Protein AF-A0A094ZVX8-F1 (afdb_monomer)

Organism: Schistosoma haematobium (NCBI:txid6185)

InterPro domains:
  IPR026171 Fanconi anemia group I protein [PTHR21818] (260-500)

Foldseek 3Di:
DVVLLVVCLPPLVVLLVVVQVDDPVVLVVVLVVLVVDPDPCSLSSNLSSLSSLLPHPPNLVVLLVVQVVQQVDADDPSVLVSLLCSLVVCLLVDDLVSLLVSLLSVLQCQQDHGNRLLRNLLSNLVSLLVNQPDPPDPDNSLVSSLVGDGDPVNLLSNLQNNLVHDDDPVSLLSNLLSLLVCLLVDDLVCSLSSLLSSLSSCPPPNVLVNVVVCCCVLPVDPPDDVVSSLSNVLSNVLSLVVVCVVDVVSVVSCCVSVVCPVVVLVVLLVLLVVLVVCVVDPVSVVVDPRPDNSLVVLVVVLVSCLDPSCVVVLVVLLVVLLVLQLVLAVPPPPDDDDDDDDDDDDPDDDDPDDPSCVSSVVSNVSSLVSNLSSCVRCVVPCPPVLPSVPRGLCVLVSLLVCCVVPVQSCLVVCVSCLVVLLCLLVDALSSSQSNLVSLVVLQVVLVVVVVPPPDDDDPDPRSSVVNNVSNLVSLVVQCVDPDPSSVVSSVSSVVVNVVSVVVVVDDD

Nearest PDB structures (foldseek):
  3s4w-assembly1_A  TM=7.487E-01  e=1.436E-09  Mus musculus
  3s51-assembly1_A  TM=7.714E-01  e=1.819E-08  Mus musculus
  3s51-assembly2_B  TM=7.600E-01  e=2.796E-08  Mus musculus
  6vaf-assembly1_A  TM=7.108E-01  e=6.095E-09  Homo sapiens
  7k36-assembly1_A  TM=3.325E-01  e=1.404E-01  Homo sapiens

pLDDT: mean 72.4, std 14.91, range [25.09, 90.62]

Structure (mmCIF, N/CA/C/O backbone):
data_AF-A0A094ZVX8-F1
#
_entry.id   AF-A0A094ZVX8-F1
#
loop_
_atom_site.group_PDB
_atom_site.id
_atom_site.type_symbol
_atom_site.label_atom_id
_atom_site.label_alt_id
_atom_site.label_comp_id
_atom_site.label_asym_id
_atom_site.label_entity_id
_atom_site.label_seq_id
_atom_site.pdbx_PDB_ins_code
_atom_site.Cartn_x
_atom_site.Cartn_y
_atom_site.Cartn_z
_atom_site.occupancy
_atom_site.B_iso_or_equiv
_atom_site.auth_seq_id
_atom_site.auth_comp_id
_atom_site.auth_asym_id
_atom_site.auth_atom_id
_atom_site.pdbx_PDB_model_num
ATOM 1 N N . MET A 1 1 ? -42.607 3.830 36.937 1.00 56.34 1 MET A N 1
ATOM 2 C CA . MET A 1 1 ? -41.498 3.996 35.968 1.00 56.34 1 MET A CA 1
ATOM 3 C C . MET A 1 1 ? -41.765 5.173 35.044 1.00 56.34 1 MET A C 1
ATOM 5 O O . MET A 1 1 ? -41.162 6.187 35.324 1.00 56.34 1 MET A O 1
ATOM 9 N N . ASP A 1 2 ? -42.679 5.130 34.059 1.00 51.78 2 ASP A N 1
ATOM 10 C CA . ASP A 1 2 ? -42.914 6.291 33.160 1.00 51.78 2 ASP A CA 1
ATOM 11 C C . ASP A 1 2 ? -43.237 7.587 33.926 1.00 51.78 2 ASP A C 1
ATOM 13 O O . ASP A 1 2 ? -42.538 8.581 33.787 1.00 51.78 2 ASP A O 1
ATOM 17 N N . THR A 1 3 ? -44.228 7.547 34.821 1.00 53.75 3 THR A N 1
ATOM 18 C CA . THR A 1 3 ? -44.650 8.706 35.628 1.00 53.75 3 THR A CA 1
ATOM 19 C C . THR A 1 3 ? -43.649 9.091 36.721 1.00 53.75 3 THR A C 1
ATOM 21 O O . THR A 1 3 ? -43.548 10.253 37.088 1.00 53.75 3 THR A O 1
ATOM 24 N N . GLU A 1 4 ? -42.887 8.134 37.250 1.00 55.53 4 GLU A N 1
ATOM 25 C CA . GLU A 1 4 ? -41.909 8.366 38.326 1.00 55.53 4 GLU A CA 1
ATOM 26 C C . GLU A 1 4 ? -40.587 8.914 37.785 1.00 55.53 4 GLU A C 1
ATOM 28 O O . GLU A 1 4 ? -39.971 9.752 38.430 1.00 55.53 4 GLU A O 1
ATOM 33 N N . LEU A 1 5 ? -40.158 8.479 36.597 1.00 55.91 5 LEU A N 1
ATOM 34 C CA . LEU A 1 5 ? -38.976 9.014 35.931 1.00 55.91 5 LEU A CA 1
ATOM 35 C C . LEU A 1 5 ? -39.281 10.401 35.360 1.00 55.91 5 LEU A C 1
ATOM 37 O O . LEU A 1 5 ? -38.463 11.298 35.524 1.00 55.91 5 LEU A O 1
ATOM 41 N N . GLU A 1 6 ? -40.469 10.597 34.767 1.00 55.59 6 GLU A N 1
ATOM 42 C CA . GLU A 1 6 ? -40.922 11.909 34.282 1.00 55.59 6 GLU A CA 1
ATOM 43 C C . GLU A 1 6 ? -40.999 12.951 35.416 1.00 55.59 6 GLU A C 1
ATOM 45 O O . GLU A 1 6 ? -40.630 14.103 35.203 1.00 55.59 6 GLU A O 1
ATOM 50 N N . ASN A 1 7 ? -41.373 12.542 36.636 1.00 54.41 7 ASN A N 1
ATOM 51 C CA . ASN A 1 7 ? -41.411 13.418 37.817 1.00 54.41 7 ASN A CA 1
ATOM 52 C C . ASN A 1 7 ? -40.027 13.741 38.410 1.00 54.41 7 ASN A C 1
ATOM 54 O O . ASN A 1 7 ? -39.894 14.712 39.151 1.00 54.41 7 ASN A O 1
ATOM 58 N N . VAL A 1 8 ? -39.010 12.929 38.110 1.00 56.34 8 VAL A N 1
ATOM 59 C CA . VAL A 1 8 ? -37.649 13.038 38.671 1.00 56.34 8 VAL A CA 1
ATOM 60 C C . VAL A 1 8 ? -36.638 13.527 37.613 1.00 56.34 8 VAL A C 1
ATOM 62 O O . VAL A 1 8 ? -35.451 13.715 37.899 1.00 56.34 8 VAL A O 1
ATOM 65 N N . LEU A 1 9 ? -37.105 13.801 36.385 1.00 52.34 9 LEU A N 1
ATOM 66 C CA . LEU A 1 9 ? -36.344 14.439 35.306 1.00 52.34 9 LEU A CA 1
ATOM 67 C C . LEU A 1 9 ? -35.834 15.816 35.765 1.00 52.34 9 LEU A C 1
ATOM 69 O O . LEU A 1 9 ? -36.530 16.824 35.692 1.00 52.34 9 LEU A O 1
ATOM 73 N N . GLY A 1 10 ? -34.597 15.837 36.262 1.00 53.69 10 GLY A N 1
ATOM 74 C CA . GLY A 1 10 ? -33.931 17.027 36.794 1.00 53.69 10 GLY A CA 1
ATOM 75 C C . GLY A 1 10 ? -32.972 16.733 37.950 1.00 53.69 10 GLY A C 1
ATOM 76 O O . GLY A 1 10 ? -32.004 17.468 38.126 1.00 53.69 10 GLY A O 1
ATOM 77 N N . ASN A 1 11 ? -33.172 15.638 38.698 1.00 58.34 11 ASN A N 1
ATOM 78 C CA . ASN A 1 11 ? -32.358 15.315 39.874 1.00 58.34 11 ASN A CA 1
ATOM 79 C C . ASN A 1 11 ? -31.678 13.938 39.750 1.00 58.34 11 ASN A C 1
ATOM 81 O O . ASN A 1 11 ? -32.212 12.901 40.145 1.00 58.34 11 ASN A O 1
ATOM 85 N N . LEU A 1 12 ? -30.457 13.926 39.202 1.00 57.22 12 LEU A N 1
ATOM 86 C CA . LEU A 1 12 ? -29.689 12.713 38.863 1.00 57.22 12 LEU A CA 1
ATOM 87 C C . LEU A 1 12 ? -29.519 11.725 40.035 1.00 57.22 12 LEU A C 1
ATOM 89 O O . LEU A 1 12 ? -29.469 10.511 39.831 1.00 57.22 12 LEU A O 1
ATOM 93 N N . ASN A 1 13 ? -29.454 12.225 41.271 1.00 59.94 13 ASN A N 1
ATOM 94 C CA . ASN A 1 13 ? -29.310 11.383 42.459 1.00 59.94 13 ASN A CA 1
ATOM 95 C C . ASN A 1 13 ? -30.598 10.623 42.807 1.00 59.94 13 ASN A C 1
ATOM 97 O O . ASN A 1 13 ? -30.527 9.487 43.273 1.00 59.94 13 ASN A O 1
ATOM 101 N N . GLU A 1 14 ? -31.767 11.205 42.558 1.00 63.53 14 GLU A N 1
ATOM 102 C CA . GLU A 1 14 ? -33.055 10.546 42.796 1.00 63.53 14 GLU A CA 1
ATOM 103 C C . GLU A 1 14 ? -33.344 9.489 41.726 1.00 63.53 14 GLU A C 1
ATOM 105 O O . GLU A 1 14 ? -33.792 8.395 42.067 1.00 63.53 14 GLU A O 1
ATOM 110 N N . VAL A 1 15 ? -32.955 9.745 40.469 1.00 63.22 15 VAL A N 1
ATOM 111 C CA . VAL A 1 15 ? -33.003 8.737 39.396 1.00 63.22 15 VAL A CA 1
ATOM 112 C C . VAL A 1 15 ? -32.121 7.533 39.739 1.00 63.22 15 VAL A C 1
ATOM 114 O O . VAL A 1 15 ? -32.574 6.394 39.644 1.00 63.22 15 VAL A O 1
ATOM 117 N N . SER A 1 16 ? -30.888 7.756 40.216 1.00 62.38 16 SER A N 1
ATOM 118 C CA . SER A 1 16 ? -30.014 6.645 40.628 1.00 62.38 16 SER A CA 1
ATOM 119 C C . SER A 1 16 ? -30.575 5.840 41.807 1.00 62.38 16 SER A C 1
ATOM 121 O O . SER A 1 16 ? -30.458 4.619 41.815 1.00 62.38 16 SER A O 1
ATOM 123 N N . LYS A 1 17 ? -31.240 6.487 42.776 1.00 65.06 17 LYS A N 1
ATOM 124 C CA . LYS A 1 17 ? -31.858 5.805 43.928 1.00 65.06 17 LYS A CA 1
ATOM 125 C C . LYS A 1 17 ? -33.077 4.975 43.528 1.00 65.06 17 LYS A C 1
ATOM 127 O O . LYS A 1 17 ? -33.262 3.883 44.052 1.00 65.06 17 LYS A O 1
ATOM 132 N N . LEU A 1 18 ? -33.887 5.477 42.595 1.00 66.69 18 LEU A N 1
ATOM 133 C CA . LEU A 1 18 ? -35.011 4.732 42.025 1.00 66.69 18 LEU A CA 1
ATOM 134 C C . LEU A 1 18 ? -34.539 3.495 41.260 1.00 66.69 18 LEU A C 1
ATOM 136 O O . LEU A 1 18 ? -35.151 2.437 41.382 1.00 66.69 18 LEU A O 1
ATOM 140 N N . LEU A 1 19 ? -33.447 3.620 40.503 1.00 65.38 19 LEU A N 1
ATOM 141 C CA . LEU A 1 19 ? -32.901 2.522 39.710 1.00 65.38 19 LEU A CA 1
ATOM 142 C C . LEU A 1 19 ? -32.209 1.454 40.563 1.00 65.38 19 LEU A C 1
ATOM 144 O O . LEU A 1 19 ? -32.331 0.285 40.234 1.00 65.38 19 LEU A O 1
ATOM 148 N N . LEU A 1 20 ? -31.552 1.812 41.672 1.00 65.50 20 LEU A N 1
ATOM 149 C CA . LEU A 1 20 ? -30.915 0.838 42.577 1.00 65.50 20 LEU A CA 1
ATOM 150 C C . LEU A 1 20 ? -31.901 -0.167 43.197 1.00 65.50 20 LEU A C 1
ATOM 152 O O . LEU A 1 20 ? -31.511 -1.276 43.540 1.00 65.50 20 LEU A O 1
ATOM 156 N N . ASN A 1 21 ? -33.178 0.202 43.320 1.00 68.19 21 ASN A N 1
ATOM 157 C CA . ASN A 1 21 ? -34.218 -0.663 43.882 1.00 68.19 21 ASN A CA 1
ATOM 158 C C . ASN A 1 21 ? -34.922 -1.535 42.823 1.00 68.19 21 ASN A C 1
ATOM 160 O O . ASN A 1 21 ? -35.901 -2.213 43.139 1.00 68.19 21 ASN A O 1
ATOM 164 N N . LYS A 1 22 ? -34.487 -1.480 41.558 1.00 71.75 22 LYS A N 1
ATOM 165 C CA . LYS A 1 22 ? -35.138 -2.136 40.419 1.00 71.75 22 LYS A CA 1
ATOM 166 C C . LYS A 1 22 ? -34.323 -3.329 39.928 1.00 71.75 22 LYS A C 1
ATOM 168 O O . LYS A 1 22 ? -33.101 -3.313 39.941 1.00 71.75 22 LYS A O 1
ATOM 173 N N . SER A 1 23 ? -35.013 -4.364 39.453 1.00 75.25 23 SER A N 1
ATOM 174 C CA . SER A 1 23 ? -34.361 -5.514 38.819 1.00 75.25 23 SER A CA 1
ATOM 175 C C . SER A 1 23 ? -33.874 -5.176 37.400 1.00 75.25 23 SER A C 1
ATOM 177 O O . SER A 1 23 ? -34.511 -4.388 36.694 1.00 75.25 23 SER A O 1
ATOM 179 N N . PHE A 1 24 ? -32.796 -5.819 36.931 1.00 74.62 24 PHE A N 1
ATOM 180 C CA . PHE A 1 24 ? -32.307 -5.700 35.546 1.00 74.62 24 PHE A CA 1
ATOM 181 C C . PHE A 1 24 ? -33.424 -5.837 34.496 1.00 74.62 24 PHE A C 1
ATOM 183 O O . PHE A 1 24 ? -33.524 -5.021 33.579 1.00 74.62 24 PHE A O 1
ATOM 190 N N . GLN A 1 25 ? -34.309 -6.827 34.657 1.00 76.50 25 GLN A N 1
ATOM 191 C CA . GLN A 1 25 ? -35.398 -7.094 33.715 1.00 76.50 25 GLN A CA 1
ATOM 192 C C . GLN 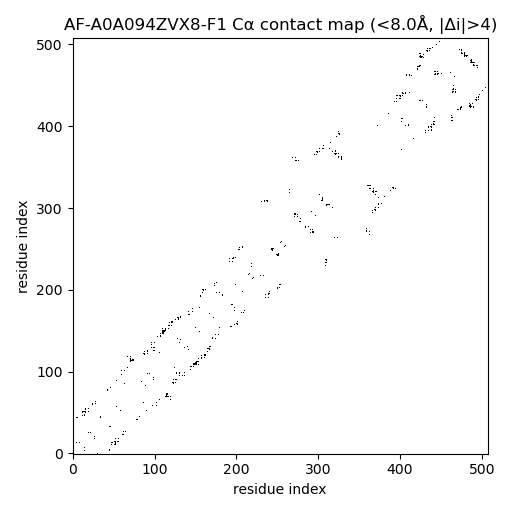A 1 25 ? -36.378 -5.913 33.611 1.00 76.50 25 GLN A C 1
ATOM 194 O O . GLN A 1 25 ? -36.887 -5.617 32.532 1.00 76.50 25 GLN A O 1
ATOM 199 N N . GLU A 1 26 ? -36.647 -5.218 34.719 1.00 74.00 26 GLU A N 1
ATOM 200 C CA . GLU A 1 26 ? -37.509 -4.033 34.732 1.00 74.00 26 GLU A CA 1
ATOM 201 C C . GLU A 1 26 ? -36.856 -2.842 34.031 1.00 74.00 26 GLU A C 1
ATOM 203 O O . GLU A 1 26 ? -37.537 -2.121 33.298 1.00 74.00 26 GLU A O 1
ATOM 208 N N . VAL A 1 27 ? -35.545 -2.664 34.212 1.00 73.81 27 VAL A N 1
ATOM 209 C CA . VAL A 1 27 ? -34.770 -1.613 33.539 1.00 73.81 27 VAL A CA 1
ATOM 210 C C . VAL A 1 27 ? -34.727 -1.864 32.031 1.00 73.81 27 VAL A C 1
ATOM 212 O O . VAL A 1 27 ? -35.012 -0.950 31.260 1.00 73.81 27 VAL A O 1
ATOM 215 N N . VAL A 1 28 ? -34.468 -3.103 31.600 1.00 76.69 28 VAL A N 1
ATOM 216 C CA . VAL A 1 28 ? -34.451 -3.483 30.176 1.00 76.69 28 VAL A CA 1
ATOM 217 C C . VAL A 1 28 ? -35.830 -3.361 29.536 1.00 76.69 28 VAL A C 1
ATOM 219 O O . VAL A 1 28 ? -35.965 -2.747 28.481 1.00 76.69 28 VAL A O 1
ATOM 222 N N . ASN A 1 29 ? -36.881 -3.870 30.184 1.00 78.44 29 ASN A N 1
ATOM 223 C CA . ASN A 1 29 ? -38.245 -3.763 29.658 1.00 78.44 29 ASN A CA 1
ATOM 224 C C . ASN A 1 29 ? -38.678 -2.303 29.484 1.00 78.44 29 ASN A C 1
ATOM 226 O O . ASN A 1 29 ? -39.434 -1.976 28.570 1.00 78.44 29 ASN A O 1
ATOM 230 N N . TYR A 1 30 ? -38.227 -1.421 30.373 1.00 72.38 30 TYR A N 1
ATOM 231 C CA . TYR A 1 30 ? -38.504 0.003 30.275 1.00 72.38 30 TYR A CA 1
ATOM 232 C C . TYR A 1 30 ? -37.650 0.690 29.202 1.00 72.38 30 TYR A C 1
ATOM 234 O O . TYR A 1 30 ? -38.169 1.494 28.430 1.00 72.38 30 TYR A O 1
ATOM 242 N N . PHE A 1 31 ? -36.377 0.316 29.085 1.00 74.75 31 PHE A N 1
ATOM 243 C CA . PHE A 1 31 ? -35.490 0.749 28.009 1.00 74.75 31 PHE A CA 1
ATOM 244 C C . PHE A 1 31 ? -36.058 0.396 26.622 1.00 74.75 31 PHE A C 1
ATOM 246 O O . PHE A 1 31 ? -36.185 1.268 25.762 1.00 74.75 31 PHE A O 1
ATOM 253 N N . ASP A 1 32 ? -36.513 -0.844 26.433 1.00 77.94 32 ASP A N 1
ATOM 254 C CA . ASP A 1 32 ? -37.140 -1.303 25.190 1.00 77.94 32 ASP A CA 1
ATOM 255 C C . ASP A 1 32 ? -38.458 -0.580 24.887 1.00 77.94 32 ASP A C 1
ATOM 257 O O . ASP A 1 32 ? -38.764 -0.300 23.725 1.00 77.94 32 ASP A O 1
ATOM 261 N N . LYS A 1 33 ? -39.245 -0.251 25.919 1.00 77.38 33 LYS A N 1
ATOM 262 C CA . LYS A 1 33 ? -40.466 0.555 25.772 1.00 77.38 33 LYS A CA 1
ATOM 263 C C . LYS A 1 33 ? -40.151 1.986 25.351 1.00 77.38 33 LYS A C 1
ATOM 265 O O . LYS A 1 33 ? -40.785 2.485 24.424 1.00 77.38 33 LYS A O 1
ATOM 270 N N . LEU A 1 34 ? -39.155 2.623 25.969 1.00 71.06 34 LEU A N 1
ATOM 271 C CA . LEU A 1 34 ? -38.716 3.971 25.602 1.00 71.06 34 LEU A CA 1
ATOM 272 C C . LEU A 1 34 ? -38.221 4.020 24.156 1.00 71.06 34 LEU A C 1
ATOM 274 O O . LEU A 1 34 ? -38.587 4.933 23.417 1.00 71.06 34 LEU A O 1
ATOM 278 N N . LEU A 1 35 ? -37.468 3.009 23.720 1.00 71.31 35 LEU A N 1
ATOM 279 C CA . LEU A 1 35 ? -36.980 2.896 22.345 1.00 71.31 35 LEU A CA 1
ATOM 280 C C . LEU A 1 35 ? -38.080 2.655 21.298 1.00 71.31 35 LEU A C 1
ATOM 282 O O . LEU A 1 35 ? -37.863 2.953 20.125 1.00 71.31 35 LEU A O 1
ATOM 286 N N . ARG A 1 36 ? -39.249 2.135 21.691 1.00 72.06 36 ARG A N 1
ATOM 287 C CA . ARG A 1 36 ? -40.419 1.957 20.807 1.00 72.06 36 ARG A CA 1
ATOM 288 C C . ARG A 1 36 ? -41.418 3.113 20.872 1.00 72.06 36 ARG A C 1
ATOM 290 O O . ARG A 1 36 ? -42.375 3.117 20.108 1.00 72.06 36 ARG A O 1
ATOM 297 N N . SER A 1 37 ? -41.243 4.044 21.806 1.00 69.94 37 SER A N 1
ATOM 298 C CA . SER A 1 37 ? -42.181 5.148 22.016 1.00 69.94 37 SER A CA 1
ATOM 299 C C . SER A 1 37 ? -41.888 6.337 21.091 1.00 69.94 37 SER A C 1
ATOM 301 O O . SER A 1 37 ? -40.727 6.675 20.869 1.00 69.94 37 SER A O 1
ATOM 303 N N . ASP A 1 38 ? -42.933 7.019 20.616 1.00 59.09 38 ASP A N 1
ATOM 304 C CA . ASP A 1 38 ? -42.834 8.262 19.821 1.00 59.09 38 ASP A CA 1
ATOM 305 C C . ASP A 1 38 ? -43.052 9.527 20.676 1.00 59.09 38 ASP A C 1
ATOM 307 O O . ASP A 1 38 ? -43.421 10.594 20.187 1.00 59.09 38 ASP A O 1
ATOM 311 N N . LYS A 1 39 ? -42.860 9.424 21.997 1.00 65.12 39 LYS A N 1
ATOM 312 C CA . LYS A 1 39 ? -43.070 10.549 22.918 1.00 65.12 39 LYS A CA 1
ATOM 313 C C . LYS A 1 39 ? -42.016 11.645 22.707 1.00 65.12 39 LYS A C 1
ATOM 315 O O . LYS A 1 39 ? -40.823 11.357 22.627 1.00 65.12 39 LYS A O 1
ATOM 320 N N . SER A 1 40 ? -42.433 12.914 22.763 1.00 57.44 40 SER A N 1
ATOM 321 C CA . SER A 1 40 ? -41.552 14.093 22.645 1.00 57.44 40 SER A CA 1
ATOM 322 C C . SER A 1 40 ? -40.424 14.138 23.689 1.00 57.44 40 SER A C 1
ATOM 324 O O . SER A 1 40 ? -39.342 14.638 23.403 1.00 57.44 40 SER A O 1
ATOM 326 N N . ASN A 1 41 ? -40.643 13.564 24.879 1.00 65.38 41 ASN A N 1
ATOM 327 C CA . ASN A 1 41 ? -39.677 13.544 25.990 1.00 65.38 41 ASN A CA 1
ATOM 328 C C . ASN A 1 41 ? -38.789 12.285 26.022 1.00 65.38 41 ASN A C 1
ATOM 330 O O . ASN A 1 41 ? -38.082 12.042 27.006 1.00 65.38 41 ASN A O 1
ATOM 334 N N . ARG A 1 42 ? -38.815 11.466 24.962 1.00 72.50 42 ARG A N 1
ATOM 335 C CA . ARG A 1 42 ? -38.071 10.200 24.878 1.00 72.50 42 ARG A CA 1
ATOM 336 C C . ARG A 1 42 ? -36.567 10.374 25.082 1.00 72.50 42 ARG A C 1
ATOM 338 O O . ARG A 1 42 ? -35.970 9.582 25.802 1.00 72.50 42 ARG A O 1
ATOM 345 N N . LEU A 1 43 ? -35.964 11.390 24.465 1.00 69.25 43 LEU A N 1
ATOM 346 C CA . LEU A 1 43 ? -34.514 11.618 24.520 1.00 69.25 43 LEU A CA 1
ATOM 347 C C . LEU A 1 43 ? -34.052 11.947 25.942 1.00 69.25 43 LEU A C 1
ATOM 349 O O . LEU A 1 43 ? -33.166 11.275 26.460 1.00 69.25 43 LEU A O 1
ATOM 353 N N . ASN A 1 44 ? -34.727 12.887 26.605 1.00 73.12 44 ASN A N 1
ATOM 354 C CA . ASN A 1 44 ? -34.403 13.293 27.975 1.00 73.12 44 ASN A CA 1
ATOM 355 C C . ASN A 1 44 ? -34.605 12.140 28.969 1.00 73.12 44 ASN A C 1
ATOM 357 O O . ASN A 1 44 ? -33.805 11.951 29.881 1.00 73.12 44 ASN A O 1
ATOM 361 N N . SER A 1 45 ? -35.653 11.335 28.771 1.00 70.88 45 SER A N 1
ATOM 362 C CA . SER A 1 45 ? -35.935 10.160 29.608 1.00 70.88 45 SER A CA 1
ATOM 363 C C . SER A 1 45 ? -34.887 9.061 29.431 1.00 70.88 45 SER A C 1
ATOM 365 O O . SER A 1 45 ? -34.491 8.418 30.401 1.00 70.88 45 SER A O 1
ATOM 367 N N . LEU A 1 46 ? -34.414 8.856 28.199 1.00 74.56 46 LEU A N 1
ATOM 368 C CA . LEU A 1 46 ? -33.379 7.877 27.876 1.00 74.56 46 LEU A CA 1
ATOM 369 C C . LEU A 1 46 ? -32.003 8.327 28.384 1.00 74.56 46 LEU A C 1
ATOM 371 O O . LEU A 1 46 ? -31.277 7.519 28.957 1.00 74.56 46 LEU A O 1
ATOM 375 N N . GLU A 1 47 ? -31.669 9.610 28.255 1.00 75.25 47 GLU A N 1
ATOM 376 C CA . GLU A 1 47 ? -30.447 10.187 28.821 1.00 75.25 47 GLU A CA 1
ATOM 377 C C . GLU A 1 47 ? -30.440 10.093 30.351 1.00 75.25 47 GLU A C 1
ATOM 379 O O . GLU A 1 47 ? -29.488 9.569 30.929 1.00 75.25 47 GLU A O 1
ATOM 384 N N . ALA A 1 48 ? -31.525 10.502 31.016 1.00 72.06 48 ALA A N 1
ATOM 385 C CA . ALA A 1 48 ? -31.639 10.414 32.469 1.00 72.06 48 ALA A CA 1
ATOM 386 C C . ALA A 1 48 ? -31.527 8.969 32.974 1.00 72.06 48 ALA A C 1
ATOM 388 O O . ALA A 1 48 ? -30.846 8.715 33.971 1.00 72.06 48 ALA A O 1
ATOM 389 N N . LEU A 1 49 ? -32.141 8.012 32.269 1.00 75.81 49 LEU A N 1
ATOM 390 C CA . LEU A 1 49 ? -32.023 6.595 32.598 1.00 75.81 49 LEU A CA 1
ATOM 391 C C . LEU A 1 49 ? -30.581 6.107 32.460 1.00 75.81 49 LEU A C 1
ATOM 393 O O . LEU A 1 49 ? -30.061 5.493 33.387 1.00 75.81 49 LEU A O 1
ATOM 397 N N . LEU A 1 50 ? -29.919 6.394 31.339 1.00 74.62 50 LEU A N 1
ATOM 398 C CA . LEU A 1 50 ? -28.548 5.945 31.090 1.00 74.62 50 LEU A CA 1
ATOM 399 C C . LEU A 1 50 ? -27.549 6.566 32.077 1.00 74.62 50 LEU A C 1
ATOM 401 O O . LEU A 1 50 ? -26.662 5.871 32.573 1.00 74.62 50 LEU A O 1
ATOM 405 N N . VAL A 1 51 ? -27.721 7.839 32.442 1.00 73.88 51 VAL A N 1
ATOM 406 C CA . VAL A 1 51 ? -26.904 8.472 33.488 1.00 73.88 51 VAL A CA 1
ATOM 407 C C . VAL A 1 51 ? -27.177 7.836 34.852 1.00 73.88 51 VAL A C 1
ATOM 409 O O . VAL A 1 51 ? -26.235 7.536 35.584 1.00 73.88 51 VAL A O 1
ATOM 412 N N . GLY A 1 52 ? -28.438 7.572 35.197 1.00 70.12 52 GLY A N 1
ATOM 413 C CA . GLY A 1 52 ? -28.803 6.934 36.463 1.00 70.12 52 GLY A CA 1
ATOM 414 C C . GLY A 1 52 ? -28.294 5.493 36.591 1.00 70.12 52 GLY A C 1
ATOM 415 O O . GLY A 1 52 ? -27.874 5.082 37.674 1.00 70.12 52 GLY A O 1
ATOM 416 N N . VAL A 1 53 ? -28.255 4.755 35.479 1.00 75.12 53 VAL A N 1
ATOM 417 C CA . VAL A 1 53 ? -27.750 3.378 35.404 1.00 75.12 53 VAL A CA 1
ATOM 418 C C . VAL A 1 53 ? -26.255 3.286 35.713 1.00 75.12 53 VAL A C 1
ATOM 420 O O . VAL A 1 53 ? -25.821 2.256 36.216 1.00 75.12 53 VAL A O 1
ATOM 423 N N . SER A 1 54 ? -25.464 4.344 35.502 1.00 70.06 54 SER A N 1
ATOM 424 C CA . SER A 1 54 ? -24.009 4.331 35.753 1.00 70.06 54 SER A CA 1
ATOM 425 C C . SER A 1 54 ? -23.601 3.898 37.173 1.00 70.06 54 SER A C 1
ATOM 427 O O . SER A 1 54 ? -22.486 3.420 37.366 1.00 70.06 54 SER A O 1
ATOM 429 N N . LYS A 1 55 ? -24.499 4.025 38.161 1.00 71.06 55 LYS A N 1
ATOM 430 C CA . LYS A 1 55 ? -24.277 3.627 39.564 1.00 71.06 55 LYS A CA 1
ATOM 431 C C . LYS A 1 55 ? -24.903 2.277 39.938 1.00 71.06 55 LYS A C 1
ATOM 433 O O . LYS A 1 55 ? -24.865 1.896 41.103 1.00 71.06 55 LYS A O 1
ATOM 438 N N . HIS A 1 56 ? -25.515 1.580 38.986 1.00 74.94 56 HIS A N 1
ATOM 439 C CA . HIS A 1 56 ? -26.245 0.339 39.223 1.00 74.94 56 HIS A CA 1
ATOM 440 C C . HIS A 1 56 ? -25.295 -0.861 39.381 1.00 74.94 56 HIS A C 1
ATOM 442 O O . HIS A 1 56 ? -24.298 -0.968 38.667 1.00 74.94 56 HIS A O 1
ATOM 448 N N . GLU A 1 57 ? -25.622 -1.810 40.262 1.00 72.25 57 GLU A N 1
ATOM 449 C CA . GLU A 1 57 ? -24.783 -2.996 40.517 1.00 72.25 57 GLU A CA 1
ATOM 450 C C . GLU A 1 57 ? -24.618 -3.870 39.257 1.00 72.25 57 GLU A C 1
ATOM 452 O O . GLU A 1 57 ? -23.519 -4.319 38.927 1.00 72.25 57 GLU A O 1
ATOM 457 N N . GLN A 1 58 ? -25.698 -4.015 38.484 1.00 78.56 58 GLN A N 1
ATOM 458 C CA . GLN A 1 58 ? -25.764 -4.775 37.224 1.00 78.56 58 GLN A CA 1
ATOM 459 C C . GLN A 1 58 ? -25.396 -3.959 35.969 1.00 78.56 58 GLN A C 1
ATOM 461 O O . GLN A 1 58 ? -25.872 -4.237 34.869 1.00 78.56 58 GLN A O 1
ATOM 466 N N . LEU A 1 59 ? -24.545 -2.936 36.107 1.00 80.62 59 LEU A N 1
ATOM 467 C CA . LEU A 1 59 ? -24.144 -2.063 34.996 1.00 80.62 59 LEU A CA 1
ATOM 468 C C . LEU A 1 59 ? -23.666 -2.843 33.761 1.00 80.62 59 LEU A C 1
ATOM 470 O O . LEU A 1 59 ? -24.040 -2.509 32.640 1.00 80.62 59 LEU A O 1
ATOM 474 N N . LEU A 1 60 ? -22.877 -3.903 33.959 1.00 82.81 60 LEU A N 1
ATOM 475 C CA . LEU A 1 60 ? -22.338 -4.704 32.858 1.00 82.81 60 LEU A CA 1
ATOM 476 C C . LEU A 1 60 ? -23.441 -5.357 32.016 1.00 82.81 60 LEU A C 1
ATOM 478 O O . LEU A 1 60 ? -23.367 -5.329 30.794 1.00 82.81 60 LEU A O 1
ATOM 482 N N . GLU A 1 61 ? -24.474 -5.910 32.647 1.00 84.06 61 GLU A N 1
ATOM 483 C CA . GLU A 1 61 ? -25.582 -6.573 31.947 1.00 84.06 61 GLU A CA 1
ATOM 484 C C . GLU A 1 61 ? -26.358 -5.566 31.088 1.00 84.06 61 GLU A C 1
ATOM 486 O O . GLU A 1 61 ? -26.778 -5.875 29.972 1.00 84.06 61 GLU A O 1
ATOM 491 N N . ILE A 1 62 ? -26.485 -4.326 31.572 1.00 81.69 62 ILE A N 1
ATOM 492 C CA . ILE A 1 62 ? -27.127 -3.238 30.830 1.00 81.69 62 ILE A CA 1
ATOM 493 C C . ILE A 1 62 ? -26.245 -2.790 29.658 1.00 81.69 62 ILE A C 1
ATOM 495 O O . ILE A 1 62 ? -26.753 -2.606 28.554 1.00 81.69 62 ILE A O 1
ATOM 499 N N . TYR A 1 63 ? -24.926 -2.690 29.852 1.00 84.44 63 TYR A N 1
ATOM 500 C CA . TYR A 1 63 ? -23.972 -2.456 28.760 1.00 84.44 63 TYR A CA 1
ATOM 501 C C . TYR A 1 63 ? -24.073 -3.533 27.681 1.00 84.44 63 TYR A C 1
ATOM 503 O O . TYR A 1 63 ? -24.171 -3.222 26.497 1.00 84.44 63 TYR A O 1
ATOM 511 N N . GLU A 1 64 ? -24.086 -4.799 28.090 1.00 86.12 64 GLU A N 1
ATOM 512 C CA . GLU A 1 64 ? -24.214 -5.938 27.190 1.00 86.12 64 GLU A CA 1
ATOM 513 C C . GLU A 1 64 ? -25.537 -5.895 26.405 1.00 86.12 64 GLU A C 1
ATOM 515 O O . GLU A 1 64 ? -25.541 -6.152 25.202 1.00 86.12 64 GLU A O 1
ATOM 520 N N . HIS A 1 65 ? -26.645 -5.507 27.046 1.00 85.94 65 HIS A N 1
ATOM 521 C CA . HIS A 1 65 ? -27.933 -5.324 26.373 1.00 85.94 65 HIS A CA 1
ATOM 522 C C . HIS A 1 65 ? -27.910 -4.172 25.355 1.00 85.94 65 HIS A C 1
ATOM 524 O O . HIS A 1 65 ? -28.394 -4.320 24.233 1.00 85.94 65 HIS A O 1
ATOM 530 N N . VAL A 1 66 ? -27.322 -3.026 25.715 1.00 85.12 66 VAL A N 1
ATOM 531 C CA . VAL A 1 66 ? -27.201 -1.862 24.821 1.00 85.12 66 VAL A CA 1
ATOM 532 C C . VAL A 1 66 ? -26.327 -2.192 23.608 1.00 85.12 66 VAL A C 1
ATOM 534 O O . VAL A 1 66 ? -26.703 -1.877 22.480 1.00 85.12 66 VAL A O 1
ATOM 537 N N . VAL A 1 67 ? -25.198 -2.876 23.814 1.00 86.38 67 VAL A N 1
ATOM 538 C CA . VAL A 1 67 ? -24.331 -3.351 22.724 1.00 86.38 67 VAL A CA 1
ATOM 539 C C . VAL A 1 67 ? -25.087 -4.310 21.809 1.00 86.38 67 VAL A C 1
ATOM 541 O O . VAL A 1 67 ? -25.009 -4.186 20.590 1.00 86.38 67 VAL A O 1
ATOM 544 N N . ASP A 1 68 ? -25.854 -5.240 22.374 1.00 87.06 68 ASP A N 1
ATOM 545 C CA . ASP A 1 68 ? -26.652 -6.189 21.603 1.00 87.06 68 ASP A CA 1
ATOM 546 C C . ASP A 1 68 ? -27.736 -5.515 20.757 1.00 87.06 68 ASP A C 1
ATOM 548 O O . ASP A 1 68 ? -27.954 -5.905 19.604 1.00 87.06 68 ASP A O 1
ATOM 552 N N . PHE A 1 69 ? -28.378 -4.488 21.311 1.00 85.81 69 PHE A N 1
ATOM 553 C CA . PHE A 1 69 ? -29.362 -3.677 20.610 1.00 85.81 69 PHE A CA 1
ATOM 554 C C . PHE A 1 69 ? -28.732 -2.926 19.429 1.00 85.81 69 PHE A C 1
ATOM 556 O O . PHE A 1 69 ? -29.214 -3.047 18.303 1.00 85.81 69 PHE A O 1
ATOM 563 N N . LEU A 1 70 ? -27.623 -2.220 19.668 1.00 85.12 70 LEU A N 1
ATOM 564 C CA . LEU A 1 70 ? -26.899 -1.444 18.652 1.00 85.12 70 LEU A CA 1
ATOM 565 C C . LEU A 1 70 ? -26.259 -2.317 17.567 1.00 85.12 70 LEU A C 1
ATOM 567 O O . LEU A 1 70 ? -26.051 -1.866 16.443 1.00 85.12 70 LEU A O 1
ATOM 571 N N . TRP A 1 71 ? -25.962 -3.579 17.881 1.00 88.38 71 TRP A N 1
ATOM 572 C CA . TRP A 1 71 ? -25.496 -4.531 16.877 1.00 88.38 71 TRP A CA 1
ATOM 573 C C . TRP A 1 71 ? -26.602 -4.907 15.886 1.00 88.38 71 TRP A C 1
ATOM 575 O O . TRP A 1 71 ? -26.308 -5.205 14.733 1.00 88.38 71 TRP A O 1
ATOM 585 N N . SER A 1 72 ? -27.856 -4.918 16.348 1.00 86.56 72 SER A N 1
ATOM 586 C CA . SER A 1 72 ? -28.999 -5.476 15.616 1.00 86.56 72 SER A CA 1
ATOM 587 C C . SER A 1 72 ? -29.860 -4.421 14.917 1.00 86.56 72 SER A C 1
ATOM 589 O O . SER A 1 72 ? -30.629 -4.765 14.019 1.00 86.56 72 SER A O 1
ATOM 591 N N . LYS A 1 73 ? -29.818 -3.163 15.371 1.00 84.25 73 LYS A N 1
ATOM 592 C CA . LYS A 1 73 ? -30.668 -2.076 14.873 1.00 84.25 73 LYS A CA 1
ATOM 593 C C . LYS A 1 73 ? -29.873 -0.793 14.685 1.00 84.25 73 LYS A C 1
ATOM 595 O O . LYS A 1 73 ? -29.110 -0.401 15.563 1.00 84.25 73 LYS A O 1
ATOM 600 N N . GLU A 1 74 ? -30.128 -0.122 13.567 1.00 80.88 74 GLU A N 1
ATOM 601 C CA . GLU A 1 74 ? -29.677 1.251 13.340 1.00 80.88 74 GLU A CA 1
ATOM 602 C C . GLU A 1 74 ? -30.497 2.233 14.175 1.00 80.88 74 GLU A C 1
ATOM 604 O O . GLU A 1 74 ? -31.672 2.000 14.483 1.00 80.88 74 GLU A O 1
ATOM 609 N N . VAL A 1 75 ? -29.850 3.326 14.569 1.00 82.38 75 VAL A N 1
ATOM 610 C CA . VAL A 1 75 ? -30.403 4.288 15.518 1.00 82.38 75 VAL A CA 1
ATOM 611 C C . VAL A 1 75 ? -30.282 5.709 14.969 1.00 82.38 75 VAL A C 1
ATOM 613 O O . VAL A 1 75 ? -29.277 6.078 14.363 1.00 82.38 75 VAL A O 1
ATOM 616 N N . ASP A 1 76 ? -31.298 6.537 15.227 1.00 82.12 76 ASP A N 1
ATOM 617 C CA . ASP A 1 76 ? -31.296 7.950 14.841 1.00 82.12 76 ASP A CA 1
ATOM 618 C C . ASP A 1 76 ? -30.104 8.713 15.431 1.00 82.12 76 ASP A C 1
ATOM 620 O O . ASP A 1 76 ? -29.675 8.475 16.564 1.00 82.12 76 ASP A O 1
ATOM 624 N N . THR A 1 77 ? -29.616 9.716 14.698 1.00 80.31 77 THR A N 1
ATOM 625 C CA . THR A 1 77 ? -28.426 10.506 15.053 1.00 80.31 77 THR A CA 1
ATOM 626 C C . THR A 1 77 ? -28.499 11.112 16.461 1.00 80.31 77 THR A C 1
ATOM 628 O O . THR A 1 77 ? -27.502 11.122 17.182 1.00 80.31 77 THR A O 1
ATOM 631 N N . SER A 1 78 ? -29.678 11.577 16.885 1.00 79.75 78 SER A N 1
ATOM 632 C CA . SER A 1 78 ? -29.912 12.161 18.214 1.00 79.75 78 SER A CA 1
ATOM 633 C C . SER A 1 78 ? -29.708 11.138 19.333 1.00 79.75 78 SER A C 1
ATOM 635 O O . SER A 1 78 ? -29.070 11.423 20.341 1.00 79.75 78 SER A O 1
ATOM 637 N N . ILE A 1 79 ? -30.219 9.921 19.139 1.00 80.25 79 ILE A N 1
ATOM 638 C CA . ILE A 1 79 ? -30.106 8.828 20.107 1.00 80.25 79 ILE A CA 1
ATOM 639 C C . ILE A 1 79 ? -28.677 8.257 20.078 1.00 80.25 79 ILE A C 1
ATOM 641 O O . ILE A 1 79 ? -28.128 7.917 21.128 1.00 80.25 79 ILE A O 1
ATOM 645 N N . ARG A 1 80 ? -28.032 8.227 18.902 1.00 82.19 80 ARG A N 1
ATOM 646 C CA . ARG A 1 80 ? -26.626 7.824 18.739 1.00 82.19 80 ARG A CA 1
ATOM 647 C C . ARG A 1 80 ? -25.691 8.646 19.630 1.00 82.19 80 ARG A C 1
ATOM 649 O O . ARG A 1 80 ? -24.814 8.069 20.264 1.00 82.19 80 ARG A O 1
ATOM 656 N N . LEU A 1 81 ? -25.893 9.962 19.738 1.00 81.75 81 LEU A N 1
ATOM 657 C CA . LEU A 1 81 ? -25.091 10.824 20.622 1.00 81.75 81 LEU A CA 1
ATOM 658 C C . LEU A 1 81 ? -25.258 10.472 22.106 1.00 81.75 81 LEU A C 1
ATOM 660 O O . LEU A 1 81 ? -24.275 10.461 22.849 1.00 81.75 81 LEU A O 1
ATOM 664 N N . ILE A 1 82 ? -26.478 10.136 22.531 1.00 81.62 82 ILE A N 1
ATOM 665 C CA . ILE A 1 82 ? -26.748 9.744 23.919 1.00 81.62 82 ILE A CA 1
ATOM 666 C C . ILE A 1 82 ? -26.063 8.406 24.228 1.00 81.62 82 ILE A C 1
ATOM 668 O O . ILE A 1 82 ? -25.381 8.282 25.247 1.00 81.62 82 ILE A O 1
ATOM 672 N N . PHE A 1 83 ? -26.166 7.423 23.326 1.00 82.94 83 PHE A N 1
ATOM 673 C CA . PHE A 1 83 ? -25.454 6.151 23.479 1.00 82.94 83 PHE A CA 1
ATOM 674 C C . PHE A 1 83 ? -23.940 6.315 23.446 1.00 82.94 83 PHE A C 1
ATOM 676 O O . PHE A 1 83 ? -23.246 5.646 24.208 1.00 82.94 83 PHE A O 1
ATOM 683 N N . PHE A 1 84 ? -23.426 7.218 22.612 1.00 81.19 84 PHE A N 1
ATOM 684 C CA . PHE A 1 84 ? -22.002 7.519 22.559 1.00 81.19 84 PHE A CA 1
ATOM 685 C C . PHE A 1 84 ? -21.527 8.070 23.903 1.00 81.19 84 PHE A C 1
ATOM 687 O O . PHE A 1 84 ? -20.564 7.554 24.462 1.00 81.19 84 PHE A O 1
ATOM 694 N N . SER A 1 85 ? -22.238 9.061 24.453 1.00 81.69 85 SER A N 1
ATOM 695 C CA . SER A 1 85 ? -21.947 9.629 25.773 1.00 81.69 85 SER A CA 1
ATOM 696 C C . SER A 1 85 ? -21.973 8.553 26.859 1.00 81.69 85 SER A C 1
ATOM 698 O O . SER A 1 85 ? -21.017 8.418 27.618 1.00 81.69 85 SER A O 1
ATOM 700 N N . PHE A 1 86 ? -23.019 7.725 26.894 1.00 82.81 86 PHE A N 1
ATOM 701 C CA . PHE A 1 86 ? -23.141 6.662 27.886 1.00 82.81 86 PHE A CA 1
ATOM 702 C C . PHE A 1 86 ? -22.015 5.629 27.775 1.00 82.81 86 PHE A C 1
ATOM 704 O O . PHE A 1 86 ? -21.294 5.396 28.746 1.00 82.81 86 PHE A O 1
ATOM 711 N N . LEU A 1 87 ? -21.829 5.017 26.602 1.00 82.75 87 LEU A N 1
ATOM 712 C CA . LEU A 1 87 ? -20.859 3.939 26.450 1.00 82.75 87 LEU A CA 1
ATOM 713 C C . LEU A 1 87 ? -19.432 4.449 26.652 1.00 82.75 87 LEU A C 1
ATOM 715 O O . LEU A 1 87 ? -18.705 3.872 27.454 1.00 82.75 87 LEU A O 1
ATOM 719 N N . ASN A 1 88 ? -19.043 5.554 26.012 1.00 78.75 88 ASN A N 1
ATOM 720 C CA . ASN A 1 88 ? -17.658 6.017 26.069 1.00 78.75 88 ASN A CA 1
ATOM 721 C C . ASN A 1 88 ? -17.263 6.651 27.400 1.00 78.75 88 ASN A C 1
ATOM 723 O O . ASN A 1 88 ? -16.119 6.469 27.822 1.00 78.75 88 ASN A O 1
ATOM 727 N N . ASN A 1 89 ? -18.166 7.372 28.072 1.00 75.44 89 ASN A N 1
ATOM 728 C CA . ASN A 1 89 ? -17.801 8.034 29.323 1.00 75.44 89 ASN A CA 1
ATOM 729 C C . ASN A 1 89 ? -17.598 7.028 30.460 1.00 75.44 89 ASN A C 1
ATOM 731 O O . ASN A 1 89 ? -16.710 7.248 31.281 1.00 75.44 89 ASN A O 1
ATOM 735 N N . ASN A 1 90 ? -18.332 5.902 30.490 1.00 71.44 90 ASN A N 1
ATOM 736 C CA . ASN A 1 90 ? -18.197 4.952 31.605 1.00 71.44 90 ASN A CA 1
ATOM 737 C C . ASN A 1 90 ? -17.259 3.762 31.378 1.00 71.44 90 ASN A C 1
ATOM 739 O O . ASN A 1 90 ? -16.924 3.088 32.350 1.00 71.44 90 ASN A O 1
ATOM 743 N N . VAL A 1 91 ? -16.730 3.534 30.168 1.00 77.75 91 VAL A N 1
ATOM 744 C CA . VAL A 1 91 ? -15.738 2.458 29.931 1.00 77.75 91 VAL A CA 1
ATOM 745 C C . VAL A 1 91 ? -14.486 2.621 30.805 1.00 77.75 91 VAL A C 1
ATOM 747 O O . VAL A 1 91 ? -13.949 1.634 31.317 1.00 77.75 91 VAL A O 1
ATOM 750 N N . TYR A 1 92 ? -14.047 3.858 31.061 1.00 73.81 92 TYR A N 1
ATOM 751 C CA . TYR A 1 92 ? -12.917 4.121 31.959 1.00 73.81 92 TYR A CA 1
ATOM 752 C C . TYR A 1 92 ? -13.226 3.830 33.430 1.00 73.81 92 TYR A C 1
ATOM 754 O O . TYR A 1 92 ? -12.324 3.398 34.144 1.00 73.81 92 TYR A O 1
ATOM 762 N N . PHE A 1 93 ? -14.480 3.976 33.862 1.00 77.50 93 PHE A N 1
ATOM 763 C CA . PHE A 1 93 ? -14.897 3.749 35.250 1.00 77.50 93 PHE A CA 1
ATOM 764 C C . PHE A 1 93 ? -15.244 2.284 35.561 1.00 77.50 93 PHE A C 1
ATOM 766 O O . PHE A 1 93 ? -15.309 1.911 36.728 1.00 77.50 93 PHE A O 1
ATOM 773 N N . LEU A 1 94 ? -15.449 1.441 34.543 1.00 82.06 94 LEU A N 1
ATOM 774 C CA . LEU A 1 94 ? -15.683 0.005 34.728 1.00 82.06 94 LEU A CA 1
ATOM 775 C C . LEU A 1 94 ? -14.439 -0.719 35.268 1.00 82.06 94 LEU A C 1
ATOM 777 O O . LEU A 1 94 ? -13.314 -0.369 34.935 1.00 82.06 94 LEU A O 1
ATOM 781 N N . GLU A 1 95 ? -14.620 -1.770 36.059 1.00 84.62 95 GLU A N 1
ATOM 782 C CA . GLU A 1 95 ? -13.514 -2.640 36.488 1.00 84.62 95 GLU A CA 1
ATOM 783 C C . GLU A 1 95 ? -12.957 -3.444 35.301 1.00 84.62 95 GLU A C 1
ATOM 785 O O . GLU A 1 95 ? -13.707 -3.799 34.389 1.00 84.62 95 GLU A O 1
ATOM 790 N N . ASP A 1 96 ? -11.662 -3.771 35.318 1.00 84.62 96 ASP A N 1
ATOM 791 C CA . ASP A 1 96 ? -10.975 -4.398 34.175 1.00 84.62 96 ASP A CA 1
ATOM 792 C C . ASP A 1 96 ? -11.641 -5.705 33.717 1.00 84.62 96 ASP A C 1
ATOM 794 O O . ASP A 1 96 ? -11.861 -5.894 32.523 1.00 84.62 96 ASP A O 1
ATOM 798 N N . TRP A 1 97 ? -12.083 -6.560 34.647 1.00 85.31 97 TRP A N 1
ATOM 799 C CA . TRP A 1 97 ? -12.778 -7.812 34.315 1.00 85.31 97 TRP A CA 1
ATOM 800 C C . TRP A 1 97 ? -14.138 -7.585 33.625 1.00 85.31 97 TRP A C 1
ATOM 802 O O . TRP A 1 97 ? -14.558 -8.389 32.787 1.00 85.31 97 TRP A O 1
ATOM 812 N N . LYS A 1 98 ? -14.837 -6.480 33.938 1.00 86.44 98 LYS A N 1
ATOM 813 C CA . LYS A 1 98 ? -16.104 -6.104 33.282 1.00 86.44 98 LYS A CA 1
ATOM 814 C C . LYS A 1 98 ? -15.841 -5.654 31.848 1.00 86.44 98 LYS A C 1
ATOM 816 O O . LYS A 1 98 ? -16.579 -6.028 30.938 1.00 86.44 98 LYS A O 1
ATOM 821 N N . VAL A 1 99 ? -14.775 -4.879 31.649 1.00 86.94 99 VAL A N 1
ATOM 822 C CA . VAL A 1 99 ? -14.336 -4.420 30.325 1.00 86.94 99 VAL A CA 1
ATOM 823 C C . VAL A 1 99 ? -13.865 -5.603 29.472 1.00 86.94 99 VAL A C 1
ATOM 825 O O . VAL A 1 99 ? -14.259 -5.708 28.313 1.00 86.94 99 VAL A O 1
ATOM 828 N N . GLU A 1 100 ? -13.103 -6.538 30.046 1.00 87.12 100 GLU A N 1
ATOM 829 C CA . GLU A 1 100 ? -12.662 -7.766 29.373 1.00 87.12 100 GLU A CA 1
ATOM 830 C C . GLU A 1 100 ? -13.856 -8.590 28.872 1.00 87.12 100 GLU A C 1
ATOM 832 O O . GLU A 1 100 ? -13.933 -8.947 27.693 1.00 87.12 100 GLU A O 1
ATOM 837 N N . ARG A 1 101 ? -14.845 -8.826 29.741 1.00 88.88 101 ARG A N 1
ATOM 838 C CA . ARG A 1 101 ? -16.065 -9.555 29.381 1.00 88.88 101 ARG A CA 1
ATOM 839 C C . ARG A 1 101 ? -16.872 -8.854 28.283 1.00 88.88 101 ARG A C 1
ATOM 841 O O . ARG A 1 101 ? -17.331 -9.521 27.350 1.00 88.88 101 ARG A O 1
ATOM 848 N N . LEU A 1 102 ? -17.014 -7.530 28.360 1.00 88.06 102 LEU A N 1
ATOM 849 C CA . LEU A 1 102 ? -17.691 -6.740 27.330 1.00 88.06 102 LEU A CA 1
ATOM 850 C C . LEU A 1 102 ? -16.983 -6.881 25.972 1.00 88.06 102 LEU A C 1
ATOM 852 O O . LEU A 1 102 ? -17.628 -7.179 24.965 1.00 88.06 102 LEU A O 1
ATOM 856 N N . CYS A 1 103 ? -15.653 -6.757 25.957 1.00 88.62 103 CYS A N 1
ATOM 857 C CA . CYS A 1 103 ? -14.831 -6.964 24.768 1.00 88.62 103 CYS A CA 1
ATOM 858 C C . CYS A 1 103 ? -15.024 -8.366 24.178 1.00 88.62 103 CYS A C 1
ATOM 860 O O . CYS A 1 103 ? -15.250 -8.488 22.976 1.00 88.62 103 CYS A O 1
ATOM 862 N N . PHE A 1 104 ? -15.011 -9.427 24.993 1.00 88.62 104 PHE A N 1
ATOM 863 C CA . PHE A 1 104 ? -15.263 -10.790 24.509 1.00 88.62 104 PHE A CA 1
ATOM 864 C C . PHE A 1 104 ? -16.629 -10.935 23.832 1.00 88.62 104 PHE A C 1
ATOM 866 O O . PHE A 1 104 ? -16.735 -11.599 22.795 1.00 88.62 104 PHE A O 1
ATOM 873 N N . ARG A 1 105 ? -17.674 -10.306 24.384 1.00 88.62 105 ARG A N 1
ATOM 874 C CA . ARG A 1 105 ? -19.018 -10.329 23.789 1.00 88.62 105 ARG A CA 1
ATOM 875 C C . ARG A 1 105 ? -19.032 -9.641 22.422 1.00 88.62 105 ARG A C 1
ATOM 877 O O . ARG A 1 105 ? -19.577 -10.206 21.477 1.00 88.62 105 ARG A O 1
ATOM 884 N N . MET A 1 106 ? -18.380 -8.484 22.294 1.00 88.62 106 MET A N 1
ATOM 885 C CA . MET A 1 106 ? -18.256 -7.760 21.020 1.00 88.62 106 MET A CA 1
ATOM 886 C C . MET A 1 106 ? -17.429 -8.541 19.994 1.00 88.62 106 MET A C 1
ATOM 888 O O . MET A 1 106 ? -17.853 -8.693 18.852 1.00 88.62 106 MET A O 1
ATOM 892 N N . ILE A 1 107 ? -16.293 -9.109 20.410 1.00 89.75 107 ILE A N 1
ATOM 893 C CA . ILE A 1 107 ? -15.408 -9.903 19.547 1.00 89.75 107 ILE A CA 1
ATOM 894 C C . ILE A 1 107 ? -16.154 -11.107 18.963 1.00 89.75 107 ILE A C 1
ATOM 896 O O . ILE A 1 107 ? -16.073 -11.351 17.762 1.00 89.75 107 ILE A O 1
ATOM 900 N N . ARG A 1 108 ? -16.938 -11.829 19.775 1.00 89.31 108 ARG A N 1
ATOM 901 C CA . ARG A 1 108 ? -17.746 -12.969 19.303 1.00 89.31 108 ARG A CA 1
ATOM 902 C C . ARG A 1 108 ? -18.789 -12.577 18.258 1.00 89.31 108 ARG A C 1
ATOM 904 O O . ARG A 1 108 ? -19.144 -13.402 17.421 1.00 89.31 108 ARG A O 1
ATOM 911 N N . LYS A 1 109 ? -19.279 -11.338 18.297 1.00 88.56 109 LYS A N 1
ATOM 912 C CA . LYS A 1 109 ? -20.279 -10.837 17.350 1.00 88.56 109 LYS A CA 1
ATOM 913 C C . LYS A 1 109 ? -19.692 -10.313 16.041 1.00 88.56 109 LYS A C 1
ATOM 915 O O . LYS A 1 109 ? -20.458 -10.134 15.102 1.00 88.56 109 LYS A O 1
ATOM 920 N N . LEU A 1 110 ? -18.369 -10.155 15.924 1.00 88.12 110 LEU A N 1
ATOM 921 C CA . LEU A 1 110 ? -17.704 -9.661 14.703 1.00 88.12 110 LEU A CA 1
ATOM 922 C C . LEU A 1 110 ? -17.947 -10.513 13.449 1.00 88.12 110 LEU A C 1
ATOM 924 O O . LEU A 1 110 ? -17.715 -10.021 12.342 1.00 88.12 110 LEU A O 1
ATOM 928 N N . ILE A 1 111 ? -18.422 -11.749 13.623 1.00 87.25 111 ILE A N 1
ATOM 929 C CA . ILE A 1 111 ? -18.847 -12.656 12.549 1.00 87.25 111 ILE A CA 1
ATOM 930 C C . ILE A 1 111 ? -20.102 -12.115 11.836 1.00 87.25 111 ILE A C 1
ATOM 932 O O . ILE A 1 111 ? -20.273 -12.324 10.638 1.00 87.25 111 ILE A O 1
ATOM 936 N N . TYR A 1 112 ? -20.962 -11.386 12.551 1.00 88.00 112 TYR A N 1
ATOM 937 C CA . TYR A 1 112 ? -22.198 -10.810 12.028 1.00 88.00 112 TYR A CA 1
ATOM 938 C C . TYR A 1 112 ? -22.009 -9.340 11.645 1.00 88.00 112 TYR A C 1
ATOM 940 O O . TYR A 1 112 ? -21.234 -8.614 12.275 1.00 88.00 112 TYR A O 1
ATOM 948 N N . VAL A 1 113 ? -22.757 -8.879 10.640 1.00 86.94 113 VAL A N 1
ATOM 949 C CA . VAL A 1 113 ? -22.796 -7.461 10.247 1.00 86.94 113 VAL A CA 1
ATOM 950 C C . VAL A 1 113 ? -23.220 -6.613 11.442 1.00 86.94 113 VAL A C 1
ATOM 952 O O . VAL A 1 113 ? -24.209 -6.921 12.106 1.00 86.94 113 VAL A O 1
ATOM 955 N N . CYS A 1 114 ? -22.454 -5.565 11.727 1.00 89.19 114 CYS A N 1
ATOM 956 C CA . CYS A 1 114 ? -22.781 -4.594 12.760 1.00 89.19 114 CYS A CA 1
ATOM 957 C C . CYS A 1 114 ? -23.587 -3.439 12.153 1.00 89.19 114 CYS A C 1
ATOM 959 O O . CYS A 1 114 ? -23.124 -2.824 11.195 1.00 89.19 114 CYS A O 1
ATOM 961 N N . SER A 1 115 ? -24.751 -3.115 12.726 1.00 87.50 115 SER A N 1
ATOM 962 C CA . SER A 1 115 ? -25.565 -1.969 12.284 1.00 87.50 115 SER A CA 1
ATOM 963 C C . SER A 1 115 ? -24.935 -0.612 12.626 1.00 87.50 115 SER A C 1
ATOM 965 O O . SER A 1 115 ? -24.937 0.291 11.800 1.00 87.50 115 SER A O 1
ATOM 967 N N . GLU A 1 116 ? -24.336 -0.465 13.814 1.00 87.12 116 GLU A N 1
ATOM 968 C CA . GLU A 1 116 ? -23.705 0.791 14.267 1.00 87.12 116 GLU A CA 1
ATOM 969 C C . GLU A 1 116 ? -22.191 0.614 14.529 1.00 87.12 116 GLU A C 1
ATOM 971 O O . GLU A 1 116 ? -21.730 0.698 15.675 1.00 87.12 116 GLU A O 1
ATOM 976 N N . PRO A 1 117 ? -21.378 0.344 13.484 1.00 86.06 117 PRO A N 1
ATOM 977 C CA . PRO A 1 117 ? -19.959 0.018 13.642 1.00 86.06 117 PRO A CA 1
ATOM 978 C C . PRO A 1 117 ? -19.139 1.201 14.166 1.00 86.06 117 PRO A C 1
ATOM 980 O O . PRO A 1 117 ? -18.180 1.002 14.907 1.00 86.06 117 PRO A O 1
ATOM 983 N N . SER A 1 118 ? -19.535 2.434 13.832 1.00 86.06 118 SER A N 1
ATOM 984 C CA . SER A 1 118 ? -18.819 3.651 14.226 1.00 86.06 118 SER A CA 1
ATOM 985 C C . SER A 1 118 ? -18.740 3.829 15.740 1.00 86.06 118 SER A C 1
ATOM 987 O O . SER A 1 118 ? -17.705 4.208 16.277 1.00 86.06 118 SER A O 1
ATOM 989 N N . LEU A 1 119 ? -19.833 3.521 16.431 1.00 86.31 119 LEU A N 1
ATOM 990 C CA . LEU A 1 119 ? -19.972 3.710 17.866 1.00 86.31 119 LEU A CA 1
ATOM 991 C C . LEU A 1 119 ? -19.453 2.496 18.639 1.00 86.31 119 LEU A C 1
ATOM 993 O O . LEU A 1 119 ? -18.714 2.650 19.609 1.00 86.31 119 LEU A O 1
ATOM 997 N N . LEU A 1 120 ? -19.787 1.284 18.189 1.00 89.12 120 LEU A N 1
ATOM 998 C CA . LEU A 1 120 ? -19.362 0.063 18.868 1.00 89.12 120 LEU A CA 1
ATOM 999 C C . LEU A 1 120 ? -17.859 -0.193 18.721 1.00 89.12 120 LEU A C 1
ATOM 1001 O O . LEU A 1 120 ? -17.206 -0.553 19.699 1.00 89.12 120 LEU A O 1
ATOM 1005 N N . PHE A 1 121 ? -17.263 0.025 17.549 1.00 90.62 121 PHE A N 1
ATOM 1006 C CA . PHE A 1 121 ? -15.820 -0.185 17.408 1.00 90.62 121 PHE A CA 1
ATOM 1007 C C . PHE A 1 121 ? -14.995 0.913 18.090 1.00 90.62 121 PHE A C 1
ATOM 1009 O O . PHE A 1 121 ? -13.878 0.625 18.511 1.00 90.62 121 PHE A O 1
ATOM 1016 N N . ASP A 1 122 ? -15.546 2.117 18.295 1.00 89.25 122 ASP A N 1
ATOM 1017 C CA . ASP A 1 122 ? -14.912 3.158 19.124 1.00 89.25 122 ASP A CA 1
ATOM 1018 C C . ASP A 1 122 ? -14.830 2.719 20.592 1.00 89.25 122 ASP A C 1
ATOM 1020 O O . ASP A 1 122 ? -13.765 2.772 21.212 1.00 89.25 122 ASP A O 1
ATOM 1024 N N . VAL A 1 123 ? -15.936 2.181 21.119 1.00 88.44 123 VAL A N 1
ATOM 1025 C CA . VAL A 1 123 ? -15.996 1.600 22.468 1.00 88.44 123 VAL A CA 1
ATOM 1026 C C . VAL A 1 123 ? -15.016 0.433 22.598 1.00 88.44 123 VAL A C 1
ATOM 1028 O O . VAL A 1 123 ? -14.268 0.366 23.574 1.00 88.44 123 VAL A O 1
ATOM 1031 N N . LEU A 1 124 ? -14.975 -0.460 21.602 1.00 90.06 124 LEU A N 1
ATOM 1032 C CA . LEU A 1 124 ? -14.044 -1.589 21.571 1.00 90.06 124 LEU A CA 1
ATOM 1033 C C . LEU A 1 124 ? -12.583 -1.119 21.569 1.00 90.06 124 LEU A C 1
ATOM 1035 O O . LEU A 1 124 ? -11.775 -1.649 22.325 1.00 90.06 124 LEU A O 1
ATOM 1039 N N . ALA A 1 125 ? -12.240 -0.117 20.758 1.00 88.75 125 ALA A N 1
ATOM 1040 C CA . ALA A 1 125 ? -10.881 0.407 20.672 1.00 88.75 125 ALA A CA 1
ATOM 1041 C C . ALA A 1 125 ? -10.421 1.017 22.006 1.00 88.75 125 ALA A C 1
ATOM 1043 O O . ALA A 1 125 ? -9.332 0.703 22.488 1.00 88.75 125 ALA A O 1
ATOM 1044 N N . ARG A 1 126 ? -11.273 1.818 22.661 1.00 88.50 126 ARG A N 1
ATOM 1045 C CA . ARG A 1 126 ? -10.989 2.370 24.000 1.00 88.50 126 ARG A CA 1
ATOM 1046 C C . ARG A 1 126 ? -10.820 1.284 25.047 1.00 88.50 126 ARG A C 1
ATOM 1048 O O . ARG A 1 126 ? -9.906 1.356 25.867 1.00 88.50 126 ARG A O 1
ATOM 1055 N N . ALA A 1 127 ? -11.702 0.290 25.022 1.00 87.44 127 ALA A N 1
ATOM 1056 C CA . ALA A 1 127 ? -11.651 -0.833 25.939 1.00 87.44 127 ALA A CA 1
ATOM 1057 C C . ALA A 1 127 ? -10.350 -1.633 25.762 1.00 87.44 127 ALA A C 1
ATOM 1059 O O . ALA A 1 127 ? -9.700 -1.951 26.752 1.00 87.44 127 ALA A O 1
ATOM 1060 N N . LEU A 1 128 ? -9.907 -1.870 24.523 1.00 87.44 128 LEU A N 1
ATOM 1061 C CA . LEU A 1 128 ? -8.618 -2.509 24.238 1.00 87.44 128 LEU A CA 1
ATOM 1062 C C . LEU A 1 128 ? -7.435 -1.682 24.753 1.00 87.44 128 LEU A C 1
ATOM 1064 O O . LEU A 1 128 ? -6.592 -2.231 25.454 1.00 87.44 128 LEU A O 1
ATOM 1068 N N . VAL A 1 129 ? -7.397 -0.371 24.489 1.00 88.12 129 VAL A N 1
ATOM 1069 C CA . VAL A 1 129 ? -6.334 0.515 25.005 1.00 88.12 129 VAL A CA 1
ATOM 1070 C C . VAL A 1 129 ? -6.287 0.492 26.534 1.00 88.12 129 VAL A C 1
ATOM 1072 O O . VAL A 1 129 ? -5.211 0.475 27.128 1.00 88.12 129 VAL A O 1
ATOM 1075 N N . LYS A 1 130 ? -7.447 0.478 27.196 1.00 86.88 130 LYS A N 1
ATOM 1076 C CA . LYS A 1 130 ? -7.515 0.367 28.655 1.00 86.88 130 LYS A CA 1
ATOM 1077 C C . LYS A 1 130 ? -6.954 -0.970 29.145 1.00 86.88 130 LYS A C 1
ATOM 1079 O O . LYS A 1 130 ? -6.133 -0.968 30.057 1.00 86.88 130 LYS A O 1
ATOM 1084 N N . LEU A 1 131 ? -7.368 -2.083 28.539 1.00 84.38 131 LEU A N 1
ATOM 1085 C CA . LEU A 1 131 ? -6.930 -3.417 28.952 1.00 84.38 131 LEU A CA 1
ATOM 1086 C C . LEU A 1 131 ? -5.439 -3.650 28.673 1.00 84.38 131 LEU A C 1
ATOM 1088 O O . LEU A 1 131 ? -4.770 -4.264 29.495 1.00 84.38 131 LEU A O 1
ATOM 1092 N N . GLU A 1 132 ? -4.883 -3.098 27.591 1.00 82.50 132 GLU A N 1
ATOM 1093 C CA . GLU A 1 132 ? -3.436 -3.155 27.316 1.00 82.50 132 GLU A CA 1
ATOM 1094 C C . GLU A 1 132 ? -2.588 -2.423 28.363 1.00 82.50 132 GLU A C 1
ATOM 1096 O O . GLU A 1 132 ? -1.433 -2.788 28.581 1.00 82.50 132 GLU A O 1
ATOM 1101 N N . ASN A 1 133 ? -3.147 -1.395 29.005 1.00 80.50 133 ASN A N 1
ATOM 1102 C CA . ASN A 1 133 ? -2.491 -0.663 30.088 1.00 80.50 133 ASN A CA 1
ATOM 1103 C C . ASN A 1 133 ? -2.737 -1.295 31.468 1.00 80.50 133 ASN A C 1
ATOM 1105 O O . ASN A 1 133 ? -2.122 -0.878 32.451 1.00 80.50 133 ASN A O 1
ATOM 1109 N N . SER A 1 134 ? -3.647 -2.267 31.565 1.00 78.38 134 SER A N 1
ATOM 1110 C CA . SER A 1 134 ? -3.971 -2.942 32.819 1.00 78.38 134 SER A CA 1
ATOM 1111 C C . SER A 1 134 ? -2.999 -4.096 33.082 1.00 78.38 134 SER A C 1
ATOM 1113 O O . SER A 1 134 ? -2.749 -4.929 32.216 1.00 78.38 134 SER A O 1
ATOM 1115 N N . ASN A 1 135 ? -2.464 -4.177 34.302 1.00 65.69 135 ASN A N 1
ATOM 1116 C CA . ASN A 1 135 ? -1.575 -5.274 34.720 1.00 65.69 135 ASN A CA 1
ATOM 1117 C C . ASN A 1 135 ? -2.344 -6.529 35.178 1.00 65.69 135 ASN A C 1
ATOM 1119 O O . ASN A 1 135 ? -1.739 -7.519 35.584 1.00 65.69 135 ASN A O 1
ATOM 1123 N N . THR A 1 136 ? -3.674 -6.459 35.196 1.00 62.25 136 THR A N 1
ATOM 1124 C CA . THR A 1 136 ? -4.589 -7.452 35.776 1.00 62.25 136 THR A CA 1
ATOM 1125 C C . THR A 1 136 ? -5.037 -8.497 34.757 1.00 62.25 136 THR A C 1
ATOM 1127 O O . THR A 1 136 ? -5.342 -9.628 35.134 1.00 62.25 136 THR A O 1
ATOM 1130 N N . VAL A 1 137 ? -5.044 -8.149 33.468 1.00 64.38 137 VAL A N 1
ATOM 1131 C CA . VAL A 1 137 ? -5.494 -9.032 32.392 1.00 64.38 137 VAL A CA 1
ATOM 1132 C C . VAL A 1 137 ? -4.320 -9.853 31.864 1.00 64.38 137 VAL A C 1
ATOM 1134 O O . VAL A 1 137 ? -3.394 -9.342 31.241 1.00 64.38 137 VAL A O 1
ATOM 1137 N N . LEU A 1 138 ? -4.366 -11.161 32.123 1.00 53.44 138 LEU A N 1
ATOM 1138 C CA . LEU A 1 138 ? -3.319 -12.116 31.740 1.00 53.44 138 LEU A CA 1
ATOM 1139 C C . LEU A 1 138 ? -3.397 -12.537 30.263 1.00 53.44 138 LEU A C 1
ATOM 1141 O O . LEU A 1 138 ? -2.403 -13.004 29.706 1.00 53.44 138 LEU A O 1
ATOM 1145 N N . SER A 1 139 ? -4.571 -12.410 29.633 1.00 64.19 139 SER A N 1
ATOM 1146 C CA . SER A 1 139 ? -4.799 -12.832 28.249 1.00 64.19 139 SER A CA 1
ATOM 1147 C C . SER A 1 139 ? -4.753 -11.639 27.293 1.00 64.19 139 SER A C 1
ATOM 1149 O O . SER A 1 139 ? -5.365 -10.600 27.531 1.00 64.19 139 SER A O 1
ATOM 1151 N N . SER A 1 140 ? -4.019 -11.759 26.184 1.00 75.19 140 SER A N 1
ATOM 1152 C CA . SER A 1 140 ? -4.048 -10.710 25.165 1.00 75.19 140 SER A CA 1
ATOM 1153 C C . SER A 1 140 ? -5.422 -10.707 24.495 1.00 75.19 140 SER A C 1
ATOM 1155 O O . SER A 1 140 ? -5.761 -11.599 23.716 1.00 75.19 140 SER A O 1
ATOM 1157 N N . MET A 1 141 ? -6.222 -9.677 24.763 1.00 84.06 141 MET A N 1
ATOM 1158 C CA . MET A 1 141 ? -7.524 -9.512 24.108 1.00 84.06 141 MET A CA 1
ATOM 1159 C C . MET A 1 141 ? -7.411 -9.368 22.592 1.00 84.06 141 MET A C 1
ATOM 1161 O O . MET A 1 141 ? -8.316 -9.758 21.853 1.00 84.06 141 MET A O 1
ATOM 1165 N N . VAL A 1 142 ? -6.272 -8.870 22.119 1.00 83.50 142 VAL A N 1
ATOM 1166 C CA . VAL A 1 142 ? -5.970 -8.766 20.694 1.00 83.50 142 VAL A CA 1
ATOM 1167 C C . VAL A 1 142 ? -5.765 -10.147 20.071 1.00 83.50 142 VAL A C 1
ATOM 1169 O O . VAL A 1 142 ? -6.193 -10.359 18.941 1.00 83.50 142 VAL A O 1
ATOM 1172 N N . ASP A 1 143 ? -5.234 -11.128 20.807 1.00 85.88 143 ASP A N 1
ATOM 1173 C CA . ASP A 1 143 ? -5.159 -12.515 20.324 1.00 85.88 143 ASP A CA 1
ATOM 1174 C C . ASP A 1 143 ? -6.545 -13.125 20.147 1.00 85.88 143 ASP A C 1
ATOM 1176 O O . ASP A 1 143 ? -6.833 -13.750 19.125 1.00 85.88 143 ASP A O 1
ATOM 1180 N N . SER A 1 144 ? -7.446 -12.855 21.090 1.00 86.25 144 SER A N 1
ATOM 1181 C CA . SER A 1 144 ? -8.845 -13.266 20.976 1.00 86.25 144 SER A CA 1
ATOM 1182 C C . SER A 1 144 ? -9.523 -12.611 19.766 1.00 86.25 144 SER A C 1
ATOM 1184 O O . SER A 1 144 ? -10.153 -13.305 18.967 1.00 86.25 144 SER A O 1
ATOM 1186 N N . LEU A 1 145 ? -9.326 -11.305 19.557 1.00 88.06 145 LEU A N 1
ATOM 1187 C CA . LEU A 1 145 ? -9.809 -10.577 18.377 1.00 88.06 145 LEU A CA 1
ATOM 1188 C C . LEU A 1 145 ? -9.256 -11.180 17.072 1.00 88.06 145 LEU A C 1
ATOM 1190 O O . LEU A 1 145 ? -9.989 -11.402 16.100 1.00 88.06 145 LEU A O 1
ATOM 1194 N N . CYS A 1 146 ? -7.961 -11.485 17.052 1.00 87.19 146 CYS A N 1
ATOM 1195 C CA . CYS A 1 146 ? -7.273 -12.060 15.906 1.00 87.19 146 CYS A CA 1
ATOM 1196 C C . CYS A 1 146 ? -7.557 -13.559 15.704 1.00 87.19 146 CYS A C 1
ATOM 1198 O O . CYS A 1 146 ? -7.329 -14.065 14.607 1.00 87.19 146 CYS A O 1
ATOM 1200 N N . SER A 1 147 ? -8.191 -14.246 16.652 1.00 87.94 147 SER A N 1
ATOM 1201 C CA . SER A 1 147 ? -8.658 -15.628 16.467 1.00 87.94 147 SER A CA 1
ATOM 1202 C C . SER A 1 147 ? -10.020 -15.737 15.758 1.00 87.94 147 SER A C 1
ATOM 1204 O O . SER A 1 147 ? -10.239 -16.668 14.990 1.00 87.94 147 SER A O 1
ATOM 1206 N N . VAL A 1 148 ? -10.926 -14.766 15.943 1.00 88.38 148 VAL A N 1
ATOM 1207 C CA . VAL A 1 148 ? -12.328 -14.851 15.470 1.00 88.38 148 VAL A CA 1
ATOM 1208 C C . VAL A 1 148 ? -12.507 -14.359 14.035 1.00 88.38 148 VAL A C 1
ATOM 1210 O O . VAL A 1 148 ? -11.945 -13.339 13.660 1.00 88.38 148 VAL A O 1
ATOM 1213 N N . GLU A 1 149 ? -13.323 -15.005 13.209 1.00 86.69 149 GLU A N 1
ATOM 1214 C CA . GLU A 1 149 ? -13.588 -14.506 11.854 1.00 86.69 149 GLU A CA 1
ATOM 1215 C C . GLU A 1 149 ? -14.277 -13.130 11.847 1.00 86.69 149 GLU A C 1
ATOM 1217 O O . GLU A 1 149 ? -15.291 -12.913 12.503 1.00 86.69 149 GLU A O 1
ATOM 1222 N N . TRP A 1 150 ? -13.721 -12.183 11.086 1.00 89.50 150 TRP A N 1
ATOM 1223 C CA . TRP A 1 150 ? -14.318 -10.854 10.911 1.00 89.50 150 TRP A CA 1
ATOM 1224 C C . TRP A 1 150 ? -15.180 -10.798 9.652 1.00 89.50 150 TRP A C 1
ATOM 1226 O O . TRP A 1 150 ? -14.686 -11.135 8.572 1.00 89.50 150 TRP A O 1
ATOM 1236 N N . HIS A 1 151 ? -16.414 -10.312 9.765 1.00 88.75 151 HIS A N 1
ATOM 1237 C CA . HIS A 1 151 ? -17.253 -10.000 8.611 1.00 88.75 151 HIS A CA 1
ATOM 1238 C C . HIS A 1 151 ? -16.628 -8.887 7.759 1.00 88.75 151 HIS A C 1
ATOM 1240 O O . HIS A 1 151 ? -16.157 -7.899 8.316 1.00 88.75 151 HIS A O 1
ATOM 1246 N N . ASN A 1 152 ? -16.659 -9.003 6.426 1.00 85.12 152 ASN A N 1
ATOM 1247 C CA . ASN A 1 152 ? -15.961 -8.083 5.514 1.00 85.12 152 ASN A CA 1
ATOM 1248 C C . ASN A 1 152 ? -16.336 -6.609 5.730 1.00 85.12 152 ASN A C 1
ATOM 1250 O O . ASN A 1 152 ? -15.447 -5.765 5.832 1.00 85.12 152 ASN A O 1
ATOM 1254 N N . ASP A 1 153 ? -17.626 -6.303 5.878 1.00 84.31 153 ASP A N 1
ATOM 1255 C CA . ASP A 1 153 ? -18.071 -4.918 6.081 1.00 84.31 153 ASP A CA 1
ATOM 1256 C C . ASP A 1 153 ? -17.573 -4.331 7.417 1.00 84.31 153 ASP A C 1
ATOM 1258 O O . ASP A 1 153 ? -17.262 -3.146 7.485 1.00 84.31 153 ASP A O 1
ATOM 1262 N N . ASN A 1 154 ? -17.383 -5.157 8.454 1.00 88.81 154 ASN A N 1
ATOM 1263 C CA . ASN A 1 154 ? -16.883 -4.699 9.753 1.00 88.81 154 ASN A CA 1
ATOM 1264 C C . ASN A 1 154 ? -15.389 -4.336 9.708 1.00 88.81 154 ASN A C 1
ATOM 1266 O O . ASN A 1 154 ? -14.956 -3.447 10.438 1.00 88.81 154 ASN A O 1
ATOM 1270 N N . ILE A 1 155 ? -14.590 -5.004 8.863 1.00 89.44 155 ILE A N 1
ATOM 1271 C CA . ILE A 1 155 ? -13.122 -4.856 8.860 1.00 89.44 155 ILE A CA 1
ATOM 1272 C C . ILE A 1 155 ? -12.701 -3.429 8.504 1.00 89.44 155 ILE A C 1
ATOM 1274 O O . ILE A 1 155 ? -11.797 -2.888 9.137 1.00 89.44 155 ILE A O 1
ATOM 1278 N N . ILE A 1 156 ? -13.348 -2.815 7.507 1.00 88.69 156 ILE A N 1
ATOM 1279 C CA . ILE A 1 156 ? -13.018 -1.449 7.072 1.00 88.69 156 ILE A CA 1
ATOM 1280 C C . ILE A 1 156 ? -13.189 -0.469 8.233 1.00 88.69 156 ILE A C 1
ATOM 1282 O O . ILE A 1 156 ? -12.259 0.277 8.533 1.00 88.69 156 ILE A O 1
ATOM 1286 N N . TYR A 1 157 ? -14.341 -0.509 8.907 1.00 89.00 157 TYR A N 1
ATOM 1287 C CA . TYR A 1 157 ? -14.623 0.371 10.041 1.00 89.00 157 TYR A CA 1
ATOM 1288 C C . TYR A 1 157 ? -13.708 0.088 11.231 1.00 89.00 157 TYR A C 1
ATOM 1290 O O . TYR A 1 157 ? -13.266 1.022 11.894 1.00 89.00 157 TYR A O 1
ATOM 1298 N N . LEU A 1 158 ? -13.393 -1.184 11.488 1.00 90.62 158 LEU A N 1
ATOM 1299 C CA . LEU A 1 158 ? -12.494 -1.574 12.570 1.00 90.62 158 LEU A CA 1
ATOM 1300 C C . LEU A 1 158 ? -11.092 -0.986 12.355 1.00 90.62 158 LEU A C 1
ATOM 1302 O O . LEU A 1 158 ? -10.555 -0.357 13.263 1.00 90.62 158 LEU A O 1
ATOM 1306 N N . LEU A 1 159 ? -10.525 -1.123 11.151 1.00 90.19 159 LEU A N 1
ATOM 1307 C CA . LEU A 1 159 ? -9.211 -0.561 10.817 1.00 90.19 159 LEU A CA 1
ATOM 1308 C C . LEU A 1 159 ? -9.199 0.971 10.856 1.00 90.19 159 LEU A C 1
ATOM 1310 O O . LEU A 1 159 ? -8.250 1.563 11.367 1.00 90.19 159 LEU A O 1
ATOM 1314 N N . ASP A 1 160 ? -10.246 1.608 10.333 1.00 89.25 160 ASP A N 1
ATOM 1315 C CA . ASP A 1 160 ? -10.363 3.067 10.309 1.00 89.25 160 ASP A CA 1
ATOM 1316 C C . ASP A 1 160 ? -10.437 3.647 11.727 1.00 89.25 160 ASP A C 1
ATOM 1318 O O . ASP A 1 160 ? -9.704 4.571 12.069 1.00 89.25 160 ASP A O 1
ATOM 1322 N N . ILE A 1 161 ? -11.239 3.046 12.606 1.00 88.62 161 ILE A N 1
ATOM 1323 C CA . ILE A 1 161 ? -11.367 3.501 13.993 1.00 88.62 161 ILE A CA 1
ATOM 1324 C C . ILE A 1 161 ? -10.103 3.214 14.783 1.00 88.62 161 ILE A C 1
ATOM 1326 O O . ILE A 1 161 ? -9.604 4.108 15.461 1.00 88.62 161 ILE A O 1
ATOM 1330 N N . PHE A 1 162 ? -9.544 2.008 14.672 1.00 88.81 162 PHE A N 1
ATOM 1331 C CA . PHE A 1 162 ? -8.344 1.637 15.421 1.00 88.81 162 PHE A CA 1
ATOM 1332 C C . PHE A 1 162 ? -7.137 2.497 15.028 1.00 88.81 162 PHE A C 1
ATOM 1334 O O . PHE A 1 162 ? -6.254 2.694 15.857 1.00 88.81 162 PHE A O 1
ATOM 1341 N N . SER A 1 163 ? -7.120 3.072 13.819 1.00 85.81 163 SER A N 1
ATOM 1342 C CA . SER A 1 163 ? -6.075 4.016 13.396 1.00 85.81 163 SER A CA 1
ATOM 1343 C C . SER A 1 163 ? -5.996 5.270 14.280 1.00 85.81 163 SER A C 1
ATOM 1345 O O . SER A 1 163 ? -4.927 5.867 14.411 1.00 85.81 163 SER A O 1
ATOM 1347 N N . ASN A 1 164 ? -7.096 5.639 14.946 1.00 86.94 164 ASN A N 1
ATOM 1348 C CA . ASN A 1 164 ? -7.156 6.795 15.841 1.00 86.94 164 ASN A CA 1
ATOM 1349 C C . ASN A 1 164 ? -6.644 6.485 17.258 1.00 86.94 164 ASN A C 1
ATOM 1351 O O . ASN A 1 164 ? -6.507 7.398 18.073 1.00 86.94 164 ASN A O 1
ATOM 1355 N N . TYR A 1 165 ? -6.356 5.217 17.564 1.00 85.25 165 TYR A N 1
ATOM 1356 C CA . TYR A 1 165 ? -5.983 4.756 18.897 1.00 85.25 165 TYR A CA 1
ATOM 1357 C C . TYR A 1 165 ? -4.536 4.259 18.955 1.00 85.25 165 TYR A C 1
ATOM 1359 O O . TYR A 1 165 ? -4.009 3.642 18.033 1.00 85.25 165 TYR A O 1
ATOM 1367 N N . SER A 1 166 ? -3.872 4.518 20.083 1.00 82.69 166 SER A N 1
ATOM 1368 C CA . SER A 1 166 ? -2.496 4.084 20.324 1.00 82.69 166 SER A CA 1
ATOM 1369 C C . SER A 1 166 ? -2.463 2.710 20.995 1.00 82.69 166 SER A C 1
ATOM 1371 O O . SER A 1 166 ? -2.402 2.624 22.221 1.00 82.69 166 SER A O 1
ATOM 1373 N N . LEU A 1 167 ? -2.499 1.649 20.192 1.00 83.06 167 LEU A N 1
ATOM 1374 C CA . LEU A 1 167 ? -2.272 0.276 20.655 1.00 83.06 167 LEU A CA 1
ATOM 1375 C C . LEU A 1 167 ? -0.773 -0.063 20.691 1.00 83.06 167 LEU A C 1
ATOM 1377 O O . LEU A 1 167 ? 0.047 0.568 20.008 1.00 83.06 167 LEU A O 1
ATOM 1381 N N . GLN A 1 168 ? -0.411 -1.086 21.466 1.00 85.12 168 GLN A N 1
ATOM 1382 C CA . GLN A 1 168 ? 0.948 -1.625 21.510 1.00 85.12 168 GLN A CA 1
ATOM 1383 C C . GLN A 1 168 ? 1.398 -2.163 20.140 1.00 85.12 168 GLN A C 1
ATOM 1385 O O . GLN A 1 168 ? 0.608 -2.696 19.361 1.00 85.12 168 GLN A O 1
ATOM 1390 N N . GLN A 1 169 ? 2.705 -2.089 19.860 1.00 83.50 169 GLN A N 1
ATOM 1391 C CA . GLN A 1 169 ? 3.277 -2.520 18.576 1.00 83.50 169 GLN A CA 1
ATOM 1392 C C . GLN A 1 169 ? 2.914 -3.970 18.215 1.00 83.50 169 GLN A C 1
ATOM 1394 O O . GLN A 1 169 ? 2.436 -4.220 17.112 1.00 83.50 169 GLN A O 1
ATOM 1399 N N . LYS A 1 170 ? 3.064 -4.915 19.154 1.00 85.12 170 LYS A N 1
ATOM 1400 C CA . LYS A 1 170 ? 2.753 -6.339 18.919 1.00 85.12 170 LYS A CA 1
ATOM 1401 C C . LYS A 1 170 ? 1.285 -6.565 18.549 1.00 85.12 170 LYS A C 1
ATOM 1403 O O . LYS A 1 170 ? 0.975 -7.426 17.732 1.00 85.12 170 LYS A O 1
ATOM 1408 N N . SER A 1 171 ? 0.386 -5.800 19.158 1.00 86.44 171 SER A N 1
ATOM 1409 C CA . SER A 1 171 ? -1.047 -5.861 18.882 1.00 86.44 171 SER A CA 1
ATOM 1410 C C . SER A 1 171 ? -1.370 -5.342 17.484 1.00 86.44 171 SER A C 1
ATOM 1412 O O . SER A 1 171 ? -2.102 -5.987 16.735 1.00 86.44 171 SER A O 1
ATOM 1414 N N . MET A 1 172 ? -0.769 -4.211 17.105 1.00 85.81 172 MET A N 1
ATOM 1415 C CA . MET A 1 172 ? -0.922 -3.620 15.773 1.00 85.81 172 MET A CA 1
ATOM 1416 C C . MET A 1 172 ? -0.404 -4.555 14.675 1.00 85.81 172 MET A C 1
ATOM 1418 O O . MET A 1 172 ? -1.087 -4.751 13.672 1.00 85.81 172 MET A O 1
ATOM 1422 N N . GLU A 1 173 ? 0.762 -5.174 14.880 1.00 87.50 173 GLU A N 1
ATOM 1423 C CA . GLU A 1 173 ? 1.347 -6.148 13.949 1.00 87.50 173 GLU A CA 1
ATOM 1424 C C . GLU A 1 173 ? 0.414 -7.349 13.729 1.00 87.50 173 GLU A C 1
ATOM 1426 O O . GLU A 1 173 ? 0.121 -7.686 12.583 1.00 87.50 173 GLU A O 1
ATOM 1431 N N . LYS A 1 174 ? -0.160 -7.926 14.795 1.00 87.81 174 LYS A N 1
ATOM 1432 C CA . LYS A 1 174 ? -1.122 -9.042 14.688 1.00 87.81 174 LYS A CA 1
ATOM 1433 C C . LYS A 1 174 ? -2.405 -8.662 13.942 1.00 87.81 174 LYS A C 1
ATOM 1435 O O . LYS A 1 174 ? -2.918 -9.448 13.143 1.00 87.81 174 LYS A O 1
ATOM 1440 N N . ILE A 1 175 ? -2.936 -7.463 14.193 1.00 89.56 175 ILE A N 1
ATOM 1441 C CA . ILE A 1 175 ? -4.125 -6.948 13.493 1.00 89.56 175 ILE A CA 1
ATOM 1442 C C . ILE A 1 175 ? -3.813 -6.750 12.004 1.00 89.56 175 ILE A C 1
ATOM 1444 O O . ILE A 1 175 ? -4.615 -7.141 11.153 1.00 89.56 175 ILE A O 1
ATOM 1448 N N . LEU A 1 176 ? -2.635 -6.201 11.682 1.00 88.56 176 LEU A N 1
ATOM 1449 C CA . LEU A 1 176 ? -2.160 -6.036 10.308 1.00 88.56 176 LEU A CA 1
ATOM 1450 C C . LEU A 1 176 ? -1.997 -7.381 9.597 1.00 88.56 176 LEU A C 1
ATOM 1452 O O . LEU A 1 176 ? -2.518 -7.538 8.497 1.00 88.56 176 LEU A O 1
ATOM 1456 N N . GLU A 1 177 ? -1.334 -8.363 10.209 1.00 88.75 177 GLU A N 1
ATOM 1457 C CA . GLU A 1 177 ? -1.155 -9.702 9.626 1.00 88.75 177 GLU A CA 1
ATOM 1458 C C . GLU A 1 177 ? -2.494 -10.355 9.281 1.00 88.75 177 GLU A C 1
ATOM 1460 O O . GLU A 1 177 ? -2.683 -10.892 8.184 1.00 88.75 177 GLU A O 1
ATOM 1465 N N . LYS A 1 178 ? -3.468 -10.246 10.188 1.00 89.50 178 LYS A N 1
ATOM 1466 C CA . LYS A 1 178 ? -4.814 -10.757 9.950 1.00 89.50 178 LYS A CA 1
ATOM 1467 C C . LYS A 1 178 ? -5.561 -10.000 8.853 1.00 89.50 178 LYS A C 1
ATOM 1469 O O . LYS A 1 178 ? -6.268 -10.619 8.061 1.00 89.50 178 LYS A O 1
ATOM 1474 N N . ALA A 1 179 ? -5.431 -8.678 8.788 1.00 89.25 179 ALA A N 1
ATOM 1475 C CA . ALA A 1 179 ? -6.038 -7.899 7.714 1.00 89.25 179 ALA A CA 1
ATOM 1476 C C . ALA A 1 179 ? -5.421 -8.259 6.350 1.00 89.25 179 ALA A C 1
ATOM 1478 O O . ALA A 1 179 ? -6.144 -8.466 5.374 1.00 89.25 179 ALA A O 1
ATOM 1479 N N . LEU A 1 180 ? -4.095 -8.407 6.293 1.00 86.75 180 LEU A N 1
ATOM 1480 C CA . LEU A 1 180 ? -3.362 -8.777 5.083 1.00 86.75 180 LEU A CA 1
ATOM 1481 C C . LEU A 1 180 ? -3.751 -10.173 4.579 1.00 86.75 180 LEU A C 1
ATOM 1483 O O . LEU A 1 180 ? -3.967 -10.336 3.378 1.00 86.75 180 LEU A O 1
ATOM 1487 N N . SER A 1 181 ? -3.927 -11.156 5.471 1.00 85.00 181 SER A N 1
ATOM 1488 C CA . SER A 1 181 ? -4.332 -12.517 5.079 1.00 85.00 181 SER A CA 1
ATOM 1489 C C . SER A 1 181 ? -5.706 -12.571 4.398 1.00 85.00 181 SER A C 1
ATOM 1491 O O . SER A 1 181 ? -5.952 -13.455 3.579 1.00 85.00 181 SER A O 1
ATOM 1493 N N . LYS A 1 182 ? -6.582 -11.589 4.658 1.00 84.56 182 LYS A N 1
ATOM 1494 C CA . LYS A 1 182 ? -7.910 -11.495 4.038 1.00 84.56 182 LYS A CA 1
ATOM 1495 C C . LYS A 1 182 ? -7.938 -10.782 2.685 1.00 84.56 182 LYS A C 1
ATOM 1497 O O . LYS A 1 182 ? -8.941 -10.916 1.985 1.00 84.56 182 LYS A O 1
ATOM 1502 N N . ILE A 1 183 ? -6.875 -10.088 2.260 1.00 81.69 183 ILE A N 1
ATOM 1503 C CA . ILE A 1 183 ? -6.860 -9.305 1.002 1.00 81.69 183 ILE A CA 1
ATOM 1504 C C . ILE A 1 183 ? -7.271 -10.140 -0.220 1.00 81.69 183 ILE A C 1
ATOM 1506 O O . ILE A 1 183 ? -7.983 -9.645 -1.097 1.00 81.69 183 ILE A O 1
ATOM 1510 N N . THR A 1 184 ? -6.832 -11.397 -0.293 1.00 78.19 184 THR A N 1
ATOM 1511 C CA . THR A 1 184 ? -7.096 -12.288 -1.435 1.00 78.19 184 THR A CA 1
ATOM 1512 C C . THR A 1 184 ? -8.549 -12.758 -1.499 1.00 78.19 184 THR A C 1
ATOM 1514 O O . THR A 1 184 ? -9.064 -12.973 -2.593 1.00 78.19 184 THR A O 1
ATOM 1517 N N . SER A 1 185 ? -9.220 -12.864 -0.349 1.00 80.44 185 SER A N 1
ATOM 1518 C CA . SER A 1 185 ? -10.618 -13.309 -0.234 1.00 80.44 185 SER A CA 1
ATOM 1519 C C . SER A 1 185 ? -11.654 -12.228 -0.570 1.00 80.44 185 SER A C 1
ATOM 1521 O O . SER A 1 185 ? -12.840 -12.522 -0.683 1.00 80.44 185 SER A O 1
ATOM 1523 N N . TRP A 1 186 ? -11.226 -10.972 -0.726 1.00 79.25 186 TRP A N 1
ATOM 1524 C CA . TRP A 1 186 ? -12.121 -9.836 -0.940 1.00 79.25 186 TRP A CA 1
ATOM 1525 C C . TRP A 1 186 ? -12.567 -9.672 -2.397 1.00 79.25 186 TRP A C 1
ATOM 1527 O O . TRP A 1 186 ? -11.766 -9.809 -3.331 1.00 79.25 186 TRP A O 1
ATOM 1537 N N . GLU A 1 187 ? -13.831 -9.274 -2.572 1.00 81.00 187 GLU A N 1
ATOM 1538 C CA . GLU A 1 187 ? -14.441 -8.904 -3.856 1.00 81.00 187 GLU A C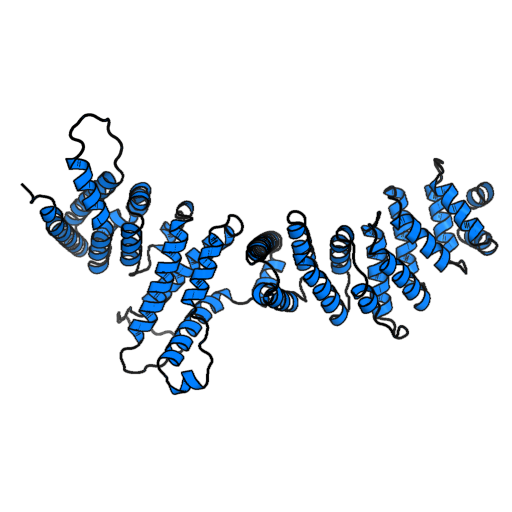A 1
ATOM 1539 C C . GLU A 1 187 ? -13.630 -7.818 -4.581 1.00 81.00 187 GLU A C 1
ATOM 1541 O O . GLU A 1 187 ? -13.104 -6.894 -3.953 1.00 81.00 187 GLU A O 1
ATOM 1546 N N . SER A 1 188 ? -13.547 -7.900 -5.915 1.00 74.81 188 SER A N 1
ATOM 1547 C CA . SER A 1 188 ? -12.729 -7.003 -6.751 1.00 74.81 188 SER A CA 1
ATOM 1548 C C . SER A 1 188 ? -13.037 -5.519 -6.558 1.00 74.81 188 SER A C 1
ATOM 1550 O O . SER A 1 188 ? -12.123 -4.694 -6.647 1.00 74.81 188 SER A O 1
ATOM 1552 N N . ASP A 1 189 ? -14.301 -5.200 -6.281 1.00 78.69 189 ASP A N 1
ATOM 1553 C CA . ASP A 1 189 ? -14.828 -3.835 -6.283 1.00 78.69 189 ASP A CA 1
ATOM 1554 C C . ASP A 1 189 ? -14.619 -3.148 -4.929 1.00 78.69 189 ASP A C 1
ATOM 1556 O O . ASP A 1 189 ? -14.289 -1.963 -4.869 1.00 78.69 189 ASP A O 1
ATOM 1560 N N . LYS A 1 190 ? -14.724 -3.910 -3.831 1.00 83.31 190 LYS A N 1
ATOM 1561 C CA . LYS A 1 190 ? -14.495 -3.426 -2.459 1.00 83.31 190 LYS A CA 1
ATOM 1562 C C . LYS A 1 190 ? -13.015 -3.463 -2.051 1.00 83.31 190 LYS A C 1
ATOM 1564 O O . LYS A 1 190 ? -12.600 -2.731 -1.150 1.00 83.31 190 LYS A O 1
ATOM 1569 N N . ARG A 1 191 ? -12.185 -4.262 -2.732 1.00 85.38 191 ARG A N 1
ATOM 1570 C CA . ARG A 1 191 ? -10.750 -4.427 -2.429 1.00 85.38 191 ARG A CA 1
ATOM 1571 C C . ARG A 1 191 ? -9.939 -3.120 -2.394 1.00 85.38 191 ARG A C 1
ATOM 1573 O O . ARG A 1 191 ? -9.140 -2.969 -1.472 1.00 85.38 191 ARG A O 1
ATOM 1580 N N . PRO A 1 192 ? -10.118 -2.144 -3.310 1.00 84.44 192 PRO A N 1
ATOM 1581 C CA . PRO A 1 192 ? -9.371 -0.887 -3.251 1.00 84.44 192 PRO A CA 1
ATOM 1582 C C . PRO A 1 192 ? -9.653 -0.065 -1.989 1.00 84.44 192 PRO A C 1
ATOM 1584 O O . PRO A 1 192 ? -8.762 0.637 -1.515 1.00 84.44 192 PRO A O 1
ATOM 1587 N N . ILE A 1 193 ? -10.881 -0.124 -1.462 1.00 86.31 193 ILE A N 1
ATOM 1588 C CA . ILE A 1 193 ? -11.267 0.568 -0.224 1.00 86.31 193 ILE A CA 1
ATOM 1589 C C . ILE A 1 193 ? -10.574 -0.105 0.960 1.00 86.31 193 ILE A C 1
ATOM 1591 O O . ILE A 1 193 ? -9.957 0.569 1.775 1.00 86.31 193 ILE A O 1
ATOM 1595 N N . PHE A 1 194 ? -10.572 -1.437 0.990 1.00 88.88 194 PHE A N 1
ATOM 1596 C CA . PHE A 1 194 ? -9.888 -2.194 2.032 1.00 88.88 194 PHE A CA 1
ATOM 1597 C C . PHE A 1 194 ? -8.378 -1.948 2.064 1.00 88.88 194 PHE A C 1
ATOM 1599 O O . PHE A 1 194 ? -7.819 -1.666 3.120 1.00 88.88 194 PHE A O 1
ATOM 1606 N N . ILE A 1 195 ? -7.722 -1.965 0.898 1.00 87.50 195 ILE A N 1
ATOM 1607 C CA . ILE A 1 195 ? -6.296 -1.628 0.782 1.00 87.50 195 ILE A CA 1
ATOM 1608 C C . ILE A 1 195 ? -6.026 -0.220 1.326 1.00 87.50 195 ILE A C 1
ATOM 1610 O O . ILE A 1 195 ? -5.041 -0.007 2.028 1.00 87.50 195 ILE A O 1
ATOM 1614 N N . GLN A 1 196 ? -6.901 0.743 1.025 1.00 88.38 196 GLN A N 1
ATOM 1615 C CA . GLN A 1 196 ? -6.776 2.101 1.543 1.00 88.38 196 GLN A CA 1
ATOM 1616 C C . GLN A 1 196 ? -6.881 2.137 3.075 1.00 88.38 196 GLN A C 1
ATOM 1618 O O . GLN A 1 196 ? -6.047 2.785 3.703 1.00 88.38 196 GLN A O 1
ATOM 1623 N N . SER A 1 197 ? -7.833 1.420 3.675 1.00 88.31 197 SER A N 1
ATOM 1624 C CA . SER A 1 197 ? -7.965 1.327 5.136 1.00 88.31 197 SER A CA 1
ATOM 1625 C C . SER A 1 197 ? -6.731 0.709 5.794 1.00 88.31 197 SER A C 1
ATOM 1627 O O . SER A 1 197 ? -6.262 1.226 6.801 1.00 88.31 197 SER A O 1
ATOM 1629 N N . ILE A 1 198 ? -6.147 -0.340 5.204 1.00 89.62 198 ILE A N 1
ATOM 1630 C CA . ILE A 1 198 ? -4.904 -0.947 5.710 1.00 89.62 198 ILE A CA 1
ATOM 1631 C C . ILE A 1 198 ? -3.743 0.060 5.654 1.00 89.62 198 ILE A C 1
ATOM 1633 O O . ILE A 1 198 ? -3.004 0.206 6.627 1.00 89.62 198 ILE A O 1
ATOM 1637 N N . LEU A 1 199 ? -3.589 0.776 4.534 1.00 88.12 199 LEU A N 1
ATOM 1638 C CA . LEU A 1 199 ? -2.534 1.784 4.378 1.00 88.12 199 LEU A CA 1
ATOM 1639 C C . LEU A 1 199 ? -2.667 2.904 5.417 1.00 88.12 199 LEU A C 1
ATOM 1641 O O . LEU A 1 199 ? -1.669 3.292 6.023 1.00 88.12 199 LEU A O 1
ATOM 1645 N N . LEU A 1 200 ? -3.886 3.394 5.651 1.00 87.12 200 LEU A N 1
ATOM 1646 C CA . LEU A 1 200 ? -4.153 4.427 6.652 1.00 87.12 200 LEU A CA 1
ATOM 1647 C C . LEU A 1 200 ? -3.912 3.919 8.078 1.00 87.12 200 LEU A C 1
ATOM 1649 O O . LEU A 1 200 ? -3.267 4.615 8.853 1.00 87.12 200 LEU A O 1
ATOM 1653 N N . PHE A 1 201 ? -4.328 2.691 8.391 1.00 87.69 201 PHE A N 1
ATOM 1654 C CA . PHE A 1 201 ? -4.085 2.067 9.693 1.00 87.69 201 PHE A CA 1
ATOM 1655 C C . PHE A 1 201 ? -2.589 1.896 10.003 1.00 87.69 201 PHE A C 1
ATOM 1657 O O . PHE A 1 201 ? -2.151 2.086 11.135 1.00 87.69 201 PHE A O 1
ATOM 1664 N N . SER A 1 202 ? -1.779 1.570 8.992 1.00 84.38 202 SER A N 1
ATOM 1665 C CA . SER A 1 202 ? -0.326 1.423 9.153 1.00 84.38 202 SER A CA 1
ATOM 1666 C C . SER A 1 202 ? 0.436 2.754 9.258 1.00 84.38 202 SER A C 1
ATOM 1668 O O . SER A 1 202 ? 1.580 2.789 9.726 1.00 84.38 202 SER A O 1
ATOM 1670 N N . PHE A 1 203 ? -0.173 3.862 8.830 1.00 82.94 203 PHE A N 1
ATOM 1671 C CA . PHE A 1 203 ? 0.474 5.167 8.806 1.00 82.94 203 PHE A CA 1
ATOM 1672 C C . PHE A 1 203 ? 0.486 5.826 10.200 1.00 82.94 203 PHE A C 1
ATOM 1674 O O . PHE A 1 203 ? -0.519 5.789 10.902 1.00 82.94 203 PHE A O 1
ATOM 1681 N N . PRO A 1 204 ? 1.578 6.501 10.617 1.00 78.31 204 PRO A N 1
ATOM 1682 C CA . PRO A 1 204 ? 2.894 6.591 9.973 1.00 78.31 204 PRO A CA 1
ATOM 1683 C C . PRO A 1 204 ? 3.893 5.519 10.437 1.00 78.31 204 PRO A C 1
ATOM 1685 O O . PRO A 1 204 ? 4.943 5.360 9.820 1.00 78.31 204 PRO A O 1
ATOM 1688 N N . ARG A 1 205 ? 3.612 4.821 11.543 1.00 78.94 205 ARG A N 1
ATOM 1689 C CA . ARG A 1 205 ? 4.632 4.087 12.314 1.00 78.94 205 ARG A CA 1
ATOM 1690 C C . ARG A 1 205 ? 4.961 2.699 11.769 1.00 78.94 205 ARG A C 1
ATOM 1692 O O . ARG A 1 205 ? 6.078 2.238 11.960 1.00 78.94 205 ARG A O 1
ATOM 1699 N N . TYR A 1 206 ? 4.021 2.047 11.091 1.00 82.00 206 TYR A N 1
ATOM 1700 C CA . TYR A 1 206 ? 4.108 0.622 10.751 1.00 82.00 206 TYR A CA 1
ATOM 1701 C C . TYR A 1 206 ? 4.206 0.368 9.243 1.00 82.00 206 TYR A C 1
ATOM 1703 O O . TYR A 1 206 ? 4.014 -0.753 8.775 1.00 82.00 206 TYR A O 1
ATOM 1711 N N . MET A 1 207 ? 4.533 1.408 8.473 1.00 82.00 207 MET A N 1
ATOM 1712 C CA . MET A 1 207 ? 4.675 1.322 7.019 1.00 82.00 207 MET A CA 1
ATOM 1713 C C . MET A 1 207 ? 5.775 0.331 6.603 1.00 82.00 207 MET A C 1
ATOM 1715 O O . MET A 1 207 ? 5.587 -0.407 5.643 1.00 82.00 207 MET A O 1
ATOM 1719 N N . GLU A 1 208 ? 6.897 0.268 7.330 1.00 79.69 208 GLU A N 1
ATOM 1720 C CA . GLU A 1 208 ? 7.996 -0.668 7.036 1.00 79.69 208 GLU A CA 1
ATOM 1721 C C . GLU A 1 208 ? 7.556 -2.132 7.179 1.00 79.69 208 GLU A C 1
ATOM 1723 O O . GLU A 1 208 ? 7.723 -2.925 6.251 1.00 79.69 208 GLU A O 1
ATOM 1728 N N . PHE A 1 209 ? 6.906 -2.467 8.299 1.00 82.56 209 PHE A N 1
ATOM 1729 C CA . PHE A 1 209 ? 6.329 -3.792 8.533 1.00 82.56 209 PHE A CA 1
ATOM 1730 C C . PHE A 1 209 ? 5.321 -4.166 7.441 1.00 82.56 209 PHE A C 1
ATOM 1732 O O . PHE A 1 209 ? 5.389 -5.254 6.864 1.00 82.56 209 PHE A O 1
ATOM 1739 N N . LEU A 1 210 ? 4.422 -3.235 7.102 1.00 84.38 210 LEU A N 1
AT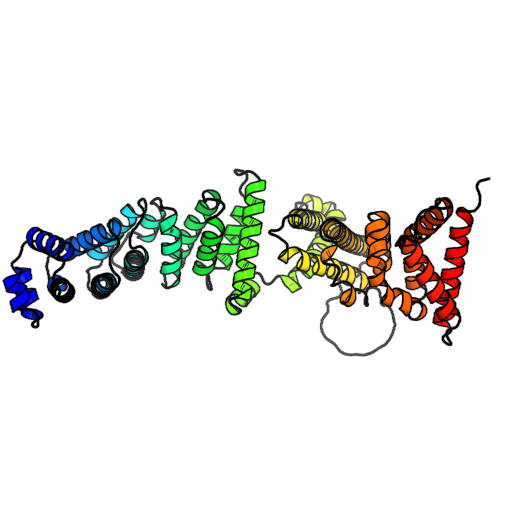OM 1740 C CA . LEU A 1 210 ? 3.443 -3.425 6.039 1.00 84.38 210 LEU A CA 1
ATOM 1741 C C . LEU A 1 210 ? 4.119 -3.711 4.690 1.00 84.38 210 LEU A C 1
ATOM 1743 O O . LEU A 1 210 ? 3.705 -4.636 3.997 1.00 84.38 210 LEU A O 1
ATOM 1747 N N . PHE A 1 211 ? 5.161 -2.970 4.305 1.00 79.31 211 PHE A N 1
ATOM 1748 C CA . PHE A 1 211 ? 5.853 -3.216 3.037 1.00 79.31 211 PHE A CA 1
ATOM 1749 C C . PHE A 1 211 ? 6.574 -4.568 3.006 1.00 79.31 211 PHE A C 1
ATOM 1751 O O . PHE A 1 211 ? 6.531 -5.238 1.971 1.00 79.31 211 PHE A O 1
ATOM 1758 N N . LEU A 1 212 ? 7.178 -5.010 4.113 1.00 79.25 212 LEU A N 1
ATOM 1759 C CA . LEU A 1 212 ? 7.798 -6.338 4.202 1.00 79.25 212 LEU A CA 1
ATOM 1760 C C . LEU A 1 212 ? 6.763 -7.455 4.014 1.00 79.25 212 LEU A C 1
ATOM 1762 O O . LEU A 1 212 ? 6.962 -8.347 3.187 1.00 79.25 212 LEU A O 1
ATOM 1766 N N . GLN A 1 213 ? 5.627 -7.363 4.710 1.00 80.12 213 GLN A N 1
ATOM 1767 C CA . GLN A 1 213 ? 4.558 -8.361 4.622 1.00 80.12 213 GLN A CA 1
ATOM 1768 C C . GLN A 1 213 ? 3.803 -8.314 3.290 1.00 80.12 213 GLN A C 1
ATOM 1770 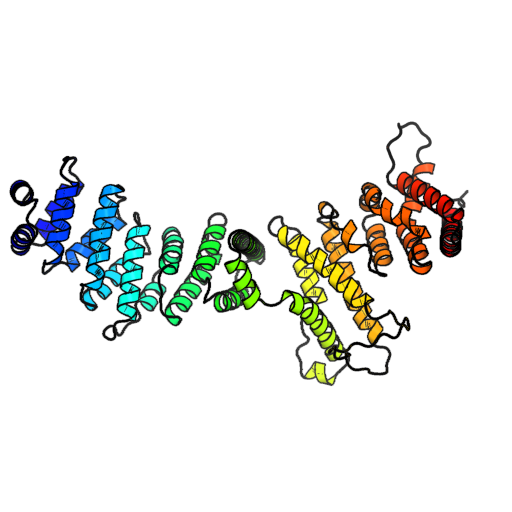O O . GLN A 1 213 ? 3.439 -9.345 2.733 1.00 80.12 213 GLN A O 1
ATOM 1775 N N . LEU A 1 214 ? 3.594 -7.130 2.712 1.00 77.50 214 LEU A N 1
ATOM 1776 C CA . LEU A 1 214 ? 3.038 -7.027 1.365 1.00 77.50 214 LEU A CA 1
ATOM 1777 C C . LEU A 1 214 ? 3.983 -7.648 0.342 1.00 77.50 214 LEU A C 1
ATOM 1779 O O . LEU A 1 214 ? 3.523 -8.334 -0.562 1.00 77.50 214 LEU A O 1
ATOM 1783 N N . THR A 1 215 ? 5.294 -7.452 0.482 1.00 72.06 215 THR A N 1
ATOM 1784 C CA . THR A 1 215 ? 6.271 -8.052 -0.432 1.00 72.06 215 THR A CA 1
ATOM 1785 C C . THR A 1 215 ? 6.239 -9.576 -0.334 1.00 72.06 215 THR A C 1
ATOM 1787 O O . THR A 1 215 ? 6.152 -10.241 -1.366 1.00 72.06 215 THR A O 1
ATOM 1790 N N . SER A 1 216 ? 6.216 -10.143 0.876 1.00 71.44 216 SER A N 1
ATOM 1791 C CA . SER A 1 216 ? 6.103 -11.596 1.064 1.00 71.44 216 SER A CA 1
ATOM 1792 C C . SER A 1 216 ? 4.779 -12.146 0.522 1.00 71.44 216 SER A C 1
ATOM 1794 O O . SER A 1 216 ? 4.775 -13.162 -0.168 1.00 71.44 216 SER A O 1
ATOM 1796 N N . LEU A 1 217 ? 3.664 -11.446 0.734 1.00 69.44 217 LEU A N 1
ATOM 1797 C CA . LEU A 1 217 ? 2.346 -11.866 0.259 1.00 69.44 217 LEU A CA 1
ATOM 1798 C C . LEU A 1 217 ? 2.247 -11.808 -1.269 1.00 69.44 217 LEU A C 1
ATOM 1800 O O . LEU A 1 217 ? 1.685 -12.706 -1.892 1.00 69.44 217 LEU A O 1
ATOM 1804 N N . ILE A 1 218 ? 2.822 -10.772 -1.880 1.00 66.25 218 ILE A N 1
ATOM 1805 C CA . ILE A 1 218 ? 2.736 -10.494 -3.316 1.00 66.25 218 ILE A CA 1
ATOM 1806 C C . ILE A 1 218 ? 3.736 -11.324 -4.137 1.00 66.25 218 ILE A C 1
ATOM 1808 O O . ILE A 1 218 ? 3.456 -11.605 -5.306 1.00 66.25 218 ILE A O 1
ATOM 1812 N N . TYR A 1 219 ? 4.891 -11.690 -3.573 1.00 63.84 219 TYR A N 1
ATOM 1813 C CA . TYR A 1 219 ? 5.931 -12.468 -4.263 1.00 63.84 219 TYR A CA 1
ATOM 1814 C C . TYR A 1 219 ? 6.041 -13.926 -3.795 1.00 63.84 219 TYR A C 1
ATOM 1816 O O . TYR A 1 219 ? 6.524 -14.758 -4.556 1.00 63.84 219 TYR A O 1
ATOM 1824 N N . GLY A 1 220 ? 5.601 -14.251 -2.578 1.00 52.56 220 GLY A N 1
ATOM 1825 C CA . GLY A 1 220 ? 5.821 -15.553 -1.939 1.00 52.56 220 GLY A CA 1
ATOM 1826 C C . GLY A 1 220 ? 4.658 -16.546 -2.005 1.00 52.56 220 GLY A C 1
ATOM 1827 O O . GLY A 1 220 ? 4.836 -17.695 -1.610 1.00 52.56 220 GLY A O 1
ATOM 1828 N N . SER A 1 221 ? 3.473 -16.165 -2.491 1.00 46.44 221 SER A N 1
ATOM 1829 C CA . SER A 1 221 ? 2.302 -17.054 -2.471 1.00 46.44 221 SER A CA 1
ATOM 1830 C C . SER A 1 221 ? 2.110 -17.805 -3.799 1.00 46.44 221 SER A C 1
ATOM 1832 O O . SER A 1 221 ? 1.532 -17.312 -4.763 1.00 46.44 221 SER A O 1
ATOM 1834 N N . SER A 1 222 ? 2.580 -19.054 -3.829 1.00 47.53 222 SER A N 1
ATOM 1835 C CA . SER A 1 222 ? 2.428 -20.015 -4.936 1.00 47.53 222 SER A CA 1
ATOM 1836 C C . SER A 1 222 ? 1.007 -20.583 -5.105 1.00 47.53 222 SER A C 1
ATOM 1838 O O . SER A 1 222 ? 0.779 -21.396 -5.998 1.00 47.53 222 SER A O 1
ATOM 1840 N N . SER A 1 223 ? 0.048 -20.191 -4.257 1.00 47.66 2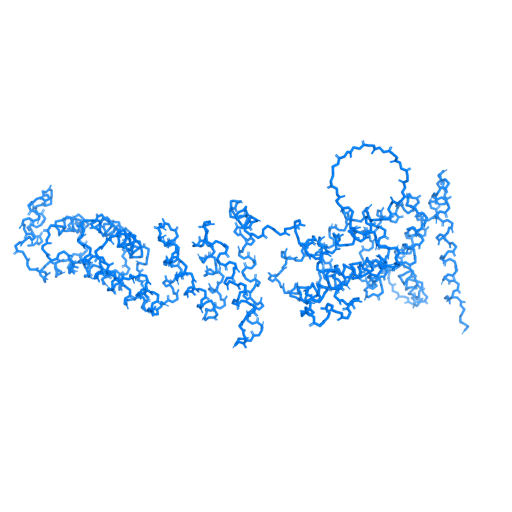23 SER A N 1
ATOM 1841 C CA . SER A 1 223 ? -1.269 -20.839 -4.145 1.00 47.66 223 SER A CA 1
ATOM 1842 C C . SER A 1 223 ? -2.411 -20.158 -4.910 1.00 47.66 223 SER A C 1
ATOM 1844 O O . SER A 1 223 ? -3.488 -20.737 -5.016 1.00 47.66 223 SER A O 1
ATOM 1846 N N . CYS A 1 224 ? -2.216 -18.949 -5.446 1.00 49.84 224 CYS A N 1
ATOM 1847 C CA . CYS A 1 224 ? -3.259 -18.187 -6.145 1.00 49.84 224 CYS A CA 1
ATOM 1848 C C . CYS A 1 224 ? -2.875 -17.907 -7.610 1.00 49.84 224 CYS A C 1
ATOM 1850 O O . CYS A 1 224 ? -1.690 -17.747 -7.912 1.00 49.84 224 CYS A O 1
ATOM 1852 N N . PRO A 1 225 ? -3.852 -17.828 -8.538 1.00 57.38 225 PRO A N 1
ATOM 1853 C CA . PRO A 1 225 ? -3.566 -17.632 -9.954 1.00 57.38 225 PRO A CA 1
ATOM 1854 C C . PRO A 1 225 ? -2.834 -16.298 -10.181 1.00 57.38 225 PRO A C 1
ATOM 1856 O O . PRO A 1 225 ? -3.233 -15.271 -9.629 1.00 57.38 225 PRO A O 1
ATOM 1859 N N . PRO A 1 226 ? -1.786 -16.267 -11.022 1.00 61.88 226 PRO A N 1
ATOM 1860 C CA . PRO A 1 226 ? -0.901 -15.107 -11.172 1.00 61.88 226 PRO A CA 1
ATOM 1861 C C . PRO A 1 226 ? -1.615 -13.836 -11.665 1.00 61.88 226 PRO A C 1
ATOM 1863 O O . PRO A 1 226 ? -1.112 -12.728 -11.478 1.00 61.88 226 PRO A O 1
ATOM 1866 N N . GLU A 1 227 ? -2.790 -13.962 -12.284 1.00 62.28 227 GLU A N 1
ATOM 1867 C CA . GLU A 1 227 ? -3.580 -12.835 -12.789 1.00 62.28 227 GLU A CA 1
ATOM 1868 C C . GLU A 1 227 ? -4.264 -12.022 -11.682 1.00 62.28 227 GLU A C 1
ATOM 1870 O O . GLU A 1 227 ? -4.305 -10.793 -11.770 1.00 62.28 227 GLU A O 1
ATOM 1875 N N . SER A 1 228 ? -4.729 -12.661 -10.602 1.00 66.50 228 SER A N 1
ATOM 1876 C CA . SER A 1 228 ? -5.386 -11.949 -9.497 1.00 66.50 228 SER A CA 1
ATOM 1877 C C . SER A 1 228 ? -4.398 -11.034 -8.768 1.00 66.50 228 SER A C 1
ATOM 1879 O O . SER A 1 228 ? -4.722 -9.884 -8.465 1.00 66.50 228 SER A O 1
ATOM 1881 N N . PHE A 1 229 ? -3.150 -11.479 -8.593 1.00 71.44 229 PHE A N 1
ATOM 1882 C CA . PHE A 1 229 ? -2.089 -10.660 -8.008 1.00 71.44 229 PHE A CA 1
ATOM 1883 C C . PHE A 1 229 ? -1.691 -9.475 -8.878 1.00 71.44 229 PHE A C 1
ATOM 1885 O O . PHE A 1 229 ? -1.402 -8.411 -8.333 1.00 71.44 229 PHE A O 1
ATOM 1892 N N . LYS A 1 230 ? -1.706 -9.601 -10.211 1.00 70.81 230 LYS A N 1
ATOM 1893 C CA . LYS A 1 230 ? -1.439 -8.455 -11.102 1.00 70.81 230 LYS A CA 1
ATOM 1894 C C . LYS A 1 230 ? -2.452 -7.332 -10.869 1.00 70.81 230 LYS A C 1
ATOM 1896 O O . LYS A 1 230 ? -2.055 -6.171 -10.762 1.00 70.81 230 LYS A O 1
ATOM 1901 N N . VAL A 1 231 ? -3.729 -7.689 -10.716 1.00 75.31 231 VAL A N 1
ATOM 1902 C CA . VAL A 1 231 ? -4.810 -6.737 -10.418 1.00 75.31 231 VAL A CA 1
ATOM 1903 C C . VAL A 1 231 ? -4.641 -6.121 -9.028 1.00 75.31 231 VAL A C 1
ATOM 1905 O O . VAL A 1 231 ? -4.733 -4.905 -8.879 1.00 75.31 231 VAL A O 1
ATOM 1908 N N . ILE A 1 232 ? -4.334 -6.934 -8.011 1.00 76.88 232 ILE A N 1
ATOM 1909 C CA . ILE A 1 232 ? -4.107 -6.448 -6.638 1.00 76.88 232 ILE A CA 1
ATOM 1910 C C . ILE A 1 232 ? -2.934 -5.464 -6.595 1.00 76.88 232 ILE A C 1
ATOM 1912 O O . ILE A 1 232 ? -3.059 -4.387 -6.015 1.00 76.88 232 ILE A O 1
ATOM 1916 N N . ARG A 1 233 ? -1.812 -5.793 -7.249 1.00 77.00 233 ARG A N 1
ATOM 1917 C CA . ARG A 1 233 ? -0.632 -4.917 -7.337 1.00 77.00 233 ARG A CA 1
ATOM 1918 C C . ARG A 1 233 ? -0.976 -3.577 -7.993 1.00 77.00 233 ARG A C 1
ATOM 1920 O O . ARG A 1 233 ? -0.580 -2.535 -7.478 1.00 77.00 233 ARG A O 1
ATOM 1927 N N . GLY A 1 234 ? -1.741 -3.599 -9.088 1.00 76.75 234 GLY A N 1
ATOM 1928 C CA . GLY A 1 234 ? -2.203 -2.386 -9.766 1.00 76.75 234 GLY A CA 1
ATOM 1929 C C . GLY A 1 234 ? -3.089 -1.518 -8.868 1.00 76.75 234 GLY A C 1
ATOM 1930 O O . GLY A 1 234 ? -2.836 -0.326 -8.710 1.00 76.75 234 GLY A O 1
ATOM 1931 N N . GLN A 1 235 ? -4.087 -2.116 -8.211 1.00 81.56 235 GLN A N 1
ATOM 1932 C CA . GLN A 1 235 ? -4.974 -1.414 -7.273 1.00 81.56 235 GLN A CA 1
ATOM 1933 C C . GLN A 1 235 ? -4.216 -0.827 -6.069 1.00 81.56 235 GLN A C 1
ATOM 1935 O O . GLN A 1 235 ? -4.471 0.318 -5.687 1.00 81.56 235 GLN A O 1
ATOM 1940 N N . LEU A 1 236 ? -3.262 -1.573 -5.503 1.00 83.44 236 LEU A N 1
ATOM 1941 C CA . LEU A 1 236 ? -2.390 -1.105 -4.424 1.00 83.44 236 LEU A CA 1
ATOM 1942 C C . LEU A 1 236 ? -1.578 0.114 -4.861 1.00 83.44 236 LEU A C 1
ATOM 1944 O O . LEU A 1 236 ? -1.592 1.140 -4.182 1.00 83.44 236 LEU A O 1
ATOM 1948 N N . MET A 1 237 ? -0.916 0.024 -6.016 1.00 81.75 237 MET A N 1
ATOM 1949 C CA . MET A 1 237 ? -0.094 1.106 -6.549 1.00 81.75 237 MET A CA 1
ATOM 1950 C C . MET A 1 237 ? -0.930 2.371 -6.796 1.00 81.75 237 MET A C 1
ATOM 1952 O O . MET A 1 237 ? -0.563 3.459 -6.353 1.00 81.75 237 MET A O 1
ATOM 1956 N N . MET A 1 238 ? -2.103 2.223 -7.416 1.00 83.12 238 MET A N 1
ATOM 1957 C CA . MET A 1 238 ? -3.071 3.306 -7.619 1.00 83.12 238 MET A CA 1
ATOM 1958 C C . MET A 1 238 ? -3.466 3.994 -6.310 1.00 83.12 238 MET A C 1
ATOM 1960 O O . MET A 1 238 ? -3.491 5.226 -6.231 1.00 83.12 238 MET A O 1
ATOM 1964 N N . LYS A 1 239 ? -3.767 3.210 -5.268 1.00 86.00 239 LYS A N 1
ATOM 1965 C CA . LYS A 1 239 ? -4.165 3.756 -3.969 1.00 86.00 239 LYS A CA 1
ATOM 1966 C C . LYS A 1 239 ? -3.018 4.460 -3.264 1.00 86.00 239 LYS A C 1
ATOM 1968 O O . LYS A 1 239 ? -3.230 5.579 -2.795 1.00 86.00 239 LYS A O 1
ATOM 1973 N N . ILE A 1 240 ? -1.810 3.898 -3.291 1.00 84.69 240 ILE A N 1
ATOM 1974 C CA . ILE A 1 240 ? -0.608 4.570 -2.786 1.00 84.69 240 ILE A CA 1
ATOM 1975 C C . ILE A 1 240 ? -0.428 5.923 -3.485 1.00 84.69 240 ILE A C 1
ATOM 1977 O O . ILE A 1 240 ? -0.341 6.940 -2.803 1.00 84.69 240 ILE A O 1
ATOM 1981 N N . PHE A 1 241 ? -0.465 5.981 -4.821 1.00 83.50 241 PHE A N 1
ATOM 1982 C CA . PHE A 1 241 ? -0.339 7.249 -5.550 1.00 83.50 241 PHE A CA 1
ATOM 1983 C C . PHE A 1 241 ? -1.433 8.258 -5.187 1.00 83.50 241 PHE A C 1
ATOM 1985 O O . PHE A 1 241 ? -1.139 9.442 -5.009 1.00 83.50 241 PHE A O 1
ATOM 1992 N N . SER A 1 242 ? -2.683 7.807 -5.046 1.00 86.19 242 SER A N 1
ATOM 1993 C CA . SER A 1 242 ? -3.790 8.685 -4.653 1.00 86.19 242 SER A CA 1
ATOM 1994 C C . SER A 1 242 ? -3.585 9.289 -3.259 1.00 86.19 242 SER A C 1
ATOM 1996 O O . SER A 1 242 ? -3.793 10.488 -3.079 1.00 86.19 242 SER A O 1
ATOM 1998 N N . LEU A 1 243 ? -3.092 8.494 -2.305 1.00 86.38 243 LEU A N 1
ATOM 1999 C CA . LEU A 1 243 ? -2.814 8.934 -0.939 1.00 86.38 243 LEU A CA 1
ATOM 2000 C C . LEU A 1 243 ? -1.592 9.851 -0.873 1.00 86.38 243 LEU A C 1
ATOM 2002 O O . LEU A 1 243 ? -1.640 10.865 -0.189 1.00 86.38 243 LEU A O 1
ATOM 2006 N N . VAL A 1 244 ? -0.532 9.561 -1.633 1.00 86.56 244 VAL A N 1
ATOM 2007 C CA . VAL A 1 244 ? 0.645 10.441 -1.753 1.00 86.56 244 VAL A CA 1
ATOM 2008 C C . VAL A 1 244 ? 0.255 11.804 -2.327 1.00 86.56 244 VAL A C 1
ATOM 2010 O O . VAL A 1 244 ? 0.759 12.832 -1.882 1.00 86.56 244 VAL A O 1
ATOM 2013 N N . LYS A 1 245 ? -0.661 11.828 -3.303 1.00 85.69 245 LYS A N 1
ATOM 2014 C CA . LYS A 1 245 ? -1.180 13.073 -3.879 1.00 85.69 245 LYS A CA 1
ATOM 2015 C C . LYS A 1 245 ? -2.056 13.847 -2.888 1.00 85.69 245 LYS A C 1
ATOM 2017 O O . LYS A 1 245 ? -2.015 15.073 -2.893 1.00 85.69 245 LYS A O 1
ATOM 2022 N N . ALA A 1 246 ? -2.846 13.148 -2.073 1.00 87.12 246 ALA A N 1
ATOM 2023 C CA . ALA A 1 246 ? -3.735 13.761 -1.089 1.00 87.12 246 ALA A CA 1
ATOM 2024 C C . ALA A 1 246 ? -2.998 14.239 0.175 1.00 87.12 246 ALA A C 1
ATOM 2026 O O . ALA A 1 246 ? -3.369 15.257 0.751 1.00 87.12 246 ALA A O 1
ATOM 2027 N N . ASN A 1 247 ? -1.955 13.524 0.605 1.00 86.94 247 ASN A N 1
ATOM 2028 C CA . ASN A 1 247 ? -1.230 13.781 1.843 1.00 86.94 247 ASN A CA 1
ATOM 2029 C C . ASN A 1 247 ? 0.292 13.745 1.617 1.00 86.94 247 ASN A C 1
ATOM 2031 O O . ASN A 1 247 ? 0.911 12.691 1.452 1.00 86.94 247 ASN A O 1
ATOM 2035 N N . GLN A 1 248 ? 0.923 14.919 1.681 1.00 86.62 248 GLN A N 1
ATOM 2036 C CA . GLN A 1 248 ? 2.366 15.058 1.486 1.00 86.62 248 GLN A CA 1
ATOM 2037 C C . GLN A 1 248 ? 3.190 14.362 2.584 1.00 86.62 248 GLN A C 1
ATOM 2039 O O . GLN A 1 248 ? 4.274 13.852 2.298 1.00 86.62 248 GLN A O 1
ATOM 2044 N N . GLN A 1 249 ? 2.690 14.307 3.825 1.00 85.00 249 GLN A N 1
ATOM 2045 C CA . GLN A 1 249 ? 3.371 13.610 4.922 1.00 85.00 249 GLN A CA 1
ATOM 2046 C C . GLN A 1 249 ? 3.386 12.101 4.680 1.00 85.00 249 GLN A C 1
ATOM 2048 O O . GLN A 1 249 ? 4.430 11.475 4.837 1.00 85.00 249 GLN A O 1
ATOM 2053 N N . PHE A 1 250 ? 2.271 11.544 4.195 1.00 85.69 250 PHE A N 1
ATOM 2054 C CA . PHE A 1 250 ? 2.197 10.149 3.756 1.00 85.69 250 PHE A CA 1
ATOM 2055 C C . PHE A 1 250 ? 3.245 9.845 2.680 1.00 85.69 250 PHE A C 1
ATOM 2057 O O . PHE A 1 250 ? 4.005 8.884 2.799 1.00 85.69 250 PHE A O 1
ATOM 2064 N N . GLY A 1 251 ? 3.368 10.725 1.681 1.00 83.06 251 GLY A N 1
ATOM 2065 C CA . GLY A 1 251 ? 4.414 10.630 0.662 1.00 83.06 251 GLY A CA 1
ATOM 2066 C C . GLY A 1 251 ? 5.833 10.667 1.221 1.00 83.06 251 GLY A C 1
ATOM 2067 O O . GLY A 1 251 ? 6.672 9.877 0.793 1.00 83.06 251 GLY A O 1
ATOM 2068 N N . LYS A 1 252 ? 6.106 11.537 2.199 1.00 82.94 252 LYS A N 1
ATOM 2069 C CA . LYS A 1 252 ? 7.418 11.622 2.848 1.00 82.94 252 LYS A CA 1
ATOM 2070 C C . LYS A 1 252 ? 7.745 10.350 3.634 1.00 82.94 252 LYS A C 1
ATOM 2072 O O . LYS A 1 252 ? 8.837 9.826 3.463 1.00 82.94 252 LYS A O 1
ATOM 2077 N N . THR A 1 253 ? 6.810 9.817 4.418 1.00 82.88 253 THR A N 1
ATOM 2078 C CA . THR A 1 253 ? 7.015 8.576 5.185 1.00 82.88 253 THR A CA 1
ATOM 2079 C C . THR A 1 253 ? 7.212 7.369 4.271 1.00 82.88 253 THR A C 1
ATOM 2081 O O . THR A 1 253 ? 8.117 6.572 4.507 1.00 82.88 253 THR A O 1
ATOM 2084 N N . ILE A 1 254 ? 6.439 7.249 3.184 1.00 82.06 254 ILE A N 1
ATOM 2085 C CA . ILE A 1 254 ? 6.691 6.222 2.159 1.00 82.06 254 ILE A CA 1
ATOM 2086 C C . ILE A 1 254 ? 8.071 6.412 1.546 1.00 82.06 254 ILE A C 1
ATOM 2088 O O . ILE A 1 254 ? 8.813 5.456 1.373 1.00 82.06 254 ILE A O 1
ATOM 2092 N N . PHE A 1 255 ? 8.445 7.645 1.221 1.00 77.56 255 PHE A N 1
ATOM 2093 C CA . PHE A 1 255 ? 9.754 7.908 0.648 1.00 77.56 255 PHE A CA 1
ATOM 2094 C C . PHE A 1 255 ? 10.899 7.586 1.614 1.00 77.56 255 PHE A C 1
ATOM 2096 O O . PHE A 1 255 ? 11.936 7.110 1.175 1.00 77.56 255 PHE A O 1
ATOM 2103 N N . GLU A 1 256 ? 10.738 7.837 2.910 1.00 80.00 256 GLU A N 1
ATOM 2104 C CA . GLU A 1 256 ? 11.738 7.527 3.934 1.00 80.00 256 GLU A CA 1
ATOM 2105 C C . GLU A 1 256 ? 11.840 6.025 4.204 1.00 80.00 256 GLU A C 1
ATOM 2107 O O . GLU A 1 256 ? 12.952 5.520 4.326 1.00 80.00 256 GLU A O 1
ATOM 2112 N N . THR A 1 257 ? 10.711 5.314 4.221 1.00 75.06 257 THR A N 1
ATOM 2113 C CA . THR A 1 257 ? 10.674 3.849 4.382 1.00 75.06 257 THR A CA 1
ATOM 2114 C C . THR A 1 257 ? 11.187 3.117 3.149 1.00 75.06 257 THR A C 1
ATOM 2116 O O . THR A 1 257 ? 11.936 2.155 3.266 1.00 75.06 257 THR A O 1
ATOM 2119 N N . VAL A 1 258 ? 10.831 3.587 1.953 1.00 70.25 258 VAL A N 1
ATOM 2120 C CA . VAL A 1 258 ? 11.243 2.963 0.689 1.00 70.25 258 VAL A CA 1
ATOM 2121 C C . VAL A 1 258 ? 12.620 3.444 0.243 1.00 70.25 258 VAL A C 1
ATOM 2123 O O . VAL A 1 258 ? 13.240 2.749 -0.547 1.00 70.25 258 VAL A O 1
ATOM 2126 N N . LYS A 1 259 ? 13.075 4.626 0.693 1.00 63.88 259 LYS A N 1
ATOM 2127 C CA . LYS A 1 259 ? 14.250 5.413 0.260 1.00 63.88 259 LYS A CA 1
ATOM 2128 C C . LYS A 1 259 ? 15.097 4.733 -0.811 1.00 63.88 259 LYS A C 1
ATOM 2130 O O . LYS A 1 259 ? 16.221 4.317 -0.575 1.00 63.88 259 LYS A O 1
ATOM 2135 N N . ALA A 1 260 ? 14.534 4.667 -2.016 1.00 53.50 260 ALA A N 1
ATOM 2136 C CA . ALA A 1 260 ? 15.111 3.923 -3.121 1.00 53.50 260 ALA A CA 1
ATOM 2137 C C . ALA A 1 260 ? 15.272 4.771 -4.375 1.00 53.50 260 ALA A C 1
ATOM 2139 O O . ALA A 1 260 ? 15.863 4.284 -5.297 1.00 53.50 260 ALA A O 1
ATOM 2140 N N . THR A 1 261 ? 14.802 6.007 -4.543 1.00 43.84 261 THR A N 1
ATOM 2141 C CA . THR A 1 261 ? 14.790 6.561 -5.926 1.00 43.84 261 THR A CA 1
ATOM 2142 C C . THR A 1 261 ? 16.175 6.931 -6.475 1.00 43.84 261 THR A C 1
ATOM 2144 O O . THR A 1 261 ? 16.516 6.533 -7.588 1.00 43.84 261 THR A O 1
ATOM 2147 N N . GLN A 1 262 ? 17.020 7.617 -5.695 1.00 50.88 262 GLN A N 1
ATOM 2148 C CA . GLN A 1 262 ? 18.453 7.742 -6.021 1.00 50.88 262 GLN A CA 1
ATOM 2149 C C . GLN A 1 262 ? 19.168 6.398 -5.860 1.00 50.88 262 GLN A C 1
ATOM 2151 O O . GLN A 1 262 ? 20.058 6.069 -6.641 1.00 50.88 262 GLN A O 1
ATOM 2156 N N . LEU A 1 263 ? 18.702 5.602 -4.897 1.00 59.59 263 LEU A N 1
ATOM 2157 C CA . LEU A 1 263 ? 19.222 4.283 -4.589 1.00 59.59 263 LEU A CA 1
ATOM 2158 C C . LEU A 1 263 ? 18.873 3.217 -5.639 1.00 59.59 263 LEU A C 1
ATOM 2160 O O . LEU A 1 263 ? 19.549 2.215 -5.668 1.00 59.59 263 LEU A O 1
ATOM 2164 N N . LEU A 1 264 ? 17.885 3.391 -6.519 1.00 71.19 264 LEU A N 1
ATOM 2165 C CA . LEU A 1 264 ? 17.331 2.361 -7.411 1.00 71.19 264 LEU A CA 1
ATOM 2166 C C . LEU A 1 264 ? 18.098 2.391 -8.707 1.00 71.19 264 LEU A C 1
ATOM 2168 O O . LEU A 1 264 ? 18.483 1.345 -9.199 1.00 71.19 264 LEU A O 1
ATOM 2172 N N . THR A 1 265 ? 18.433 3.586 -9.196 1.00 71.75 265 THR A N 1
ATOM 2173 C CA . THR A 1 265 ? 19.434 3.692 -10.259 1.00 71.75 265 THR A CA 1
ATOM 2174 C C . THR A 1 265 ? 20.766 3.132 -9.764 1.00 71.75 265 THR A C 1
ATOM 2176 O O . THR A 1 265 ? 21.350 2.307 -10.453 1.00 71.75 265 THR A O 1
ATOM 2179 N N . THR A 1 266 ? 21.228 3.487 -8.557 1.00 74.19 266 THR A N 1
ATOM 2180 C CA . THR A 1 266 ? 22.475 2.904 -8.034 1.00 74.19 266 THR A CA 1
ATOM 2181 C C . THR A 1 266 ? 22.351 1.411 -7.746 1.00 74.19 266 THR A C 1
ATOM 2183 O O . THR A 1 266 ? 23.298 0.709 -8.037 1.00 74.19 266 THR A O 1
ATOM 2186 N N . SER A 1 267 ? 21.211 0.912 -7.261 1.00 75.56 267 SER A N 1
ATOM 2187 C CA . SER A 1 267 ? 20.979 -0.512 -6.954 1.00 75.56 267 SER A CA 1
ATOM 2188 C C . SER A 1 267 ? 20.883 -1.346 -8.222 1.00 75.56 267 SER A C 1
ATOM 2190 O O . SER A 1 267 ? 21.361 -2.469 -8.261 1.00 75.56 267 SER A O 1
ATOM 2192 N N . ILE A 1 268 ? 20.285 -0.797 -9.282 1.00 79.31 268 ILE A N 1
ATOM 2193 C CA . ILE A 1 268 ? 20.278 -1.423 -10.604 1.00 79.31 268 ILE A CA 1
ATOM 2194 C C . ILE A 1 268 ? 21.707 -1.459 -11.146 1.00 79.31 268 ILE A C 1
ATOM 2196 O O . ILE A 1 268 ? 22.147 -2.499 -11.621 1.00 79.31 268 ILE A O 1
ATOM 2200 N N . LEU A 1 269 ? 22.451 -0.352 -11.050 1.00 78.44 269 LEU A N 1
ATOM 2201 C CA . LEU A 1 269 ? 23.844 -0.299 -11.495 1.00 78.44 269 LEU A CA 1
ATOM 2202 C C . LEU A 1 269 ? 24.748 -1.244 -10.688 1.00 78.44 269 LEU A C 1
ATOM 2204 O O . LEU A 1 269 ? 25.574 -1.920 -11.295 1.00 78.44 269 LEU A O 1
ATOM 2208 N N . THR A 1 270 ? 24.571 -1.341 -9.365 1.00 78.81 270 THR A N 1
ATOM 2209 C CA . THR A 1 270 ? 25.286 -2.316 -8.529 1.00 78.81 270 THR A CA 1
ATOM 2210 C C . THR A 1 270 ? 24.843 -3.737 -8.847 1.00 78.81 270 THR A C 1
ATOM 2212 O O . THR A 1 270 ? 25.680 -4.609 -8.987 1.00 78.81 270 THR A O 1
ATOM 2215 N N . GLY A 1 271 ? 23.553 -3.980 -9.085 1.00 79.31 271 GLY A N 1
ATOM 2216 C CA . GLY A 1 271 ? 23.060 -5.287 -9.523 1.00 79.31 271 GLY A CA 1
ATOM 2217 C C . GLY A 1 271 ? 23.675 -5.725 -10.856 1.00 79.31 271 GLY A C 1
ATOM 2218 O O . GLY A 1 271 ? 24.080 -6.876 -11.005 1.00 79.31 271 GLY A O 1
ATOM 2219 N N . PHE A 1 272 ? 23.826 -4.801 -11.813 1.00 78.00 272 PHE A N 1
ATOM 2220 C CA . PHE A 1 272 ? 24.536 -5.069 -13.065 1.00 78.00 272 PHE A CA 1
ATOM 2221 C C . PHE A 1 272 ? 26.030 -5.338 -12.840 1.00 78.00 272 PHE A C 1
ATOM 2223 O O . PHE A 1 272 ? 26.571 -6.231 -13.492 1.00 78.00 272 PHE A O 1
ATOM 2230 N N . SER A 1 273 ? 26.699 -4.612 -11.934 1.00 80.12 273 SER A N 1
ATOM 2231 C CA . SER A 1 273 ? 28.107 -4.884 -11.609 1.00 80.12 273 SER A CA 1
ATOM 2232 C C . SER A 1 273 ? 28.291 -6.208 -10.881 1.00 80.12 273 SER A C 1
ATOM 2234 O O . SER A 1 273 ? 29.191 -6.961 -11.230 1.00 80.12 273 SER A O 1
ATOM 2236 N N . ASP A 1 274 ? 27.420 -6.531 -9.932 1.00 79.75 274 ASP A N 1
ATOM 2237 C CA . ASP A 1 274 ? 27.498 -7.748 -9.128 1.00 79.75 274 ASP A CA 1
ATOM 2238 C C . ASP A 1 274 ? 27.209 -8.976 -9.997 1.00 79.75 274 ASP A C 1
ATOM 2240 O O . ASP A 1 274 ? 27.965 -9.944 -9.973 1.00 79.75 274 ASP A O 1
ATOM 2244 N N . SER A 1 275 ? 26.187 -8.903 -10.861 1.00 79.00 275 SER A N 1
ATOM 2245 C CA . SER A 1 275 ? 25.915 -9.929 -11.877 1.00 79.00 275 SER A CA 1
ATOM 2246 C C . SER A 1 275 ? 27.120 -10.139 -12.799 1.00 79.00 275 SER A C 1
ATOM 2248 O O . SER A 1 275 ? 27.494 -11.276 -13.079 1.00 79.00 275 SER A O 1
ATOM 2250 N N . HIS A 1 276 ? 27.769 -9.059 -13.245 1.00 79.44 276 HIS A N 1
ATOM 2251 C CA . HIS A 1 276 ? 28.964 -9.148 -14.082 1.00 79.44 276 HIS A CA 1
ATOM 2252 C C . HIS A 1 276 ? 30.140 -9.810 -13.348 1.00 79.44 276 HIS A C 1
ATOM 2254 O O . HIS A 1 276 ? 30.752 -10.727 -13.888 1.00 79.44 276 HIS A O 1
ATOM 2260 N N . LEU A 1 277 ? 30.414 -9.406 -12.104 1.00 80.12 277 LEU A N 1
ATOM 2261 C CA . LEU A 1 277 ? 31.485 -9.971 -11.276 1.00 80.12 277 LEU A CA 1
ATOM 2262 C C . LEU A 1 277 ? 31.284 -11.467 -11.009 1.00 80.12 277 LEU A C 1
ATOM 2264 O O . LEU A 1 277 ? 32.237 -12.243 -11.093 1.00 80.12 277 LEU A O 1
ATOM 2268 N N . VAL A 1 278 ? 30.048 -11.881 -10.717 1.00 80.44 278 VAL A N 1
ATOM 2269 C CA . VAL A 1 278 ? 29.716 -13.297 -10.526 1.00 80.44 278 VAL A CA 1
ATOM 2270 C C . VAL A 1 278 ? 29.905 -14.068 -11.833 1.00 80.44 278 VAL A C 1
ATOM 2272 O O . VAL A 1 278 ? 30.487 -15.144 -11.815 1.00 80.44 278 VAL A O 1
ATOM 2275 N N . LEU A 1 279 ? 29.484 -13.530 -12.981 1.00 77.81 279 LEU A N 1
ATOM 2276 C CA . LEU A 1 279 ? 29.632 -14.212 -14.274 1.00 77.81 279 LEU A CA 1
ATOM 2277 C C . LEU A 1 279 ? 31.097 -14.397 -14.705 1.00 77.81 279 LEU A C 1
ATOM 2279 O O . LEU A 1 279 ? 31.418 -15.415 -15.323 1.00 77.81 279 LEU A O 1
ATOM 2283 N N . GLU A 1 280 ? 31.980 -13.453 -14.371 1.00 80.94 280 GLU A N 1
ATOM 2284 C CA . GLU A 1 280 ? 33.406 -13.510 -14.723 1.00 80.94 280 GLU A CA 1
ATOM 2285 C C . GLU A 1 280 ? 34.227 -14.458 -13.836 1.00 80.94 280 GLU A C 1
ATOM 2287 O O . GLU A 1 280 ? 35.286 -14.926 -14.253 1.00 80.94 280 GLU A O 1
ATOM 2292 N N . SER A 1 281 ? 33.747 -14.787 -12.634 1.00 80.25 281 SER A N 1
ATOM 2293 C CA . SER A 1 281 ? 34.483 -15.608 -11.668 1.00 80.25 281 SER A CA 1
ATOM 2294 C C . SER A 1 281 ? 33.844 -16.984 -11.480 1.00 80.25 281 SER A C 1
ATOM 2296 O O . SER A 1 281 ? 32.744 -17.114 -10.949 1.00 80.25 281 SER A O 1
ATOM 2298 N N . SER A 1 282 ? 34.554 -18.055 -11.858 1.00 79.88 282 SER A N 1
ATOM 2299 C CA . SER A 1 282 ? 34.148 -19.433 -11.522 1.00 79.88 282 SER A CA 1
ATOM 2300 C C . SER A 1 282 ? 34.002 -19.642 -10.014 1.00 79.88 282 SER A C 1
ATOM 2302 O O . SER A 1 282 ? 33.021 -20.232 -9.587 1.00 79.88 282 SER A O 1
ATOM 2304 N N . PHE A 1 283 ? 34.901 -19.066 -9.214 1.00 84.19 283 PHE A N 1
ATOM 2305 C CA . PHE A 1 283 ? 34.852 -19.143 -7.754 1.00 84.19 283 PHE A CA 1
ATOM 2306 C C . PHE A 1 283 ? 33.577 -18.520 -7.165 1.00 84.19 283 PHE A C 1
ATOM 2308 O O . PHE A 1 283 ? 32.950 -19.105 -6.285 1.00 84.19 283 PHE A O 1
ATOM 2315 N N . LEU A 1 284 ? 33.159 -17.346 -7.657 1.00 81.00 284 LEU A N 1
ATOM 2316 C CA . LEU A 1 284 ? 31.937 -16.700 -7.164 1.00 81.00 284 LEU A CA 1
ATOM 2317 C C . LEU A 1 284 ? 30.668 -17.418 -7.627 1.00 81.00 284 LEU A C 1
ATOM 2319 O O . LEU A 1 284 ? 29.679 -17.385 -6.904 1.00 81.00 284 LEU A O 1
ATOM 2323 N N . ARG A 1 285 ? 30.691 -18.095 -8.783 1.00 81.12 285 ARG A N 1
ATOM 2324 C CA . ARG A 1 285 ? 29.561 -18.927 -9.237 1.00 81.12 285 ARG A CA 1
ATOM 2325 C C . ARG A 1 285 ? 29.301 -20.122 -8.323 1.00 81.12 285 ARG A C 1
ATOM 2327 O O . ARG A 1 285 ? 28.147 -20.512 -8.183 1.00 81.12 285 ARG A O 1
ATOM 2334 N N . ASP A 1 286 ? 30.340 -20.653 -7.684 1.00 81.00 286 ASP A N 1
ATOM 2335 C CA . ASP A 1 286 ? 30.208 -21.784 -6.760 1.00 81.00 286 ASP A CA 1
ATOM 2336 C C . ASP A 1 286 ? 29.760 -21.345 -5.350 1.00 81.00 286 ASP A C 1
ATOM 2338 O O . ASP A 1 286 ? 29.109 -22.106 -4.635 1.00 81.00 286 ASP A O 1
ATOM 2342 N N . LEU A 1 287 ? 30.078 -20.109 -4.943 1.00 80.62 287 LEU A N 1
ATOM 2343 C CA . LEU A 1 287 ? 29.766 -19.556 -3.614 1.00 80.62 287 LEU A CA 1
ATOM 2344 C C . LEU A 1 287 ? 28.456 -18.765 -3.549 1.00 80.62 287 LEU A C 1
ATOM 2346 O O . LEU A 1 287 ? 27.776 -18.769 -2.521 1.00 80.62 287 LEU A O 1
ATOM 2350 N N . CYS A 1 288 ? 28.106 -18.054 -4.617 1.00 75.06 288 CYS A N 1
ATOM 2351 C CA . CYS A 1 288 ? 26.934 -17.193 -4.676 1.00 75.06 288 CYS A CA 1
ATOM 2352 C C . CYS A 1 288 ? 25.878 -17.808 -5.594 1.00 75.06 288 CYS A C 1
ATOM 2354 O O . CYS A 1 288 ? 26.169 -18.203 -6.721 1.00 75.06 288 CYS A O 1
ATOM 2356 N N . ARG A 1 289 ? 24.613 -17.817 -5.156 1.00 70.06 289 ARG A N 1
ATOM 2357 C CA . ARG A 1 289 ? 23.500 -18.044 -6.089 1.00 70.06 289 ARG A CA 1
ATOM 2358 C C . ARG A 1 289 ? 23.494 -16.901 -7.098 1.00 70.06 289 ARG A C 1
ATOM 2360 O O . ARG A 1 289 ? 23.632 -15.747 -6.692 1.00 70.06 289 ARG A O 1
ATOM 2367 N N . LEU A 1 290 ? 23.348 -17.224 -8.383 1.00 64.69 290 LEU A N 1
ATOM 2368 C CA . LEU A 1 290 ? 23.296 -16.212 -9.434 1.00 64.69 290 LEU A CA 1
ATOM 2369 C C . LEU A 1 290 ? 22.157 -15.227 -9.099 1.00 64.69 290 LEU A C 1
ATOM 2371 O O . LEU A 1 290 ? 21.017 -15.678 -8.965 1.00 64.69 290 LEU A O 1
ATOM 2375 N N . PRO A 1 291 ? 22.438 -13.928 -8.896 1.00 63.94 291 PRO A N 1
ATOM 2376 C CA . PRO A 1 291 ? 21.380 -12.956 -8.659 1.00 63.94 291 PRO A CA 1
ATOM 2377 C C . PRO A 1 291 ? 20.487 -12.857 -9.902 1.00 63.94 291 PRO A C 1
ATOM 2379 O O . PRO A 1 291 ? 20.989 -12.962 -11.025 1.00 63.94 291 PRO A O 1
ATOM 2382 N N . ASP A 1 292 ? 19.182 -12.648 -9.702 1.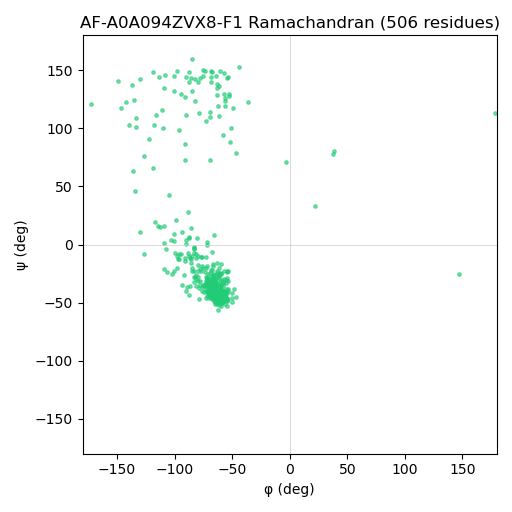00 69.44 292 ASP A N 1
ATOM 2383 C CA . ASP A 1 292 ? 18.232 -12.409 -10.795 1.00 69.44 292 ASP A CA 1
ATOM 2384 C C . ASP A 1 292 ? 18.744 -11.261 -11.683 1.00 69.44 292 ASP A C 1
ATOM 2386 O O . ASP A 1 292 ? 19.108 -10.196 -11.171 1.00 69.44 292 ASP A O 1
ATOM 2390 N N . ASP A 1 293 ? 18.796 -11.462 -13.008 1.00 75.06 293 ASP A N 1
ATOM 2391 C CA . ASP A 1 293 ? 19.320 -10.432 -13.913 1.00 75.06 293 ASP A CA 1
ATOM 2392 C C . ASP A 1 293 ? 18.423 -9.182 -13.817 1.00 75.06 293 ASP A C 1
ATOM 2394 O O . ASP A 1 293 ? 17.229 -9.258 -14.144 1.00 75.06 293 ASP A O 1
ATOM 2398 N N . PRO A 1 294 ? 18.958 -8.010 -13.410 1.00 78.31 294 PRO A N 1
ATOM 2399 C CA . PRO A 1 294 ? 18.176 -6.779 -13.332 1.00 78.31 294 PRO A CA 1
ATOM 2400 C C . PRO A 1 294 ? 17.491 -6.440 -14.661 1.00 78.31 294 PRO A C 1
ATOM 2402 O O . PRO A 1 294 ? 16.403 -5.861 -14.651 1.00 78.31 294 PRO A O 1
ATOM 2405 N N . LYS A 1 295 ? 18.067 -6.847 -15.803 1.00 78.12 295 LYS A N 1
ATOM 2406 C CA . LYS A 1 295 ? 17.432 -6.694 -17.118 1.00 78.12 295 LYS A CA 1
ATOM 2407 C C . LYS A 1 295 ? 16.097 -7.442 -17.201 1.00 78.12 295 LYS A C 1
ATOM 2409 O O . LYS A 1 295 ? 15.111 -6.882 -17.680 1.00 78.12 295 LYS A O 1
ATOM 2414 N N . GLU A 1 296 ? 16.049 -8.685 -16.732 1.00 79.38 296 GLU A N 1
ATOM 2415 C CA . GLU A 1 296 ? 14.846 -9.519 -16.788 1.00 79.38 296 GLU A CA 1
ATOM 2416 C C . GLU A 1 296 ? 13.758 -8.988 -15.846 1.00 79.38 296 GLU A C 1
ATOM 2418 O O . GLU A 1 296 ? 12.588 -8.921 -16.223 1.00 79.38 296 GLU A O 1
ATOM 2423 N N . ILE A 1 297 ? 14.141 -8.524 -14.652 1.00 79.19 297 ILE A N 1
ATOM 2424 C CA . ILE A 1 297 ? 13.214 -7.904 -13.693 1.00 79.19 297 ILE A CA 1
ATOM 2425 C C . ILE A 1 297 ? 12.579 -6.645 -14.295 1.00 79.19 297 ILE A C 1
ATOM 2427 O O . ILE A 1 297 ? 11.359 -6.472 -14.246 1.00 79.19 297 ILE A O 1
ATOM 2431 N N . ILE A 1 298 ? 13.393 -5.770 -14.894 1.00 81.38 298 ILE A N 1
ATOM 2432 C CA . ILE A 1 298 ? 12.922 -4.532 -15.528 1.00 81.38 298 ILE A CA 1
ATOM 2433 C C . ILE A 1 298 ? 11.965 -4.841 -16.688 1.00 81.38 298 ILE A C 1
ATOM 2435 O O . ILE A 1 298 ? 10.935 -4.174 -16.825 1.00 81.38 298 ILE A O 1
ATOM 2439 N N . LEU A 1 299 ? 12.262 -5.864 -17.496 1.00 79.50 299 LEU A N 1
ATOM 2440 C CA . LEU A 1 299 ? 11.391 -6.283 -18.594 1.00 79.50 299 LEU A CA 1
ATOM 2441 C C . LEU A 1 299 ? 10.064 -6.860 -18.082 1.00 79.50 299 LEU A C 1
ATOM 2443 O O . LEU A 1 299 ? 9.010 -6.409 -18.530 1.00 79.50 299 LEU A O 1
ATOM 2447 N N . LYS A 1 300 ? 10.082 -7.740 -17.074 1.00 78.62 300 LYS A N 1
ATOM 2448 C CA . LYS A 1 300 ? 8.861 -8.258 -16.425 1.00 78.62 300 LYS A CA 1
ATOM 2449 C C . LYS A 1 300 ? 7.988 -7.133 -15.853 1.00 78.62 300 LYS A C 1
ATOM 2451 O O . LYS A 1 300 ? 6.769 -7.144 -16.009 1.00 78.62 300 LYS A O 1
ATOM 2456 N N . LEU A 1 301 ? 8.595 -6.109 -15.245 1.00 77.00 301 LEU A N 1
ATOM 2457 C CA . LEU A 1 301 ? 7.864 -4.922 -14.781 1.00 77.00 301 LEU A CA 1
ATOM 2458 C C . LEU A 1 301 ? 7.222 -4.148 -15.941 1.00 77.00 301 LEU A C 1
ATOM 2460 O O . LEU A 1 301 ? 6.098 -3.653 -15.819 1.00 77.00 301 LEU A O 1
ATOM 2464 N N . SER A 1 302 ? 7.911 -4.064 -17.079 1.00 75.75 302 SER A N 1
ATOM 2465 C CA . SER A 1 302 ? 7.397 -3.390 -18.271 1.00 75.75 302 SER A CA 1
ATOM 2466 C C . SER A 1 302 ? 6.215 -4.126 -18.921 1.00 75.75 302 SER A C 1
ATOM 2468 O O . SER A 1 302 ? 5.340 -3.475 -19.489 1.00 75.75 302 SER A O 1
ATOM 2470 N N . GLU A 1 303 ? 6.116 -5.451 -18.777 1.00 77.25 303 GLU A N 1
ATOM 2471 C CA . GLU A 1 303 ? 4.950 -6.237 -19.212 1.00 77.25 303 GLU A CA 1
ATOM 2472 C C . GLU A 1 303 ? 3.687 -5.892 -18.417 1.00 77.25 303 GLU A C 1
ATOM 2474 O O . GLU A 1 303 ? 2.594 -5.801 -18.979 1.00 77.25 303 GLU A O 1
ATOM 2479 N N . HIS A 1 304 ? 3.815 -5.629 -17.115 1.00 71.31 304 HIS A N 1
ATOM 2480 C CA . HIS A 1 304 ? 2.679 -5.240 -16.269 1.00 71.31 304 HIS A CA 1
ATOM 2481 C C . HIS A 1 304 ? 2.126 -3.845 -16.598 1.00 71.31 304 HIS A C 1
ATOM 2483 O O . HIS A 1 304 ? 0.933 -3.587 -16.407 1.00 71.31 304 HIS A O 1
ATOM 2489 N N . CYS A 1 305 ? 2.965 -2.979 -17.174 1.00 69.38 305 CYS A N 1
ATOM 2490 C CA . CYS A 1 305 ? 2.601 -1.625 -17.590 1.00 69.38 305 CYS A CA 1
ATOM 2491 C C . CYS A 1 305 ? 1.611 -1.577 -18.772 1.00 69.38 305 CYS A C 1
ATOM 2493 O O . CYS A 1 305 ? 1.127 -0.503 -19.114 1.00 69.38 305 CYS A O 1
ATOM 2495 N N . THR A 1 306 ? 1.281 -2.719 -19.385 1.00 66.75 306 THR A N 1
ATOM 2496 C CA . THR A 1 306 ? 0.266 -2.829 -20.451 1.00 66.75 306 THR A CA 1
ATOM 2497 C C . THR A 1 306 ? -1.165 -2.590 -19.960 1.00 66.75 306 THR A C 1
ATOM 2499 O O . THR A 1 306 ? -2.047 -2.238 -20.742 1.00 66.75 306 THR A O 1
ATOM 2502 N N . SER A 1 307 ? -1.417 -2.764 -18.663 1.00 68.94 307 SER A N 1
ATOM 2503 C CA . SER A 1 307 ? -2.752 -2.627 -18.082 1.00 68.94 307 SER A CA 1
ATOM 2504 C C . SER A 1 307 ? -3.040 -1.193 -17.611 1.00 68.94 307 SER A C 1
ATOM 2506 O O . SER A 1 307 ? -2.169 -0.513 -17.068 1.00 68.94 307 SER A O 1
ATOM 2508 N N . LYS A 1 308 ? -4.297 -0.735 -17.752 1.00 66.56 308 LYS A N 1
ATOM 2509 C CA . LYS A 1 308 ? -4.734 0.629 -17.361 1.00 66.56 308 LYS A CA 1
ATOM 2510 C C . LYS A 1 308 ? -4.426 0.990 -15.898 1.00 66.56 308 LYS A C 1
ATOM 2512 O O . LYS A 1 308 ? -4.303 2.160 -15.566 1.00 66.56 308 LYS A O 1
ATOM 2517 N N . GLN A 1 309 ? -4.282 -0.003 -15.021 1.00 66.62 309 GLN A N 1
ATOM 2518 C CA . GLN A 1 309 ? -4.008 0.187 -13.591 1.00 66.62 309 GLN A CA 1
ATOM 2519 C C . GLN A 1 309 ? -2.569 0.645 -13.293 1.00 66.62 309 GLN A C 1
ATOM 2521 O O . GLN A 1 309 ? -2.282 1.041 -12.168 1.00 66.62 309 GLN A O 1
ATOM 2526 N N . TRP A 1 310 ? -1.671 0.607 -14.282 1.00 70.81 310 TRP A N 1
ATOM 2527 C CA . TRP A 1 310 ? -0.250 0.946 -14.135 1.00 70.81 310 TRP A CA 1
ATOM 2528 C C . TRP A 1 310 ? 0.149 2.214 -14.898 1.00 70.81 310 TRP A C 1
ATOM 2530 O O . TRP A 1 310 ? 1.334 2.493 -15.076 1.00 70.81 310 TRP A O 1
ATOM 2540 N N . GLU A 1 311 ? -0.824 3.021 -15.324 1.00 69.94 311 GLU A N 1
ATOM 2541 C CA . GLU A 1 311 ? -0.596 4.245 -16.101 1.00 69.94 311 GLU A CA 1
ATOM 2542 C C . GLU A 1 311 ? 0.365 5.226 -15.400 1.00 69.94 311 GLU A C 1
ATOM 2544 O O . GLU A 1 311 ? 1.261 5.788 -16.031 1.00 69.94 311 GLU A O 1
ATOM 2549 N N . PHE A 1 312 ? 0.270 5.355 -14.072 1.00 70.88 312 PHE A N 1
ATOM 2550 C CA . PHE A 1 312 ? 1.182 6.186 -13.271 1.00 70.88 312 PHE A CA 1
ATOM 2551 C C . PHE A 1 312 ? 2.621 5.648 -13.243 1.00 70.88 312 PHE A C 1
ATOM 2553 O O . PHE A 1 312 ? 3.575 6.419 -13.128 1.00 70.88 312 PHE A O 1
ATOM 2560 N N . THR A 1 313 ? 2.796 4.334 -13.388 1.00 76.56 313 THR A N 1
ATOM 2561 C CA . THR A 1 313 ? 4.108 3.677 -13.405 1.00 76.56 313 THR A CA 1
ATOM 2562 C C . THR A 1 313 ? 4.804 3.840 -14.753 1.00 76.56 313 THR A C 1
ATOM 2564 O O . THR A 1 313 ? 6.026 3.982 -14.784 1.00 76.56 313 THR A O 1
ATOM 2567 N N . VAL A 1 314 ? 4.054 3.918 -15.860 1.00 76.94 314 VAL A N 1
ATOM 2568 C CA . VAL A 1 314 ? 4.599 4.113 -17.218 1.00 76.94 314 VAL A CA 1
ATOM 2569 C C . VAL A 1 314 ? 5.508 5.342 -17.283 1.00 76.94 314 VAL A C 1
ATOM 2571 O O . VAL A 1 314 ? 6.632 5.261 -17.779 1.00 76.94 314 VAL A O 1
ATOM 2574 N N . GLN A 1 315 ? 5.071 6.477 -16.728 1.00 75.50 315 GLN A N 1
ATOM 2575 C CA . GLN A 1 315 ? 5.873 7.704 -16.726 1.00 75.50 315 GLN A CA 1
ATOM 2576 C C . GLN A 1 315 ? 7.186 7.544 -15.939 1.00 75.50 315 GLN A C 1
ATOM 2578 O O . GLN A 1 315 ? 8.231 8.031 -16.379 1.00 75.50 315 GLN A O 1
ATOM 2583 N N . GLY A 1 316 ? 7.147 6.844 -14.801 1.00 76.75 316 GLY A N 1
ATOM 2584 C CA . GLY A 1 316 ? 8.332 6.527 -14.003 1.00 76.75 316 GLY A CA 1
ATOM 2585 C C . GLY A 1 316 ? 9.303 5.598 -14.735 1.00 76.75 316 GLY A C 1
ATOM 2586 O O . GLY A 1 316 ? 10.507 5.844 -14.725 1.00 76.75 316 GLY A O 1
ATOM 2587 N N . MET A 1 317 ? 8.791 4.588 -15.440 1.00 79.31 317 MET A N 1
ATOM 2588 C CA . MET A 1 317 ? 9.615 3.652 -16.209 1.00 79.31 317 MET A CA 1
ATOM 2589 C C . MET A 1 317 ? 10.267 4.311 -17.430 1.00 79.31 317 MET A C 1
ATOM 2591 O O . MET A 1 317 ? 11.425 4.029 -17.731 1.00 79.31 317 MET A O 1
ATOM 2595 N N . ILE A 1 318 ? 9.579 5.245 -18.096 1.00 76.38 318 ILE A N 1
ATOM 2596 C CA . ILE A 1 318 ? 10.185 6.063 -19.160 1.00 76.38 318 ILE A CA 1
ATOM 2597 C C . ILE A 1 318 ? 11.347 6.885 -18.591 1.00 76.38 318 ILE A C 1
ATOM 2599 O O . ILE A 1 318 ? 12.432 6.916 -19.174 1.00 76.38 318 ILE A O 1
ATOM 2603 N N . LEU A 1 319 ? 11.140 7.536 -17.440 1.00 78.19 319 LEU A N 1
ATOM 2604 C CA . LEU A 1 319 ? 12.194 8.304 -16.779 1.00 78.19 319 LEU A CA 1
ATOM 2605 C C . LEU A 1 319 ? 13.380 7.407 -16.392 1.00 78.19 319 LEU A C 1
ATOM 2607 O O . LEU A 1 319 ? 14.526 7.802 -16.607 1.00 78.19 319 LEU A O 1
ATOM 2611 N N . LEU A 1 320 ? 13.116 6.206 -15.871 1.00 80.50 320 LEU A N 1
ATOM 2612 C CA . LEU A 1 320 ? 14.137 5.209 -15.552 1.00 80.50 320 LEU A CA 1
ATOM 2613 C C . LEU A 1 320 ? 14.938 4.798 -16.793 1.00 80.50 320 LEU A C 1
ATOM 2615 O O . LEU A 1 320 ? 16.164 4.867 -16.758 1.00 80.50 320 LEU A O 1
ATOM 2619 N N . GLY A 1 321 ? 14.271 4.455 -17.899 1.00 76.81 321 GLY A N 1
ATOM 2620 C CA . GLY A 1 321 ? 14.925 4.089 -19.159 1.00 76.81 321 GLY A CA 1
ATOM 2621 C C . GLY A 1 321 ? 15.892 5.170 -19.641 1.00 76.81 321 GLY A C 1
ATOM 2622 O O . GLY A 1 321 ? 17.067 4.897 -19.876 1.00 76.81 321 GLY A O 1
ATOM 2623 N N . PHE A 1 322 ? 15.456 6.431 -19.673 1.00 73.62 322 PHE A N 1
ATOM 2624 C CA . PHE A 1 322 ? 16.341 7.544 -20.032 1.00 73.62 322 PHE A CA 1
ATOM 2625 C C . PHE A 1 322 ? 17.45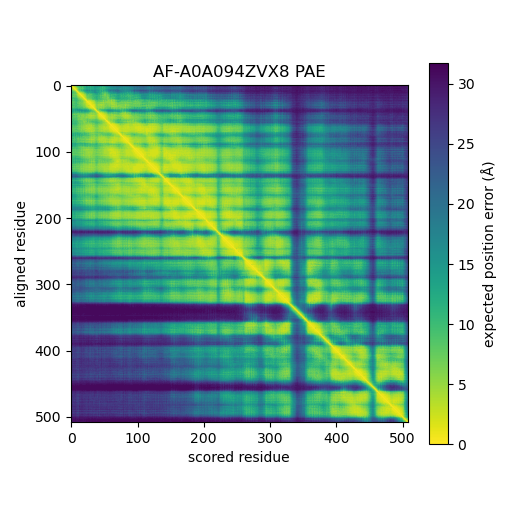7 7.811 -19.015 1.00 73.62 322 PHE A C 1
ATOM 2627 O O . PHE A 1 322 ? 18.535 8.278 -19.388 1.00 73.62 322 PHE A O 1
ATOM 2634 N N . THR A 1 323 ? 17.221 7.523 -17.736 1.00 76.50 323 THR A N 1
ATOM 2635 C CA . THR A 1 323 ? 18.230 7.674 -16.681 1.00 76.50 323 THR A CA 1
ATOM 2636 C C . THR A 1 323 ? 19.324 6.616 -16.829 1.00 76.50 323 THR A C 1
ATOM 2638 O O . THR A 1 323 ? 20.502 6.960 -16.740 1.00 76.50 323 THR A O 1
ATOM 2641 N N . LEU A 1 324 ? 18.964 5.371 -17.160 1.00 76.38 324 LEU A N 1
ATOM 2642 C CA . LEU A 1 324 ? 19.909 4.294 -17.480 1.00 76.38 324 LEU A CA 1
ATOM 2643 C C . LEU A 1 324 ? 20.725 4.611 -18.740 1.00 76.38 324 LEU A C 1
ATOM 2645 O O . LEU A 1 324 ? 21.950 4.491 -18.720 1.00 76.38 324 LEU A O 1
ATOM 2649 N N . LEU A 1 325 ? 20.075 5.112 -19.799 1.00 73.75 325 LEU A N 1
ATOM 2650 C CA . LEU A 1 325 ? 20.772 5.571 -21.008 1.00 73.75 325 LEU A CA 1
ATOM 2651 C C . LEU A 1 325 ? 21.792 6.670 -20.688 1.00 73.75 325 LEU A C 1
ATOM 2653 O O . LEU A 1 325 ? 22.934 6.619 -21.146 1.00 73.75 325 LEU A O 1
ATOM 2657 N N . ARG A 1 326 ? 21.406 7.658 -19.870 1.00 73.12 326 ARG A N 1
ATOM 2658 C CA . ARG A 1 326 ? 22.311 8.735 -19.452 1.00 73.12 326 ARG A CA 1
ATOM 2659 C C . ARG A 1 326 ? 23.477 8.201 -18.623 1.00 73.12 326 ARG A C 1
ATOM 2661 O O . ARG A 1 326 ? 24.601 8.618 -18.878 1.00 73.12 326 ARG A O 1
ATOM 2668 N N . ALA A 1 327 ? 23.224 7.287 -17.686 1.00 72.62 327 ALA A N 1
ATOM 2669 C CA . ALA A 1 327 ? 24.254 6.688 -16.839 1.00 72.62 327 ALA A CA 1
ATOM 2670 C C . ALA A 1 327 ? 25.303 5.911 -17.655 1.00 72.62 327 ALA A C 1
ATOM 2672 O O . ALA A 1 327 ? 26.498 6.020 -17.381 1.00 72.62 327 ALA A O 1
ATOM 2673 N N . ALA A 1 328 ? 24.878 5.192 -18.699 1.00 69.38 328 ALA A N 1
ATOM 2674 C CA . ALA A 1 328 ? 25.794 4.519 -19.620 1.00 69.38 328 ALA A CA 1
ATOM 2675 C C . ALA A 1 328 ? 26.657 5.523 -20.415 1.00 69.38 328 ALA A C 1
ATOM 2677 O O . ALA A 1 328 ? 27.859 5.311 -20.586 1.00 69.38 328 ALA A O 1
ATOM 2678 N N . CYS A 1 329 ? 26.071 6.649 -20.844 1.00 65.62 329 CYS A N 1
ATOM 2679 C CA . CYS A 1 329 ? 26.739 7.658 -21.677 1.00 65.62 329 CYS A CA 1
ATOM 2680 C C . CYS A 1 329 ? 27.636 8.642 -20.899 1.00 65.62 329 CYS A C 1
ATOM 2682 O O . CYS A 1 329 ? 28.583 9.184 -21.461 1.00 65.62 329 CYS A O 1
ATOM 2684 N N . SER A 1 330 ? 27.374 8.905 -19.613 1.00 59.56 330 SER A N 1
ATOM 2685 C CA . SER A 1 330 ? 28.041 9.971 -18.838 1.00 59.56 330 SER A CA 1
ATOM 2686 C C . SER A 1 330 ? 29.509 9.707 -18.472 1.00 59.56 330 SER A C 1
ATOM 2688 O O . SER A 1 330 ? 30.127 10.525 -17.800 1.00 59.56 330 SER A O 1
ATOM 2690 N N . SER A 1 331 ? 30.087 8.584 -18.901 1.00 50.31 331 SER A N 1
ATOM 2691 C CA . SER A 1 331 ? 31.464 8.195 -18.565 1.00 50.31 331 SER A CA 1
ATOM 2692 C C . SER A 1 331 ? 32.480 8.412 -19.695 1.00 50.31 331 SER A C 1
ATOM 2694 O O . SER A 1 331 ? 33.642 8.056 -19.524 1.00 50.31 331 SER A O 1
ATOM 2696 N N . SER A 1 332 ? 32.079 8.986 -20.838 1.00 41.69 332 SER A N 1
ATOM 2697 C CA . SER A 1 332 ? 32.945 9.114 -22.024 1.00 41.69 332 SER A CA 1
ATOM 2698 C C . SER A 1 332 ? 33.270 10.549 -22.457 1.00 41.69 332 SER A C 1
ATOM 2700 O O . SER A 1 332 ? 33.708 10.753 -23.587 1.00 41.69 332 SER A O 1
ATOM 2702 N N . THR A 1 333 ? 33.116 11.563 -21.600 1.00 34.06 333 THR A N 1
ATOM 2703 C CA . THR A 1 333 ? 33.687 12.895 -21.876 1.00 34.06 333 THR A CA 1
ATOM 2704 C C . THR A 1 333 ? 35.089 13.004 -21.292 1.00 34.06 333 THR A C 1
ATOM 2706 O O . THR A 1 333 ? 35.332 13.717 -20.320 1.00 34.06 333 THR A O 1
ATOM 2709 N N . GLY A 1 334 ? 36.032 12.315 -21.934 1.00 29.27 334 GLY A N 1
ATOM 2710 C CA . GLY A 1 334 ? 37.427 12.739 -21.960 1.00 29.27 334 GLY A CA 1
ATOM 2711 C C . GLY A 1 334 ? 37.548 14.006 -22.807 1.00 29.27 334 GLY A C 1
ATOM 2712 O O . GLY A 1 334 ? 38.021 13.960 -23.934 1.00 29.27 334 GLY A O 1
ATOM 2713 N N . SER A 1 335 ? 37.070 15.135 -22.288 1.00 27.77 335 SER A N 1
ATOM 2714 C CA . SER A 1 335 ? 37.421 16.459 -22.797 1.00 27.77 335 SER A CA 1
ATOM 2715 C C . SER A 1 335 ? 38.122 17.198 -21.669 1.00 27.77 335 SER A C 1
ATOM 2717 O O . SER A 1 335 ? 37.495 17.647 -20.711 1.00 27.77 335 SER A O 1
ATOM 2719 N N . THR A 1 336 ? 39.443 17.264 -21.773 1.00 33.97 336 THR A N 1
ATOM 2720 C CA . THR A 1 336 ? 40.338 18.049 -20.928 1.00 33.97 336 THR A CA 1
ATOM 2721 C C . THR A 1 336 ? 39.877 19.502 -20.846 1.00 33.97 336 THR A C 1
ATOM 2723 O O . THR A 1 336 ? 40.161 20.290 -21.743 1.00 33.97 336 THR A O 1
ATOM 2726 N N . VAL A 1 337 ? 39.210 19.875 -19.754 1.00 27.95 337 VAL A N 1
ATOM 2727 C CA . VAL A 1 337 ? 39.206 21.252 -19.251 1.00 27.95 337 VAL A CA 1
ATOM 2728 C C . VAL A 1 337 ? 39.306 21.188 -17.732 1.00 27.95 337 VAL A C 1
ATOM 2730 O O . VAL A 1 337 ? 38.344 20.891 -17.029 1.00 27.95 337 VAL A O 1
ATOM 2733 N N . ASN A 1 338 ? 40.514 21.458 -17.240 1.00 32.44 338 ASN A N 1
ATOM 2734 C CA . ASN A 1 338 ? 40.823 21.693 -15.836 1.00 32.44 338 ASN A CA 1
ATOM 2735 C C . ASN A 1 338 ? 39.859 22.718 -15.232 1.00 32.44 338 ASN A C 1
ATOM 2737 O O . ASN A 1 338 ? 39.938 23.881 -15.616 1.00 32.44 338 ASN A O 1
ATOM 2741 N N . LYS A 1 339 ? 39.058 22.333 -14.232 1.00 28.22 339 LYS A N 1
ATOM 2742 C CA . LYS A 1 339 ? 38.715 23.204 -13.096 1.00 28.22 339 LYS A CA 1
ATOM 2743 C C . LYS A 1 339 ? 38.556 22.368 -11.828 1.00 28.22 339 LYS A C 1
ATOM 2745 O O . LYS A 1 339 ? 37.708 21.489 -11.725 1.00 28.22 339 LYS A O 1
ATOM 2750 N N . SER A 1 340 ? 39.430 22.673 -10.884 1.00 34.34 340 SER A N 1
ATOM 2751 C CA . SER A 1 340 ? 39.449 22.237 -9.498 1.00 34.34 340 SER A CA 1
ATOM 2752 C C . SER A 1 340 ? 38.143 22.573 -8.773 1.00 34.34 340 SER A C 1
ATOM 2754 O O . SER A 1 340 ? 37.737 23.729 -8.721 1.00 34.34 340 SER A O 1
ATOM 2756 N N . SER A 1 341 ? 37.517 21.568 -8.159 1.00 25.47 341 SER A N 1
ATOM 2757 C CA . SER A 1 341 ? 36.772 21.696 -6.899 1.00 25.47 341 SER A CA 1
ATOM 2758 C C . SER A 1 341 ? 36.353 20.303 -6.434 1.00 25.47 341 SER A C 1
ATOM 2760 O O . SER A 1 341 ? 35.711 19.555 -7.169 1.00 25.47 341 SER A O 1
ATOM 2762 N N . GLY A 1 342 ? 36.786 19.922 -5.235 1.00 29.00 342 GLY A N 1
ATOM 2763 C CA . GLY A 1 342 ? 36.574 18.593 -4.682 1.00 29.00 342 GLY A CA 1
ATOM 2764 C C . GLY A 1 342 ? 35.150 18.352 -4.187 1.00 29.00 342 GLY A C 1
ATOM 2765 O O . GLY A 1 342 ? 34.532 19.230 -3.593 1.00 29.00 342 GLY A O 1
ATOM 2766 N N . ARG A 1 343 ? 34.680 17.111 -4.359 1.00 27.27 343 ARG A N 1
ATOM 2767 C CA . ARG A 1 343 ? 34.108 16.258 -3.297 1.00 27.27 343 ARG A CA 1
ATOM 2768 C C . ARG A 1 343 ? 33.638 14.922 -3.890 1.00 27.27 343 ARG A C 1
ATOM 2770 O O . ARG A 1 343 ? 32.696 14.876 -4.667 1.00 27.27 343 ARG A O 1
ATOM 2777 N N . LEU A 1 344 ? 34.330 13.858 -3.476 1.00 32.09 344 LEU A N 1
ATOM 2778 C CA . LEU A 1 344 ? 33.868 12.471 -3.315 1.00 32.09 344 LEU A CA 1
ATOM 2779 C C . LEU A 1 344 ? 32.895 11.925 -4.380 1.00 32.09 344 LEU A C 1
ATOM 2781 O O . LEU A 1 344 ? 31.708 11.752 -4.125 1.00 32.09 344 LEU A O 1
ATOM 2785 N N . SER A 1 345 ? 33.438 11.502 -5.521 1.00 29.44 345 SER A N 1
ATOM 2786 C CA . SER A 1 345 ? 32.938 10.301 -6.199 1.00 29.44 345 SER A CA 1
ATOM 2787 C C . SER A 1 345 ? 34.075 9.281 -6.199 1.00 29.44 345 SER A C 1
ATOM 2789 O O . SER A 1 345 ? 35.130 9.505 -6.787 1.00 29.44 345 SER A O 1
ATOM 2791 N N . LYS A 1 346 ? 33.909 8.191 -5.440 1.00 33.34 346 LYS A N 1
ATOM 2792 C CA . LYS A 1 346 ? 34.809 7.035 -5.516 1.00 33.34 346 LYS A CA 1
ATOM 2793 C C . LYS A 1 346 ? 34.709 6.507 -6.945 1.00 33.34 346 LYS A C 1
ATOM 2795 O O . LYS A 1 346 ? 33.656 6.005 -7.331 1.00 33.34 346 LYS A O 1
ATOM 2800 N N . SER A 1 347 ? 35.776 6.659 -7.726 1.00 34.88 347 SER A N 1
ATOM 2801 C CA . SER A 1 347 ? 35.905 5.982 -9.010 1.00 34.88 347 SER A CA 1
ATOM 2802 C C . SER A 1 347 ? 35.765 4.484 -8.764 1.00 34.88 347 SER A C 1
ATOM 2804 O O . SER A 1 347 ? 36.507 3.929 -7.949 1.00 34.88 347 SER A O 1
ATOM 2806 N N . LEU A 1 348 ? 34.810 3.841 -9.438 1.00 35.53 348 LEU A N 1
ATOM 2807 C CA . LEU A 1 348 ? 34.777 2.386 -9.524 1.00 35.53 348 LEU A CA 1
ATOM 2808 C C . LEU A 1 348 ? 36.154 1.918 -10.013 1.00 35.53 348 LEU A C 1
ATOM 2810 O O . LEU A 1 348 ? 36.689 2.447 -10.986 1.00 35.53 348 LEU A O 1
ATOM 2814 N N . SER A 1 349 ? 36.726 0.991 -9.255 1.00 35.12 349 SER A N 1
ATOM 2815 C CA . SER A 1 349 ? 38.046 0.384 -9.403 1.00 35.12 349 SER A CA 1
ATOM 2816 C C . SER A 1 349 ? 38.474 0.176 -10.857 1.00 35.12 349 SER A C 1
ATOM 2818 O O . SER A 1 349 ? 37.818 -0.534 -11.614 1.00 35.12 349 SER A O 1
ATOM 2820 N N . THR A 1 350 ? 39.616 0.758 -11.210 1.00 34.81 350 THR A N 1
ATOM 2821 C CA . THR A 1 350 ? 40.320 0.559 -12.475 1.00 34.81 350 THR A CA 1
ATOM 2822 C C . THR A 1 350 ? 40.970 -0.825 -12.508 1.00 34.81 350 THR A C 1
ATOM 2824 O O . THR A 1 350 ? 41.994 -1.033 -11.853 1.00 34.81 350 THR A O 1
ATOM 2827 N N . SER A 1 351 ? 40.415 -1.757 -13.285 1.00 35.34 351 SER A N 1
ATOM 2828 C CA . SER A 1 351 ? 41.178 -2.892 -13.817 1.00 35.34 351 SER A CA 1
ATOM 2829 C C . SER A 1 351 ? 41.554 -2.599 -15.285 1.00 35.34 351 SER A C 1
ATOM 2831 O O . SER A 1 351 ? 40.792 -1.927 -15.983 1.00 35.34 351 SER A O 1
ATOM 2833 N N . PRO A 1 352 ? 42.732 -3.029 -15.782 1.00 34.38 352 PRO A N 1
ATOM 2834 C CA . PRO A 1 352 ? 43.263 -2.591 -17.077 1.00 34.38 352 PRO A CA 1
ATOM 2835 C C . PRO A 1 352 ? 42.793 -3.440 -18.271 1.00 34.38 352 PRO A C 1
ATOM 2837 O O . PRO A 1 352 ? 43.263 -3.239 -19.389 1.00 34.38 352 PRO A O 1
ATOM 2840 N N . PHE A 1 353 ? 41.866 -4.379 -18.072 1.00 32.81 353 PHE A N 1
ATOM 2841 C CA . PHE A 1 353 ? 41.410 -5.299 -19.115 1.00 32.81 353 PHE A CA 1
ATOM 2842 C C . PHE A 1 353 ? 39.965 -4.970 -19.514 1.00 32.81 353 PHE A C 1
ATOM 2844 O O . PHE A 1 353 ? 39.049 -5.298 -18.781 1.00 32.81 353 PHE A O 1
ATOM 2851 N N . GLN A 1 354 ? 39.788 -4.266 -20.638 1.00 42.56 354 GLN A N 1
ATOM 2852 C CA . GLN A 1 354 ? 38.650 -4.233 -21.592 1.00 42.56 354 GLN A CA 1
ATOM 2853 C C . GLN A 1 354 ? 37.210 -4.684 -21.181 1.00 42.56 354 GLN A C 1
ATOM 2855 O O . GLN A 1 354 ? 36.461 -5.147 -22.035 1.00 42.56 354 GLN A O 1
ATOM 2860 N N . THR A 1 355 ? 36.744 -4.506 -19.941 1.00 43.91 355 THR A N 1
ATOM 2861 C CA . THR A 1 355 ? 35.397 -4.942 -19.482 1.00 43.91 355 THR A CA 1
ATOM 2862 C C . THR A 1 355 ? 34.399 -3.801 -19.261 1.00 43.91 355 THR A C 1
ATOM 2864 O O . THR A 1 355 ? 33.219 -4.022 -18.994 1.00 43.91 355 THR A O 1
ATOM 2867 N N . HIS A 1 356 ? 34.821 -2.543 -19.415 1.00 45.47 356 HIS A N 1
ATOM 2868 C CA . HIS A 1 356 ? 33.908 -1.405 -19.265 1.00 45.47 356 HIS A CA 1
ATOM 2869 C C . HIS A 1 356 ? 32.886 -1.284 -20.408 1.00 45.47 356 HIS A C 1
ATOM 2871 O O . HIS A 1 356 ? 31.808 -0.730 -20.184 1.00 45.47 356 HIS A O 1
ATOM 2877 N N . ASP A 1 357 ? 33.184 -1.808 -21.601 1.00 53.00 357 ASP A N 1
ATOM 2878 C CA . ASP A 1 357 ? 32.296 -1.705 -22.765 1.00 53.00 357 ASP A CA 1
ATOM 2879 C C . ASP A 1 357 ? 31.142 -2.721 -22.727 1.00 53.00 357 ASP A C 1
ATOM 2881 O O . ASP A 1 357 ? 30.033 -2.392 -23.145 1.00 53.00 357 ASP A O 1
ATOM 2885 N N . THR A 1 358 ? 31.333 -3.909 -22.140 1.00 64.12 358 THR A N 1
ATOM 2886 C CA . THR A 1 358 ? 30.288 -4.946 -22.019 1.00 64.12 358 THR A CA 1
ATOM 2887 C C . THR A 1 358 ? 29.214 -4.561 -21.003 1.00 64.12 358 THR A C 1
ATOM 2889 O O . THR A 1 358 ? 28.021 -4.674 -21.287 1.00 64.12 358 THR A O 1
ATOM 2892 N N . LEU A 1 359 ? 29.607 -4.046 -19.833 1.00 69.31 359 LEU A N 1
ATOM 2893 C CA . LEU A 1 359 ? 28.667 -3.615 -18.795 1.00 69.31 359 LEU A CA 1
ATOM 2894 C C . LEU A 1 359 ? 27.890 -2.360 -19.218 1.00 69.31 359 LEU A C 1
ATOM 2896 O O . LEU A 1 359 ? 26.666 -2.315 -19.076 1.00 69.31 359 LEU A O 1
ATOM 2900 N N . LYS A 1 360 ? 28.568 -1.365 -19.807 1.00 69.50 360 LYS A N 1
ATOM 2901 C CA . LYS A 1 360 ? 27.899 -0.176 -20.363 1.00 69.50 360 LYS A CA 1
ATOM 2902 C C . LYS A 1 360 ? 26.952 -0.548 -21.498 1.00 69.50 360 LYS A C 1
ATOM 2904 O O . LYS A 1 360 ? 25.839 -0.030 -21.530 1.00 69.50 360 LYS A O 1
ATOM 2909 N N . SER A 1 361 ? 27.355 -1.467 -22.379 1.00 69.19 361 SER A N 1
ATOM 2910 C CA . SER A 1 361 ? 26.496 -2.001 -23.439 1.00 69.19 361 SER A CA 1
ATOM 2911 C C . SER A 1 361 ? 25.268 -2.715 -22.867 1.00 69.19 361 SER A C 1
ATOM 2913 O O . SER A 1 361 ? 24.155 -2.424 -23.294 1.00 69.19 361 SER A O 1
ATOM 2915 N N . ARG A 1 362 ? 25.410 -3.554 -21.829 1.00 71.19 362 ARG A N 1
ATOM 2916 C CA . ARG A 1 362 ? 24.262 -4.208 -21.169 1.00 71.19 362 ARG A CA 1
ATOM 2917 C C . ARG A 1 362 ? 23.287 -3.206 -20.549 1.00 71.19 362 ARG A C 1
ATOM 2919 O O . ARG A 1 362 ? 22.080 -3.357 -20.736 1.00 71.19 362 ARG A O 1
ATOM 2926 N N . ILE A 1 363 ? 23.783 -2.172 -19.866 1.00 74.75 363 ILE A N 1
ATOM 2927 C CA . ILE A 1 363 ? 22.940 -1.110 -19.285 1.00 74.75 363 ILE A CA 1
ATOM 2928 C C . ILE A 1 363 ? 22.236 -0.317 -20.392 1.00 74.75 363 ILE A C 1
ATOM 2930 O O . ILE A 1 363 ? 21.035 -0.052 -20.297 1.00 74.75 363 ILE A O 1
ATOM 2934 N N . LEU A 1 364 ? 22.967 0.029 -21.456 1.00 71.19 364 LEU A N 1
ATOM 2935 C CA . LEU A 1 364 ? 22.434 0.731 -2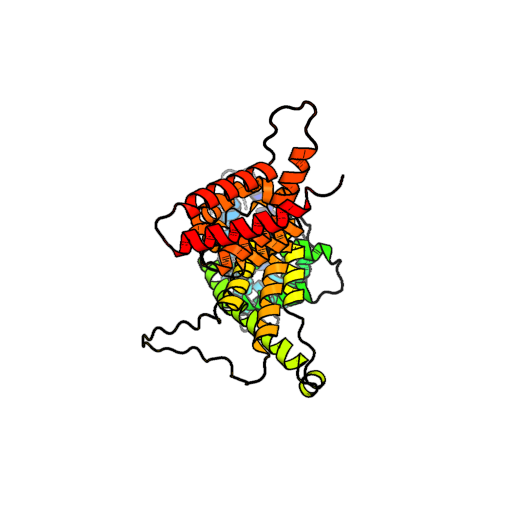2.619 1.00 71.19 364 LEU A CA 1
ATOM 2936 C C . LEU A 1 364 ? 21.316 -0.086 -23.279 1.00 71.19 364 LEU A C 1
ATOM 2938 O O . LEU A 1 364 ? 20.204 0.416 -23.421 1.00 71.19 364 LEU A O 1
ATOM 2942 N N . CYS A 1 365 ? 21.576 -1.353 -23.608 1.00 71.81 365 CYS A N 1
ATOM 2943 C CA . CYS A 1 365 ? 20.593 -2.265 -24.185 1.00 71.81 365 CYS A CA 1
ATOM 2944 C C . CYS A 1 365 ? 19.384 -2.452 -23.266 1.00 71.81 365 CYS A C 1
ATOM 2946 O O . CYS A 1 365 ? 18.262 -2.402 -23.744 1.00 71.81 365 CYS A O 1
ATOM 2948 N N . SER A 1 366 ? 19.572 -2.585 -21.949 1.00 72.31 366 SER A N 1
ATOM 2949 C CA . SER A 1 366 ? 18.448 -2.689 -21.010 1.00 72.31 366 SER A CA 1
ATOM 2950 C C . SER A 1 366 ? 17.575 -1.429 -20.998 1.00 72.31 366 SER A C 1
ATOM 2952 O O . SER A 1 366 ? 16.352 -1.539 -20.917 1.00 72.31 366 SER A O 1
ATOM 2954 N N . GLY A 1 367 ? 18.176 -0.237 -21.075 1.00 69.56 367 GLY A N 1
ATOM 2955 C CA . GLY A 1 367 ? 17.438 1.023 -21.180 1.00 69.56 367 GLY A CA 1
ATOM 2956 C C . GLY A 1 367 ? 16.694 1.156 -22.512 1.00 69.56 367 GLY A C 1
ATOM 2957 O O . GLY A 1 367 ? 15.548 1.605 -22.531 1.00 69.56 367 GLY A O 1
ATOM 2958 N N . LEU A 1 368 ? 17.321 0.728 -23.613 1.00 70.81 368 LEU A N 1
ATOM 2959 C CA . LEU A 1 368 ? 16.717 0.700 -24.948 1.00 70.81 368 LEU A CA 1
ATOM 2960 C C . LEU A 1 368 ? 15.544 -0.286 -25.015 1.00 70.81 368 LEU A C 1
ATOM 2962 O O . LEU A 1 368 ? 14.452 0.116 -25.405 1.00 70.81 368 LEU A O 1
ATOM 2966 N N . ASP A 1 369 ? 15.740 -1.532 -24.584 1.00 72.94 369 ASP A N 1
ATOM 2967 C CA . ASP A 1 369 ? 14.726 -2.593 -24.597 1.00 72.94 369 ASP A CA 1
ATOM 2968 C C . ASP A 1 369 ? 13.497 -2.194 -23.769 1.00 72.94 369 ASP A C 1
ATOM 2970 O O . ASP A 1 369 ? 12.362 -2.345 -24.222 1.00 72.94 369 ASP A O 1
ATOM 2974 N N . LEU A 1 370 ? 13.716 -1.599 -22.590 1.00 75.62 370 LEU A N 1
ATOM 2975 C CA . LEU A 1 370 ? 12.644 -1.077 -21.744 1.00 75.62 370 LEU A CA 1
ATOM 2976 C C . LEU A 1 370 ? 11.819 -0.003 -22.466 1.00 75.62 370 LEU A C 1
ATOM 2978 O O . LEU A 1 370 ? 10.587 -0.046 -22.467 1.00 75.62 370 LEU A O 1
ATOM 2982 N N . LEU A 1 371 ? 12.495 0.980 -23.066 1.00 71.94 371 LEU A N 1
ATOM 2983 C CA . LEU A 1 371 ? 11.829 2.066 -23.779 1.00 71.94 371 LEU A CA 1
ATOM 2984 C C . LEU A 1 371 ? 11.083 1.544 -25.011 1.00 71.94 371 LEU A C 1
ATOM 2986 O O . LEU A 1 371 ? 9.941 1.940 -25.224 1.00 71.94 371 LEU A O 1
ATOM 2990 N N . LEU A 1 372 ? 11.677 0.629 -25.782 1.00 71.38 372 LEU A N 1
ATOM 2991 C CA . LEU A 1 372 ? 11.028 -0.010 -26.931 1.00 71.38 372 LEU A CA 1
ATOM 2992 C C . LEU A 1 372 ? 9.759 -0.754 -26.509 1.00 71.38 372 LEU A C 1
ATOM 2994 O O . LEU A 1 372 ? 8.707 -0.579 -27.130 1.00 71.38 372 LEU A O 1
ATOM 2998 N N . HIS A 1 373 ? 9.842 -1.535 -25.430 1.00 72.88 373 HIS A N 1
ATOM 2999 C CA . HIS A 1 373 ? 8.706 -2.279 -24.908 1.00 72.88 373 HIS A CA 1
ATOM 3000 C C . HIS A 1 373 ? 7.579 -1.339 -24.459 1.00 72.88 373 HIS A C 1
ATOM 3002 O O . HIS A 1 373 ? 6.432 -1.520 -24.851 1.00 72.88 373 HIS A O 1
ATOM 3008 N N . ILE A 1 374 ? 7.883 -0.275 -23.712 1.00 72.31 374 ILE A N 1
ATOM 3009 C CA . ILE A 1 374 ? 6.865 0.685 -23.255 1.00 72.31 374 ILE A CA 1
ATOM 3010 C C . ILE A 1 374 ? 6.266 1.476 -24.420 1.00 72.31 374 ILE A C 1
ATOM 3012 O O . ILE A 1 374 ? 5.048 1.683 -24.473 1.00 72.31 374 ILE A O 1
ATOM 3016 N N . PHE A 1 375 ? 7.095 1.916 -25.370 1.00 70.12 375 PHE A N 1
ATOM 3017 C CA . PHE A 1 375 ? 6.614 2.682 -26.513 1.00 70.12 375 PHE A CA 1
ATOM 3018 C C . PHE A 1 375 ? 5.670 1.857 -27.386 1.00 70.12 375 PHE A C 1
ATOM 3020 O O . PHE A 1 375 ? 4.641 2.403 -27.776 1.00 70.12 375 PHE A O 1
ATOM 3027 N N . LYS A 1 376 ? 5.909 0.548 -27.567 1.00 67.50 376 LYS A N 1
ATOM 3028 C CA . LYS A 1 376 ? 4.969 -0.363 -28.251 1.00 67.50 376 LYS A CA 1
ATOM 3029 C C . LYS A 1 376 ? 3.525 -0.229 -27.746 1.00 67.50 376 LYS A C 1
ATOM 3031 O O . LYS A 1 376 ? 2.599 -0.289 -28.546 1.00 67.50 376 LYS A O 1
ATOM 3036 N N . PHE A 1 377 ? 3.330 -0.030 -26.442 1.00 61.41 377 PHE A N 1
ATOM 3037 C CA . PHE A 1 377 ? 2.000 -0.001 -25.820 1.00 61.41 377 PHE A CA 1
ATOM 3038 C C . PHE A 1 377 ? 1.481 1.407 -25.503 1.00 61.41 377 PHE A C 1
ATOM 3040 O O . PHE A 1 377 ? 0.275 1.623 -25.439 1.00 61.41 377 PHE A O 1
ATOM 3047 N N . THR A 1 378 ? 2.371 2.385 -25.315 1.00 58.25 378 THR A N 1
ATOM 3048 C CA . THR A 1 378 ? 2.020 3.726 -24.809 1.00 58.25 378 THR A CA 1
ATOM 3049 C C . THR A 1 378 ? 2.682 4.853 -25.603 1.00 58.25 378 THR A C 1
ATOM 3051 O O . THR A 1 378 ? 3.175 5.840 -25.054 1.00 58.25 378 THR A O 1
ATOM 3054 N N . PHE A 1 379 ? 2.634 4.771 -26.936 1.00 54.56 379 PHE A N 1
ATOM 3055 C CA . PHE A 1 379 ? 3.144 5.828 -27.821 1.00 54.56 379 PHE A CA 1
ATOM 3056 C C . PHE A 1 379 ? 2.479 7.203 -27.548 1.00 54.56 379 PHE A C 1
ATOM 3058 O O . PHE A 1 379 ? 3.067 8.252 -27.814 1.00 54.56 379 PHE A O 1
ATOM 3065 N N . HIS A 1 380 ? 1.271 7.258 -26.959 1.00 51.50 380 HIS A N 1
ATOM 3066 C CA . HIS A 1 380 ? 0.573 8.502 -26.573 1.00 51.50 380 HIS A CA 1
ATOM 3067 C C . HIS A 1 380 ? 1.368 9.387 -25.578 1.00 51.50 380 HIS A C 1
ATOM 3069 O O . HIS A 1 380 ? 1.313 10.616 -25.670 1.00 51.50 380 HIS A O 1
ATOM 3075 N N . TYR A 1 381 ? 2.203 8.800 -24.709 1.00 50.91 381 TYR A N 1
ATOM 3076 C CA . TYR A 1 381 ? 2.952 9.508 -23.653 1.00 50.91 381 TYR A CA 1
ATOM 3077 C C . TYR A 1 381 ? 4.238 10.229 -24.117 1.00 50.91 381 TYR A C 1
ATOM 3079 O O . TYR A 1 381 ? 4.933 10.866 -23.323 1.00 50.91 381 TYR A O 1
ATOM 3087 N N . ILE A 1 382 ? 4.519 10.257 -25.425 1.00 51.81 382 ILE A N 1
ATOM 3088 C CA . ILE A 1 382 ? 5.693 10.904 -26.059 1.00 51.81 382 ILE A CA 1
ATOM 3089 C C . ILE A 1 382 ? 5.711 12.446 -25.925 1.00 51.81 382 ILE A C 1
ATOM 3091 O O . ILE A 1 382 ? 6.555 13.128 -26.501 1.00 51.81 382 ILE A O 1
ATOM 3095 N N . LYS A 1 383 ? 4.817 13.060 -25.141 1.00 49.19 383 LYS A N 1
ATOM 3096 C CA . LYS A 1 383 ? 4.893 14.504 -24.836 1.00 49.19 383 LYS A CA 1
ATOM 3097 C C . LYS A 1 383 ? 6.201 14.863 -24.102 1.00 49.19 383 LYS A C 1
ATOM 3099 O O . LYS A 1 383 ? 6.706 15.972 -24.256 1.00 49.19 383 LYS A O 1
ATOM 3104 N N . SER A 1 384 ? 6.794 13.902 -23.389 1.00 47.06 384 SER A N 1
ATOM 3105 C CA . SER A 1 384 ? 8.022 14.067 -22.594 1.00 47.06 384 SER A CA 1
ATOM 3106 C C . SER A 1 384 ? 9.336 13.999 -23.391 1.00 47.06 384 SER A C 1
ATOM 3108 O O . SER A 1 384 ? 10.384 14.334 -22.840 1.00 47.06 384 SER A O 1
ATOM 3110 N N . PHE A 1 385 ? 9.312 13.632 -24.683 1.00 49.44 385 PHE A N 1
ATOM 3111 C CA . PHE A 1 385 ? 10.528 13.531 -25.513 1.00 49.44 385 PHE A CA 1
ATOM 3112 C C . PHE A 1 385 ? 11.285 14.868 -25.596 1.00 49.44 385 PHE A C 1
ATOM 3114 O O . PHE A 1 385 ? 12.506 14.902 -25.456 1.00 49.44 385 PHE A O 1
ATOM 3121 N N . LYS A 1 386 ? 10.565 15.995 -25.713 1.00 46.41 386 LYS A N 1
ATOM 3122 C CA . LYS A 1 386 ? 11.162 17.333 -25.900 1.00 46.41 386 LYS A CA 1
ATOM 3123 C C . LYS A 1 386 ? 12.177 17.734 -24.820 1.00 46.41 386 LYS A C 1
ATOM 3125 O O . LYS A 1 386 ? 13.100 18.479 -25.121 1.00 46.41 386 LYS A O 1
ATOM 3130 N N . LYS A 1 387 ? 12.024 17.261 -23.575 1.00 42.94 387 LYS A N 1
ATOM 3131 C CA . LYS A 1 387 ? 12.868 17.679 -22.438 1.00 42.94 387 LYS A CA 1
ATOM 3132 C C . LYS A 1 387 ? 14.043 16.731 -22.159 1.00 42.94 387 LYS A C 1
ATOM 3134 O O . LYS A 1 387 ? 14.939 17.091 -21.406 1.00 42.94 387 LYS A O 1
ATOM 3139 N N . ILE A 1 388 ? 14.045 15.536 -22.755 1.00 46.19 388 ILE A N 1
ATOM 3140 C CA . ILE A 1 388 ? 15.015 14.464 -22.460 1.00 46.19 388 ILE A CA 1
ATOM 3141 C C . ILE A 1 388 ? 16.003 14.238 -23.625 1.00 46.19 388 ILE A C 1
ATOM 3143 O O . ILE A 1 388 ? 17.121 13.772 -23.421 1.00 46.19 388 ILE A O 1
ATOM 3147 N N . VAL A 1 389 ? 15.625 14.673 -24.828 1.00 47.38 389 VAL A N 1
ATOM 3148 C CA . VAL A 1 389 ? 16.358 14.544 -26.101 1.00 47.38 389 VAL A CA 1
ATOM 3149 C C . VAL A 1 389 ? 17.708 15.276 -26.161 1.00 47.38 389 VAL A C 1
ATOM 3151 O O . VAL A 1 389 ? 18.567 14.903 -26.952 1.00 47.38 389 VAL A O 1
ATOM 3154 N N . VAL A 1 390 ? 17.941 16.297 -25.336 1.00 45.50 390 VAL A N 1
ATOM 3155 C CA . VAL A 1 390 ? 19.053 17.248 -25.553 1.00 45.50 390 VAL A CA 1
ATOM 3156 C C . VAL A 1 390 ? 20.410 16.756 -25.008 1.00 45.50 390 VAL A C 1
ATOM 3158 O O . VAL A 1 390 ? 21.421 17.419 -25.206 1.00 45.50 390 VAL A O 1
ATOM 3161 N N . SER A 1 391 ? 20.492 15.600 -24.336 1.00 47.53 391 SER A N 1
ATOM 3162 C CA . SER A 1 391 ? 21.685 15.268 -23.524 1.00 47.53 391 SER A CA 1
ATOM 3163 C C . SER A 1 391 ? 22.317 13.891 -23.746 1.00 47.53 391 SER A C 1
ATOM 3165 O O . SER A 1 391 ? 23.143 13.497 -22.927 1.00 47.53 391 SER A O 1
ATOM 3167 N N . SER A 1 392 ? 21.939 13.121 -24.772 1.00 52.75 392 SER A N 1
ATOM 3168 C CA . SER A 1 392 ? 22.424 11.732 -24.893 1.00 52.75 392 SER A CA 1
ATOM 3169 C C . SER A 1 392 ? 22.882 11.362 -26.302 1.00 52.75 392 SER A C 1
ATOM 3171 O O . SER A 1 392 ? 22.123 11.452 -27.262 1.00 52.75 392 SER A O 1
ATOM 3173 N N . SER A 1 393 ? 24.131 10.898 -26.403 1.00 59.97 393 SER A N 1
ATOM 3174 C CA . SER A 1 393 ? 24.731 10.311 -27.609 1.00 59.97 393 SER A CA 1
ATOM 3175 C C . SER A 1 393 ? 24.035 9.024 -28.070 1.00 59.97 393 SER A C 1
ATOM 3177 O O . SER A 1 393 ? 24.210 8.639 -29.216 1.00 59.97 393 SER A O 1
ATOM 3179 N N . ALA A 1 394 ? 23.220 8.402 -27.211 1.00 62.62 394 ALA A N 1
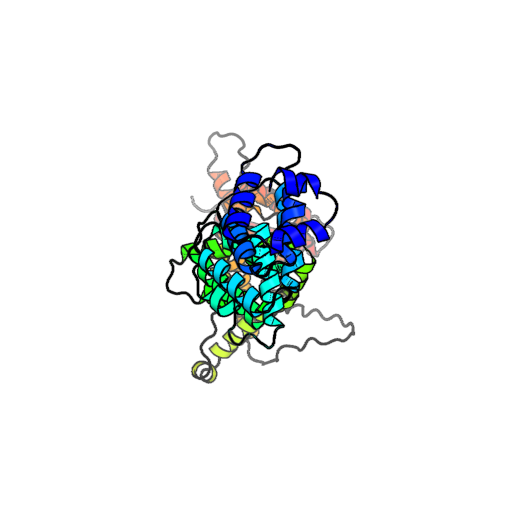ATOM 3180 C CA . ALA A 1 394 ? 22.434 7.195 -27.487 1.00 62.62 394 ALA A CA 1
ATOM 3181 C C . ALA A 1 394 ? 21.087 7.443 -28.201 1.00 62.62 394 ALA A C 1
ATOM 3183 O O . ALA A 1 394 ? 20.350 6.499 -28.487 1.00 62.62 394 ALA A O 1
ATOM 3184 N N . LEU A 1 395 ? 20.723 8.704 -28.469 1.00 68.56 395 LEU A N 1
ATOM 3185 C CA . LEU A 1 395 ? 19.472 9.039 -29.160 1.00 68.56 395 LEU A CA 1
ATOM 3186 C C . LEU A 1 395 ? 19.368 8.415 -30.569 1.00 68.56 395 LEU A C 1
ATOM 3188 O O . LEU A 1 395 ? 18.297 7.889 -30.879 1.00 68.56 395 LEU A O 1
ATOM 3192 N N . PRO A 1 396 ? 20.417 8.440 -31.419 1.00 70.06 396 PRO A N 1
ATOM 3193 C CA . PRO A 1 396 ? 20.354 7.827 -32.744 1.00 70.06 396 PRO A CA 1
ATOM 3194 C C . PRO A 1 396 ? 20.102 6.316 -32.697 1.00 70.06 396 PRO A C 1
ATOM 3196 O O . PRO A 1 396 ? 19.323 5.818 -33.502 1.00 70.06 396 PRO A O 1
ATOM 3199 N N . ASP A 1 397 ? 20.674 5.604 -31.723 1.00 68.12 397 ASP A N 1
ATOM 3200 C CA . ASP A 1 397 ? 20.497 4.153 -31.573 1.00 68.12 397 ASP A CA 1
ATOM 3201 C C . ASP A 1 397 ? 19.067 3.797 -31.144 1.00 68.12 397 ASP A C 1
ATOM 3203 O O . ASP A 1 397 ? 18.444 2.896 -31.710 1.00 68.12 397 ASP A O 1
ATOM 3207 N N . LEU A 1 398 ? 18.494 4.557 -30.200 1.00 68.12 398 LEU A N 1
ATOM 3208 C CA . LEU A 1 398 ? 17.086 4.413 -29.817 1.00 68.12 398 LEU A CA 1
ATOM 3209 C C . LEU A 1 398 ? 16.154 4.694 -30.999 1.00 68.12 398 LEU A C 1
ATOM 3211 O O . LEU A 1 398 ? 15.190 3.961 -31.214 1.00 68.12 398 LEU A O 1
ATOM 3215 N N . LEU A 1 399 ? 16.438 5.754 -31.759 1.00 70.88 399 LEU A N 1
ATOM 3216 C CA . LEU A 1 399 ? 15.640 6.129 -32.919 1.00 70.88 399 LEU A CA 1
ATOM 3217 C C . LEU A 1 399 ? 15.738 5.071 -34.024 1.00 70.88 399 LEU A C 1
ATOM 3219 O O . LEU A 1 399 ? 14.719 4.727 -34.607 1.00 70.88 399 LEU A O 1
ATOM 3223 N N . SER A 1 400 ? 16.928 4.519 -34.264 1.00 75.31 400 SER A N 1
ATOM 3224 C CA . SER A 1 400 ? 17.161 3.450 -35.240 1.00 75.31 400 SER A CA 1
ATOM 3225 C C . SER A 1 400 ? 16.333 2.210 -34.901 1.00 75.31 400 SER A C 1
ATOM 3227 O O . SER A 1 400 ? 15.590 1.707 -35.744 1.00 75.31 400 SER A O 1
ATOM 3229 N N . ASN A 1 401 ? 16.362 1.778 -33.637 1.00 69.44 401 ASN A N 1
ATOM 3230 C CA . ASN A 1 401 ? 15.576 0.633 -33.179 1.00 69.44 401 ASN A CA 1
ATOM 3231 C C . ASN A 1 401 ? 14.065 0.910 -33.229 1.00 69.44 401 ASN A C 1
ATOM 3233 O O . ASN A 1 401 ? 13.292 0.052 -33.646 1.00 69.44 401 ASN A O 1
ATOM 3237 N N . LEU A 1 402 ? 13.623 2.117 -32.861 1.00 68.62 402 LEU A N 1
ATOM 3238 C CA . LEU A 1 402 ? 12.213 2.505 -32.969 1.00 68.62 402 LEU A CA 1
ATOM 3239 C C . LEU A 1 402 ? 11.731 2.535 -34.420 1.00 68.62 402 LEU A C 1
ATOM 3241 O O . LEU A 1 402 ? 10.635 2.064 -34.702 1.00 68.62 402 LEU A O 1
ATOM 3245 N N . VAL A 1 403 ? 12.540 3.069 -35.335 1.00 71.50 403 VAL A N 1
ATOM 3246 C CA . VAL A 1 403 ? 12.238 3.112 -36.771 1.00 71.50 403 VAL A CA 1
ATOM 3247 C C . VAL A 1 403 ? 12.211 1.707 -37.370 1.00 71.50 403 VAL A C 1
ATOM 3249 O O . VAL A 1 403 ? 11.355 1.430 -38.205 1.00 71.50 403 VAL A O 1
ATOM 3252 N N . ALA A 1 404 ? 13.103 0.816 -36.933 1.00 73.62 404 ALA A N 1
ATOM 3253 C CA . ALA A 1 404 ? 13.129 -0.571 -37.383 1.00 73.62 404 ALA A CA 1
ATOM 3254 C C . ALA A 1 404 ? 11.881 -1.354 -36.945 1.00 73.62 404 ALA A C 1
ATOM 3256 O O . ALA A 1 404 ? 11.361 -2.152 -37.721 1.00 73.62 404 ALA A O 1
ATOM 3257 N N . VAL A 1 405 ? 11.386 -1.123 -35.723 1.00 65.62 405 VAL A N 1
ATOM 3258 C CA . VAL A 1 405 ? 10.244 -1.870 -35.168 1.00 65.62 405 VAL A CA 1
ATOM 3259 C C . VAL A 1 405 ? 8.892 -1.217 -35.506 1.00 65.62 405 VAL A C 1
ATOM 3261 O O . VAL A 1 405 ? 7.922 -1.926 -35.763 1.00 65.62 405 VAL A O 1
ATOM 3264 N N . PHE A 1 406 ? 8.804 0.119 -35.542 1.00 65.81 406 PHE A N 1
ATOM 3265 C CA . PHE A 1 406 ? 7.551 0.873 -35.729 1.00 65.81 406 PHE A CA 1
ATOM 3266 C C . PHE A 1 406 ? 7.689 2.048 -36.723 1.00 65.81 406 PHE A C 1
ATOM 3268 O O . PHE A 1 406 ? 7.484 3.208 -36.348 1.00 65.81 406 PHE A O 1
ATOM 3275 N N . PRO A 1 407 ? 7.989 1.795 -38.010 1.00 71.44 407 PRO A N 1
ATOM 3276 C CA . PRO A 1 407 ? 8.272 2.860 -38.976 1.00 71.44 407 PRO A CA 1
ATOM 3277 C C . PRO A 1 407 ? 7.089 3.820 -39.199 1.00 71.44 407 PRO A C 1
ATOM 3279 O O . PRO A 1 407 ? 7.283 5.033 -39.268 1.00 71.44 407 PRO A O 1
ATOM 3282 N N . LEU A 1 408 ? 5.857 3.302 -39.262 1.00 66.62 408 LEU A N 1
ATOM 3283 C CA . LEU A 1 408 ? 4.648 4.096 -39.519 1.00 66.62 408 LEU A CA 1
ATOM 3284 C C . LEU A 1 408 ? 4.314 5.062 -38.373 1.00 66.62 408 LEU A C 1
ATOM 3286 O O . LEU A 1 408 ? 4.070 6.244 -38.606 1.00 66.62 408 LEU A O 1
ATOM 3290 N N . GLU A 1 409 ? 4.355 4.581 -37.131 1.00 65.50 409 GLU A N 1
ATOM 3291 C CA . GLU A 1 409 ? 4.012 5.390 -35.956 1.00 65.50 409 GLU A CA 1
ATOM 3292 C C . GLU A 1 409 ? 5.048 6.502 -35.710 1.00 65.50 409 GLU A C 1
ATOM 3294 O O . GLU A 1 409 ? 4.701 7.624 -35.325 1.00 65.50 409 GLU A O 1
ATOM 3299 N N . VAL A 1 410 ? 6.328 6.218 -35.991 1.00 69.81 410 VAL A N 1
ATOM 3300 C CA . VAL A 1 410 ? 7.398 7.225 -35.950 1.00 69.81 410 VAL A CA 1
ATOM 3301 C C . VAL A 1 410 ? 7.197 8.274 -37.047 1.00 69.81 410 VAL A C 1
ATOM 3303 O O . VAL A 1 410 ? 7.332 9.466 -36.765 1.00 69.81 410 VAL A O 1
ATOM 3306 N N . ALA A 1 411 ? 6.831 7.868 -38.267 1.00 67.94 411 ALA A N 1
ATOM 3307 C CA . ALA A 1 411 ? 6.601 8.790 -39.378 1.00 67.94 411 ALA A CA 1
ATOM 3308 C C . ALA A 1 411 ? 5.436 9.757 -39.106 1.00 67.94 411 ALA A C 1
ATOM 3310 O O . ALA A 1 411 ? 5.593 10.964 -39.284 1.00 67.94 411 ALA A O 1
ATOM 3311 N N . ILE A 1 412 ? 4.297 9.260 -38.603 1.00 68.31 412 ILE A N 1
ATOM 3312 C CA . ILE A 1 412 ? 3.104 10.078 -38.292 1.00 68.31 412 ILE A CA 1
ATOM 3313 C C . ILE A 1 412 ? 3.423 11.189 -37.276 1.00 68.31 412 ILE A C 1
ATOM 3315 O O . ILE A 1 412 ? 2.846 12.277 -37.316 1.00 68.31 412 ILE A O 1
ATOM 3319 N N . ARG A 1 413 ? 4.362 10.941 -36.357 1.00 66.38 413 ARG A N 1
ATOM 3320 C CA . ARG A 1 413 ? 4.718 11.862 -35.263 1.00 66.38 413 ARG A CA 1
ATOM 3321 C C . ARG A 1 413 ? 6.081 12.518 -35.433 1.00 66.38 413 ARG A C 1
ATOM 3323 O O . ARG A 1 413 ? 6.618 13.093 -34.480 1.00 66.38 413 ARG A O 1
ATOM 3330 N N . ALA A 1 414 ? 6.642 12.460 -36.634 1.00 66.94 414 ALA A N 1
ATOM 3331 C CA . ALA A 1 414 ? 7.950 13.025 -36.923 1.00 66.94 414 ALA A CA 1
ATOM 3332 C C . ALA A 1 414 ? 7.986 14.557 -36.819 1.00 66.94 414 ALA A C 1
ATOM 3334 O O . ALA A 1 414 ? 9.049 15.126 -36.593 1.00 66.94 414 ALA A O 1
ATOM 3335 N N . ASN A 1 415 ? 6.825 15.218 -36.835 1.00 62.91 415 ASN A N 1
ATOM 3336 C CA . ASN A 1 415 ? 6.674 16.626 -36.455 1.00 62.91 415 ASN A CA 1
ATOM 3337 C C . ASN A 1 415 ? 7.235 16.957 -35.052 1.00 62.91 415 ASN A C 1
ATOM 3339 O O . ASN A 1 415 ? 7.598 18.092 -34.756 1.00 62.91 415 ASN A O 1
ATOM 3343 N N . ARG A 1 416 ? 7.363 15.971 -34.155 1.00 65.94 416 ARG A N 1
ATOM 3344 C CA . ARG A 1 416 ? 8.011 16.160 -32.844 1.00 65.94 416 ARG A CA 1
ATOM 3345 C C . ARG A 1 416 ? 9.539 16.136 -32.908 1.00 65.94 416 ARG A C 1
ATOM 3347 O O . ARG A 1 416 ? 10.177 16.596 -31.962 1.00 65.94 416 ARG A O 1
ATOM 3354 N N . LEU A 1 417 ? 10.108 15.615 -33.994 1.00 66.31 417 LEU A N 1
ATOM 3355 C CA . LEU A 1 417 ? 11.541 15.628 -34.286 1.00 66.31 417 LEU A CA 1
ATOM 3356 C C . LEU A 1 417 ? 11.958 16.898 -35.039 1.00 66.31 417 LEU A C 1
ATOM 3358 O O . LEU A 1 417 ? 13.158 17.124 -35.168 1.00 66.31 417 LEU A O 1
ATOM 3362 N N . ASP A 1 418 ? 11.009 17.740 -35.472 1.00 67.19 418 ASP A N 1
ATOM 3363 C CA . ASP A 1 418 ? 11.275 18.962 -36.245 1.00 67.19 418 ASP A CA 1
ATOM 3364 C C . ASP A 1 418 ? 12.357 19.821 -35.579 1.00 67.19 418 ASP A C 1
ATOM 3366 O O . ASP A 1 418 ? 13.370 20.103 -36.201 1.00 67.19 418 ASP A O 1
ATOM 3370 N N . SER A 1 419 ? 12.259 20.099 -34.273 1.00 67.44 419 SER A N 1
ATOM 3371 C CA . SER A 1 419 ? 13.273 20.906 -33.574 1.00 67.44 419 SER A CA 1
ATOM 3372 C C . SER A 1 419 ? 14.675 20.281 -33.562 1.00 67.44 419 SER A C 1
ATOM 3374 O O . SER A 1 419 ? 15.665 20.999 -33.458 1.00 67.44 419 SER A O 1
ATOM 3376 N N . ILE A 1 420 ? 14.773 18.948 -33.635 1.00 71.00 420 ILE A N 1
ATOM 3377 C CA . ILE A 1 420 ? 16.052 18.223 -33.694 1.00 71.00 420 ILE A CA 1
ATOM 3378 C C . ILE A 1 420 ? 16.609 18.301 -35.116 1.00 71.00 420 ILE A C 1
ATOM 3380 O O . ILE A 1 420 ? 17.781 18.631 -35.294 1.00 71.00 420 ILE A O 1
ATOM 3384 N N . ILE A 1 421 ? 15.759 18.049 -36.115 1.00 72.50 421 ILE A N 1
ATOM 3385 C CA . ILE A 1 421 ? 16.100 18.097 -37.542 1.00 72.50 421 ILE A CA 1
ATOM 3386 C C . ILE A 1 421 ? 16.478 19.530 -37.951 1.00 72.50 421 ILE A C 1
ATOM 3388 O O . ILE A 1 421 ? 17.443 19.722 -38.685 1.00 72.50 421 ILE A O 1
ATOM 3392 N N . ASP A 1 422 ? 15.792 20.543 -37.423 1.00 73.56 422 ASP A N 1
ATOM 3393 C CA . ASP A 1 422 ? 16.120 21.963 -37.597 1.00 73.56 422 ASP A CA 1
ATOM 3394 C C . ASP A 1 422 ? 17.496 22.299 -36.999 1.00 73.56 422 ASP A C 1
ATOM 3396 O O . ASP A 1 422 ? 18.241 23.121 -37.531 1.00 73.56 422 ASP A O 1
ATOM 3400 N N . SER A 1 423 ? 17.869 21.625 -35.906 1.00 74.25 423 SER A N 1
ATOM 3401 C CA . SER A 1 423 ? 19.154 21.808 -35.227 1.00 74.25 423 SER A CA 1
ATOM 3402 C C . SER A 1 423 ? 20.289 20.932 -35.771 1.00 74.25 423 SER A C 1
ATOM 3404 O O . SER A 1 423 ? 21.386 20.971 -35.219 1.00 74.25 423 SER A O 1
ATOM 3406 N N . ILE A 1 424 ? 20.086 20.168 -36.854 1.00 72.62 424 ILE A N 1
ATOM 3407 C CA . ILE A 1 424 ? 21.053 19.160 -37.330 1.00 72.62 424 ILE A CA 1
ATOM 3408 C C . ILE A 1 424 ? 22.438 19.742 -37.651 1.00 72.62 424 ILE A C 1
ATOM 3410 O O . ILE A 1 424 ? 23.452 19.099 -37.397 1.00 72.62 424 ILE A O 1
ATOM 3414 N N . GLY A 1 425 ? 22.496 20.991 -38.126 1.00 69.94 425 GLY A N 1
ATOM 3415 C CA . GLY A 1 425 ? 23.749 21.711 -38.382 1.00 69.94 425 GLY A CA 1
ATOM 3416 C C . GLY A 1 425 ? 24.448 22.259 -37.126 1.00 69.94 425 GLY A C 1
ATOM 3417 O O . GLY A 1 425 ? 25.587 22.718 -37.194 1.00 69.94 425 GLY A O 1
ATOM 3418 N N . LEU A 1 426 ? 23.781 22.243 -35.970 1.00 72.69 426 LEU A N 1
ATOM 3419 C CA . LEU A 1 426 ? 24.329 22.665 -34.674 1.00 72.69 426 LEU A CA 1
ATOM 3420 C C . LEU A 1 426 ? 24.851 21.485 -33.841 1.00 72.69 426 LEU A C 1
ATOM 3422 O O . LEU A 1 426 ? 25.542 21.699 -32.846 1.00 72.69 426 LEU A O 1
ATOM 3426 N N . ILE A 1 427 ? 24.520 20.259 -34.241 1.00 75.94 427 ILE A N 1
ATOM 3427 C CA . ILE A 1 427 ? 24.885 19.016 -33.561 1.00 75.94 427 ILE A CA 1
ATOM 3428 C C . ILE A 1 427 ? 26.266 18.533 -34.063 1.00 75.94 427 ILE A C 1
ATOM 3430 O O . ILE A 1 427 ? 26.610 18.762 -35.225 1.00 75.94 427 ILE A O 1
ATOM 3434 N N . PRO A 1 428 ? 27.081 17.851 -33.227 1.00 77.75 428 PRO A N 1
ATOM 3435 C CA . PRO A 1 428 ? 28.323 17.222 -33.672 1.00 77.75 428 PRO A CA 1
ATOM 3436 C C . PRO A 1 428 ? 28.132 16.274 -34.864 1.00 77.75 428 PRO A C 1
ATOM 3438 O O . PRO A 1 428 ? 27.154 15.527 -34.930 1.00 77.75 428 PRO A O 1
ATOM 3441 N N . LEU A 1 429 ? 29.122 16.251 -35.765 1.00 77.31 429 LEU A N 1
ATOM 3442 C CA . LEU A 1 429 ? 29.093 15.472 -37.008 1.00 77.31 429 LEU A CA 1
ATOM 3443 C C . LEU A 1 429 ? 28.707 14.000 -36.780 1.00 77.31 429 LEU A C 1
ATOM 3445 O O . LEU A 1 429 ? 27.833 13.492 -37.475 1.00 77.31 429 LEU A O 1
ATOM 3449 N N . SER A 1 430 ? 29.292 13.345 -35.776 1.00 74.50 430 SER A N 1
ATOM 3450 C CA . SER A 1 430 ? 29.029 11.936 -35.443 1.00 74.50 430 SER A CA 1
ATOM 3451 C C . SER A 1 430 ? 27.567 11.647 -35.096 1.00 74.50 430 SER A C 1
ATOM 3453 O O . SER A 1 430 ? 27.028 10.615 -35.483 1.00 74.50 430 SER A O 1
ATOM 3455 N N . ILE A 1 431 ? 26.906 12.565 -34.392 1.00 73.00 431 ILE A N 1
ATOM 3456 C CA . ILE A 1 431 ? 25.501 12.417 -34.003 1.00 73.00 431 ILE A CA 1
ATOM 3457 C C . ILE A 1 431 ? 24.599 12.751 -35.196 1.00 73.00 431 ILE A C 1
ATOM 3459 O O . ILE A 1 431 ? 23.594 12.078 -35.406 1.00 73.00 431 ILE A O 1
ATOM 3463 N N . SER A 1 432 ? 24.970 13.747 -36.010 1.00 75.94 432 SER A N 1
ATOM 3464 C CA . SER A 1 432 ? 24.209 14.115 -37.212 1.00 75.94 432 SER A CA 1
ATOM 3465 C C . SER A 1 432 ? 24.159 12.981 -38.245 1.00 75.94 432 SER A C 1
ATOM 3467 O O . SER A 1 432 ? 23.086 12.664 -38.755 1.00 75.94 432 SER A O 1
ATOM 3469 N N . THR A 1 433 ? 25.283 12.299 -38.494 1.00 78.69 433 THR A N 1
ATOM 3470 C CA . THR A 1 433 ? 25.343 11.170 -39.432 1.00 78.69 433 THR A CA 1
ATOM 3471 C C . THR A 1 433 ? 24.607 9.949 -38.888 1.00 78.69 433 THR A C 1
ATOM 3473 O O . THR A 1 433 ? 23.849 9.320 -39.626 1.00 78.69 433 THR A O 1
ATOM 3476 N N . ALA A 1 434 ? 24.757 9.644 -37.595 1.00 76.12 434 ALA A N 1
ATOM 3477 C CA . ALA A 1 434 ? 24.024 8.564 -36.939 1.00 76.12 434 ALA A CA 1
ATOM 3478 C C . ALA A 1 434 ? 22.503 8.800 -36.959 1.00 76.12 434 ALA A C 1
ATOM 3480 O O . ALA A 1 434 ? 21.736 7.876 -37.224 1.00 76.12 434 ALA A O 1
ATOM 3481 N N . LEU A 1 435 ? 22.053 10.043 -36.753 1.00 77.88 435 LEU A N 1
ATOM 3482 C CA . LEU A 1 435 ? 20.637 10.412 -36.826 1.00 77.88 435 LEU A CA 1
ATOM 3483 C C . LEU A 1 435 ? 20.062 10.183 -38.232 1.00 77.88 435 LEU A C 1
ATOM 3485 O O . LEU A 1 435 ? 18.966 9.644 -38.376 1.00 77.88 435 LEU A O 1
ATOM 3489 N N . VAL A 1 436 ? 20.804 10.560 -39.276 1.00 79.94 436 VAL A N 1
ATOM 3490 C CA . VAL A 1 436 ? 20.383 10.335 -40.669 1.00 79.94 436 VAL A CA 1
ATOM 3491 C C . VAL A 1 436 ? 20.365 8.847 -41.012 1.00 79.94 436 VAL A C 1
ATOM 3493 O O . VAL A 1 436 ? 19.439 8.394 -41.682 1.00 79.94 436 VAL A O 1
ATOM 3496 N N . HIS A 1 437 ? 21.324 8.065 -40.510 1.00 81.88 437 HIS A N 1
ATOM 3497 C CA . HIS A 1 437 ? 21.298 6.608 -40.640 1.00 81.88 437 HIS A CA 1
ATOM 3498 C C . HIS A 1 437 ? 20.074 5.979 -39.964 1.00 81.88 437 HIS A C 1
ATOM 3500 O O . HIS A 1 437 ? 19.433 5.119 -40.564 1.00 81.88 437 HIS A O 1
ATOM 3506 N N . ALA A 1 438 ? 19.706 6.441 -38.769 1.00 78.75 438 ALA A N 1
ATOM 3507 C CA . ALA A 1 438 ? 18.531 5.965 -38.044 1.00 78.75 438 ALA A CA 1
ATOM 3508 C C . ALA A 1 438 ? 17.208 6.275 -38.774 1.00 78.75 438 ALA A C 1
ATOM 3510 O O . ALA A 1 438 ? 16.278 5.474 -38.749 1.00 78.75 438 ALA A O 1
ATOM 3511 N N . LEU A 1 439 ? 17.124 7.421 -39.460 1.00 79.44 439 LEU A N 1
ATOM 3512 C CA . LEU A 1 439 ? 15.951 7.826 -40.248 1.00 79.44 439 LEU A CA 1
ATOM 3513 C C . LEU A 1 439 ? 15.900 7.196 -41.649 1.00 79.44 439 LEU A C 1
ATOM 3515 O O . LEU A 1 439 ? 14.873 7.279 -42.325 1.00 79.44 439 LEU A O 1
ATOM 3519 N N . LEU A 1 440 ? 16.982 6.561 -42.103 1.00 80.44 440 LEU A N 1
ATOM 3520 C CA . LEU A 1 440 ? 17.115 6.049 -43.465 1.00 80.44 440 LEU A CA 1
ATOM 3521 C C . LEU A 1 440 ? 15.998 5.075 -43.892 1.00 80.44 440 LEU A C 1
ATOM 3523 O O . LEU A 1 440 ? 15.532 5.205 -45.028 1.00 80.44 440 LEU A O 1
ATOM 3527 N N . PRO A 1 441 ? 15.515 4.141 -43.044 1.00 79.75 441 PRO A N 1
ATOM 3528 C CA . PRO A 1 441 ? 14.398 3.270 -43.413 1.00 79.75 441 PRO A CA 1
ATOM 3529 C C . PRO A 1 441 ? 13.109 4.045 -43.727 1.00 79.75 441 PRO A C 1
ATOM 3531 O O . PRO A 1 441 ? 12.413 3.695 -44.677 1.00 79.75 441 PRO A O 1
ATOM 3534 N N . LEU A 1 442 ? 12.828 5.142 -43.009 1.00 76.00 442 LEU A N 1
ATOM 3535 C CA . LEU A 1 442 ? 11.669 6.006 -43.283 1.00 76.00 442 LEU A CA 1
ATOM 3536 C C . LEU A 1 442 ? 11.814 6.736 -44.620 1.00 76.00 442 LEU A C 1
ATOM 3538 O O . LEU A 1 442 ? 10.855 6.855 -45.377 1.00 76.00 442 LEU A O 1
ATOM 3542 N N . ILE A 1 443 ? 13.027 7.207 -44.920 1.00 75.12 443 ILE A N 1
ATOM 3543 C CA . ILE A 1 443 ? 13.338 7.931 -46.160 1.00 75.12 443 ILE A CA 1
ATOM 3544 C C . ILE A 1 443 ? 13.194 7.004 -47.372 1.00 75.12 443 ILE A C 1
ATOM 3546 O O . ILE A 1 443 ? 12.634 7.405 -48.392 1.00 75.12 443 ILE A O 1
ATOM 3550 N N . ARG A 1 444 ? 13.655 5.752 -47.249 1.00 76.00 444 ARG A N 1
ATOM 3551 C CA . ARG A 1 444 ? 13.488 4.716 -48.280 1.00 76.00 444 ARG A CA 1
ATOM 3552 C C . ARG A 1 444 ? 12.020 4.351 -48.490 1.00 76.00 444 ARG A C 1
ATOM 3554 O O . ARG A 1 444 ? 11.575 4.301 -49.634 1.00 76.00 444 ARG A O 1
ATOM 3561 N N . ALA A 1 445 ? 11.261 4.156 -47.412 1.00 70.12 445 ALA A N 1
ATOM 3562 C CA . ALA A 1 445 ? 9.824 3.896 -47.498 1.00 70.12 445 ALA A CA 1
ATOM 3563 C C . ALA A 1 445 ? 9.076 5.052 -48.188 1.00 70.12 445 ALA A C 1
ATOM 3565 O O . ALA A 1 445 ? 8.231 4.808 -49.044 1.00 70.12 445 ALA A O 1
ATOM 3566 N N . GLY A 1 446 ? 9.452 6.304 -47.901 1.00 63.72 446 GLY A N 1
ATOM 3567 C CA . GLY A 1 446 ? 8.931 7.478 -48.606 1.00 63.72 446 GLY A CA 1
ATOM 3568 C C . GLY A 1 446 ? 9.206 7.454 -50.114 1.00 63.72 446 GLY A C 1
ATOM 3569 O O . GLY A 1 446 ? 8.311 7.762 -50.889 1.00 63.72 446 GLY A O 1
ATOM 3570 N N . SER A 1 447 ? 10.403 7.034 -50.545 1.00 63.44 447 SER A N 1
ATOM 3571 C CA . SER A 1 447 ? 10.733 6.933 -51.979 1.00 63.44 447 SER A CA 1
ATOM 3572 C C . SER A 1 447 ? 9.979 5.826 -52.722 1.00 63.44 447 SER A C 1
ATOM 3574 O O . SER A 1 447 ? 9.625 6.013 -53.877 1.00 63.44 447 SER A O 1
ATOM 3576 N N . LEU A 1 448 ? 9.699 4.692 -52.071 1.00 59.66 448 LEU A N 1
ATOM 3577 C CA . LEU A 1 448 ? 8.972 3.575 -52.689 1.00 59.66 448 LEU A CA 1
ATOM 3578 C C . LEU A 1 448 ? 7.477 3.882 -52.862 1.00 59.66 448 LEU A C 1
ATOM 3580 O O . LEU A 1 448 ? 6.871 3.459 -53.840 1.00 59.66 448 LEU A O 1
ATOM 3584 N N . LEU A 1 449 ? 6.895 4.646 -51.935 1.00 54.25 449 LEU A N 1
ATOM 3585 C CA . LEU A 1 449 ? 5.486 5.050 -51.986 1.00 54.25 449 LEU A CA 1
ATOM 3586 C C . LEU A 1 449 ? 5.218 6.180 -52.994 1.00 54.25 449 LEU A C 1
ATOM 3588 O O . LEU A 1 449 ? 4.095 6.308 -53.465 1.00 54.25 449 LEU A O 1
ATOM 3592 N N . GLU A 1 450 ? 6.229 6.980 -53.346 1.00 53.22 450 GLU A N 1
ATOM 3593 C CA . GLU A 1 450 ? 6.138 7.967 -54.436 1.00 53.22 450 GLU A CA 1
ATOM 3594 C C . GLU A 1 450 ? 6.142 7.306 -55.827 1.00 53.22 450 GLU A C 1
ATOM 3596 O O . GLU A 1 450 ? 5.555 7.856 -56.748 1.00 53.22 450 GLU A O 1
ATOM 3601 N N . ILE A 1 451 ? 6.755 6.125 -55.979 1.00 50.09 451 ILE A N 1
ATOM 3602 C CA . ILE A 1 451 ? 6.852 5.404 -57.265 1.00 50.09 451 ILE A CA 1
ATOM 3603 C C . ILE A 1 451 ? 5.578 4.580 -57.560 1.00 50.09 451 ILE A C 1
ATOM 3605 O O . ILE A 1 451 ? 5.292 4.274 -58.711 1.00 50.09 451 ILE A O 1
ATOM 3609 N N . GLY A 1 452 ? 4.795 4.222 -56.534 1.00 46.56 452 GLY A N 1
ATOM 3610 C CA . GLY A 1 452 ? 3.579 3.405 -56.679 1.00 46.56 452 GLY A CA 1
ATOM 3611 C C . GLY A 1 452 ? 2.266 4.174 -56.892 1.00 46.56 452 GLY A C 1
ATOM 3612 O O . GLY A 1 452 ? 1.265 3.551 -57.230 1.00 46.56 452 GLY A O 1
ATOM 3613 N N . ASN A 1 453 ? 2.249 5.498 -56.705 1.00 44.97 453 ASN A N 1
ATOM 3614 C CA . ASN A 1 453 ? 1.033 6.328 -56.720 1.00 44.97 453 ASN A CA 1
ATOM 3615 C C . ASN A 1 453 ? 0.884 7.166 -58.007 1.00 44.97 453 ASN A C 1
ATOM 3617 O O . ASN A 1 453 ? 0.490 8.328 -57.949 1.00 44.97 453 ASN A O 1
ATOM 3621 N N . ASP A 1 454 ? 1.166 6.574 -59.169 1.00 41.44 454 ASP A N 1
ATOM 3622 C CA . ASP A 1 454 ? 0.940 7.208 -60.483 1.00 41.44 454 ASP A CA 1
ATOM 3623 C C . ASP A 1 454 ? -0.493 7.009 -61.027 1.00 41.44 454 ASP A C 1
ATOM 3625 O O . ASP A 1 454 ? -0.765 7.275 -62.195 1.00 41.44 454 ASP A O 1
ATOM 3629 N N . VAL A 1 455 ? -1.443 6.569 -60.191 1.00 43.47 455 VAL A N 1
ATOM 3630 C CA . VAL A 1 455 ? -2.862 6.488 -60.570 1.00 43.47 455 VAL A CA 1
ATOM 3631 C C . VAL A 1 455 ? -3.733 7.074 -59.459 1.00 43.47 455 VAL A C 1
ATOM 3633 O O . VAL A 1 455 ? -3.959 6.450 -58.427 1.00 43.47 455 VAL A O 1
ATOM 3636 N N . ASP A 1 456 ? -4.174 8.310 -59.689 1.00 44.88 456 ASP A N 1
ATOM 3637 C CA . ASP A 1 456 ? -5.400 8.931 -59.178 1.00 44.88 456 ASP A CA 1
ATOM 3638 C C . ASP A 1 456 ? -5.819 8.598 -57.733 1.00 44.88 456 ASP A C 1
ATOM 3640 O O . ASP A 1 456 ? -6.789 7.882 -57.488 1.00 44.88 456 ASP A O 1
ATOM 3644 N N . SER A 1 457 ? -5.174 9.221 -56.743 1.00 37.84 457 SER A N 1
ATOM 3645 C CA . SER A 1 457 ? -5.894 9.591 -55.519 1.00 37.84 457 SER A CA 1
ATOM 3646 C C . SER A 1 457 ? -5.305 10.857 -54.899 1.00 37.84 457 SER A C 1
ATOM 3648 O O . SER A 1 457 ? -4.100 11.101 -54.950 1.00 37.84 457 SER A O 1
ATOM 3650 N N . GLU A 1 458 ? -6.200 11.696 -54.389 1.00 40.31 458 GLU A N 1
ATOM 3651 C CA . GLU A 1 458 ? -5.965 13.005 -53.785 1.00 40.31 458 GLU A CA 1
ATOM 3652 C C . GLU A 1 458 ? -4.770 13.023 -52.821 1.00 40.31 458 GLU A C 1
ATOM 3654 O O . GLU A 1 458 ? -4.447 12.011 -52.209 1.00 40.31 458 GLU A O 1
ATOM 3659 N N . LYS A 1 459 ? -4.140 14.199 -52.661 1.00 46.91 459 LYS A N 1
ATOM 3660 C CA . LYS A 1 459 ? -3.040 14.507 -51.724 1.00 46.91 459 LYS A CA 1
ATOM 3661 C C . LYS A 1 459 ? -3.308 13.980 -50.302 1.00 46.91 459 LYS A C 1
ATOM 3663 O O . LYS A 1 459 ? -3.644 14.744 -49.402 1.00 46.91 459 LYS A O 1
ATOM 3668 N N . SER A 1 460 ? -3.114 12.690 -50.068 1.00 45.09 460 SER A N 1
ATOM 3669 C CA . SER A 1 460 ? -3.020 12.137 -48.732 1.00 45.09 460 SER A CA 1
ATOM 3670 C C . SER A 1 460 ? -1.609 12.448 -48.262 1.00 45.09 460 SER A C 1
ATOM 3672 O O . SER A 1 460 ? -0.639 11.969 -48.853 1.00 45.09 460 SER A O 1
ATOM 3674 N N . ASP A 1 461 ? -1.496 13.308 -47.256 1.00 57.03 461 ASP A N 1
ATOM 3675 C CA . ASP A 1 461 ? -0.256 13.676 -46.583 1.00 57.03 461 ASP A CA 1
ATOM 3676 C C . ASP A 1 461 ? 0.514 12.423 -46.135 1.00 57.03 461 ASP A C 1
ATOM 3678 O O . ASP A 1 461 ? 0.329 11.922 -45.026 1.00 57.03 461 ASP A O 1
ATOM 3682 N N . ASN A 1 462 ? 1.370 11.882 -47.007 1.00 69.31 462 ASN A N 1
ATOM 3683 C CA . ASN A 1 462 ? 2.154 10.702 -46.682 1.00 69.31 462 ASN A CA 1
ATOM 3684 C C . ASN A 1 462 ? 3.188 11.101 -45.615 1.00 69.31 462 ASN A C 1
ATOM 3686 O O . ASN A 1 462 ? 4.108 11.877 -45.915 1.00 69.31 462 ASN A O 1
ATOM 3690 N N . PRO A 1 463 ? 3.088 10.573 -44.381 1.00 68.38 463 PRO A N 1
ATOM 3691 C CA . PRO A 1 463 ? 3.968 10.974 -43.292 1.00 68.38 463 PRO A CA 1
ATOM 3692 C C . PRO A 1 463 ? 5.441 10.680 -43.610 1.00 68.38 463 PRO A C 1
ATOM 3694 O O . PRO A 1 463 ? 6.317 11.453 -43.229 1.00 68.38 463 PRO A O 1
ATOM 3697 N N . PHE A 1 464 ? 5.736 9.627 -44.381 1.00 74.94 464 PHE A N 1
ATOM 3698 C CA . PHE A 1 464 ? 7.103 9.290 -44.791 1.00 74.94 464 PHE A CA 1
ATOM 3699 C C . PHE A 1 464 ? 7.695 10.315 -45.775 1.00 74.94 464 PHE A C 1
ATOM 3701 O O . PHE A 1 464 ? 8.860 10.705 -45.644 1.00 74.94 464 PHE A O 1
ATOM 3708 N N . GLY A 1 465 ? 6.887 10.798 -46.724 1.00 71.31 465 GLY A N 1
ATOM 3709 C CA . GLY A 1 465 ? 7.281 11.841 -47.677 1.00 71.31 465 GLY A CA 1
ATOM 3710 C C . GLY A 1 465 ? 7.540 13.182 -46.986 1.00 71.31 465 GLY A C 1
ATOM 3711 O O . GLY A 1 465 ? 8.541 13.849 -47.263 1.00 71.31 465 GLY A O 1
ATOM 3712 N N . GLN A 1 466 ? 6.712 13.542 -45.997 1.00 73.81 466 GLN A N 1
ATOM 3713 C CA . GLN A 1 466 ? 6.907 14.766 -45.214 1.00 73.81 466 GLN A CA 1
ATOM 3714 C C . GLN A 1 466 ? 8.236 14.767 -44.442 1.00 73.81 466 GLN A C 1
ATOM 3716 O O . GLN A 1 466 ? 8.944 15.776 -44.449 1.00 73.81 466 GLN A O 1
ATOM 3721 N N . VAL A 1 467 ? 8.615 13.645 -43.818 1.00 75.12 467 VAL A N 1
ATOM 3722 C CA . VAL A 1 467 ? 9.903 13.519 -43.105 1.00 75.12 467 VAL A CA 1
ATOM 3723 C C . VAL A 1 467 ? 11.081 13.720 -44.046 1.00 75.12 467 VAL A C 1
ATOM 3725 O O . VAL A 1 467 ? 12.011 14.466 -43.730 1.00 75.12 467 VAL A O 1
ATOM 3728 N N . ARG A 1 468 ? 11.028 13.093 -45.225 1.00 77.94 468 ARG A N 1
ATOM 3729 C CA . ARG A 1 468 ? 12.065 13.210 -46.252 1.00 77.94 468 ARG A CA 1
ATOM 3730 C C . ARG A 1 468 ? 12.216 14.649 -46.736 1.00 77.94 468 ARG A C 1
ATOM 3732 O O . ARG A 1 468 ? 13.326 15.179 -46.717 1.00 77.94 468 ARG A O 1
ATOM 3739 N N . MET A 1 469 ? 11.116 15.290 -47.130 1.00 76.69 469 MET A N 1
ATOM 3740 C CA . MET A 1 469 ? 11.135 16.664 -47.643 1.00 76.69 469 MET A CA 1
ATOM 3741 C C . MET A 1 469 ? 11.684 17.653 -46.611 1.00 76.69 469 MET A C 1
ATOM 3743 O O . MET A 1 469 ? 12.496 18.517 -46.950 1.00 76.69 469 MET A O 1
ATOM 3747 N N . ARG A 1 470 ? 11.313 17.492 -45.335 1.00 77.81 470 ARG A N 1
ATOM 3748 C CA . ARG A 1 470 ? 11.815 18.337 -44.241 1.00 77.81 470 ARG A CA 1
ATOM 3749 C C . ARG A 1 470 ? 13.302 18.131 -43.979 1.00 77.81 470 ARG A C 1
ATOM 3751 O O . ARG A 1 470 ? 14.035 19.115 -43.887 1.00 77.81 470 ARG A O 1
ATOM 3758 N N . LEU A 1 471 ? 13.762 16.879 -43.909 1.00 81.06 471 LEU A N 1
ATOM 3759 C CA . LEU A 1 471 ? 15.179 16.573 -43.707 1.00 81.06 471 LEU A CA 1
ATOM 3760 C C . LEU A 1 471 ? 16.037 17.151 -44.839 1.00 81.06 471 LEU A C 1
ATOM 3762 O O . LEU A 1 471 ? 17.035 17.811 -44.564 1.00 81.06 471 LEU A O 1
ATOM 3766 N N . ILE A 1 472 ? 15.632 16.958 -46.099 1.00 81.62 472 ILE A N 1
ATOM 3767 C CA . ILE A 1 472 ? 16.363 17.478 -47.264 1.00 81.62 472 ILE A CA 1
ATOM 3768 C C . ILE A 1 472 ? 16.387 19.010 -47.240 1.00 81.62 472 ILE A C 1
ATOM 3770 O O . ILE A 1 472 ? 17.463 19.597 -47.341 1.00 81.62 472 ILE A O 1
ATOM 3774 N N . SER A 1 473 ? 15.239 19.662 -47.023 1.00 82.88 473 SER A N 1
ATOM 3775 C CA . SER A 1 473 ? 15.158 21.125 -46.905 1.00 82.88 473 SER A CA 1
ATOM 3776 C C . SER A 1 473 ? 16.102 21.664 -45.823 1.00 82.88 473 SER A C 1
ATOM 3778 O O . SER A 1 473 ? 16.835 22.628 -46.054 1.00 82.88 473 SER A O 1
ATOM 3780 N N . ASN A 1 474 ? 16.130 21.038 -44.647 1.00 81.00 474 ASN A N 1
ATOM 3781 C CA . ASN A 1 474 ? 16.964 21.495 -43.537 1.00 81.00 474 ASN A CA 1
ATOM 3782 C C . ASN A 1 474 ? 18.454 21.212 -43.747 1.00 81.00 474 ASN A C 1
ATOM 3784 O O . ASN A 1 474 ? 19.278 22.053 -43.390 1.00 81.00 474 ASN A O 1
ATOM 3788 N N . LEU A 1 475 ? 18.817 20.101 -44.394 1.00 81.88 475 LEU A N 1
ATOM 3789 C CA . LEU A 1 475 ? 20.198 19.842 -44.812 1.00 81.88 475 LEU A CA 1
ATOM 3790 C C . LEU A 1 475 ? 20.673 20.863 -45.856 1.00 81.88 475 LEU A C 1
ATOM 3792 O O . LEU A 1 475 ? 21.790 21.364 -45.747 1.00 81.88 475 LEU A O 1
ATOM 3796 N N . CYS A 1 476 ? 19.822 21.242 -46.814 1.00 82.94 476 CYS A N 1
ATOM 3797 C CA . CYS A 1 476 ? 20.129 22.303 -47.776 1.00 82.94 476 CYS A CA 1
ATOM 3798 C C . CYS A 1 476 ? 20.339 23.661 -47.085 1.00 82.94 476 CYS A C 1
ATOM 3800 O O . CYS A 1 476 ? 21.312 24.354 -47.383 1.00 82.94 476 CYS A O 1
ATOM 3802 N N . LYS A 1 477 ? 19.494 24.018 -46.107 1.00 84.31 477 LYS A N 1
ATOM 3803 C CA . LYS A 1 477 ? 19.678 25.232 -45.287 1.00 84.31 477 LYS A CA 1
ATOM 3804 C C . LYS A 1 477 ? 20.964 25.176 -44.455 1.00 84.31 477 LYS A C 1
ATOM 3806 O O . LYS A 1 477 ? 21.696 26.160 -44.380 1.00 84.31 477 LYS A O 1
ATOM 3811 N N . ALA A 1 478 ? 21.281 24.025 -43.862 1.00 81.50 478 ALA A N 1
ATOM 3812 C CA . ALA A 1 478 ? 22.507 23.828 -43.090 1.00 81.50 478 ALA A CA 1
ATOM 3813 C C . ALA A 1 478 ? 23.773 23.885 -43.969 1.00 81.50 478 ALA A C 1
ATOM 3815 O O . ALA A 1 478 ? 24.800 24.401 -43.534 1.00 81.50 478 ALA A O 1
ATOM 3816 N N . ALA A 1 479 ? 23.703 23.455 -45.231 1.00 81.94 479 ALA A N 1
ATOM 3817 C CA . ALA A 1 479 ? 24.800 23.599 -46.191 1.00 81.94 479 ALA A CA 1
ATOM 3818 C C . ALA A 1 479 ? 25.093 25.070 -46.551 1.00 81.94 479 ALA A C 1
ATOM 3820 O O . ALA A 1 479 ? 26.230 25.414 -46.873 1.00 81.94 479 ALA A O 1
ATOM 3821 N N . GLN A 1 480 ? 24.089 25.944 -46.443 1.00 84.50 480 GLN A N 1
ATOM 3822 C CA . GLN A 1 480 ? 24.205 27.390 -46.665 1.00 84.50 480 GLN A CA 1
ATOM 3823 C C . GLN A 1 480 ? 24.563 28.175 -45.388 1.00 84.50 480 GLN A C 1
ATOM 3825 O O . GLN A 1 480 ? 24.709 29.395 -45.425 1.00 84.50 480 GLN A O 1
ATOM 3830 N N . SER A 1 481 ? 24.729 27.499 -44.245 1.00 84.25 481 SER A N 1
ATOM 3831 C CA . SER A 1 481 ? 25.054 28.151 -42.973 1.00 84.25 481 SER A CA 1
ATOM 3832 C C . SER A 1 481 ? 26.474 28.747 -42.972 1.00 84.25 481 SER A C 1
ATOM 3834 O O . SER A 1 481 ? 27.414 28.110 -43.455 1.00 84.25 481 SER A O 1
ATOM 3836 N N . PRO A 1 482 ? 26.691 29.904 -42.314 1.00 78.50 482 PRO A N 1
ATOM 3837 C CA . PRO A 1 482 ? 28.016 30.521 -42.193 1.00 78.50 482 PRO A CA 1
ATOM 3838 C C . PRO A 1 482 ? 29.000 29.698 -41.339 1.00 78.50 482 PRO A C 1
ATOM 3840 O O . PRO A 1 482 ? 30.214 29.875 -41.424 1.00 78.50 482 PRO A O 1
ATOM 3843 N N . ARG A 1 483 ? 28.506 28.769 -40.509 1.00 82.50 483 ARG A N 1
ATOM 3844 C CA . ARG A 1 483 ? 29.336 27.921 -39.635 1.00 82.50 483 ARG A CA 1
ATOM 3845 C C . ARG A 1 483 ? 29.912 26.721 -40.393 1.00 82.50 483 ARG A C 1
ATOM 3847 O O . ARG A 1 483 ? 29.156 25.895 -40.897 1.00 82.50 483 ARG A O 1
ATOM 3854 N N . ILE A 1 484 ? 31.242 26.571 -40.393 1.00 80.94 484 ILE A N 1
ATOM 3855 C CA . ILE A 1 484 ? 31.956 25.429 -41.008 1.00 80.94 484 ILE A CA 1
ATOM 3856 C C . ILE A 1 484 ? 31.448 24.067 -40.488 1.00 80.94 484 ILE A C 1
ATOM 3858 O O . ILE A 1 484 ? 31.121 23.230 -41.328 1.00 80.94 484 ILE A O 1
ATOM 3862 N N . PRO A 1 485 ? 31.277 23.833 -39.167 1.00 78.56 485 PRO A N 1
ATOM 3863 C CA . PRO A 1 485 ? 30.807 22.536 -38.663 1.00 78.56 485 PRO A CA 1
ATOM 3864 C C . PRO A 1 485 ? 29.421 22.139 -39.189 1.00 78.56 485 PRO A C 1
ATOM 3866 O O . PRO A 1 485 ? 29.193 20.976 -39.506 1.00 78.56 485 PRO A O 1
ATOM 3869 N N . SER A 1 486 ? 28.532 23.123 -39.355 1.00 82.38 486 SER A N 1
ATOM 3870 C CA . SER A 1 486 ? 27.182 22.933 -39.903 1.00 82.38 486 SER A CA 1
ATOM 3871 C C . SER A 1 486 ? 27.218 22.483 -41.364 1.00 82.38 486 SER A C 1
ATOM 3873 O O . SER A 1 486 ? 26.540 21.530 -41.744 1.00 82.38 486 SER A O 1
ATOM 3875 N N . ARG A 1 487 ? 28.089 23.103 -42.173 1.00 83.75 487 ARG A N 1
ATOM 3876 C CA . ARG A 1 487 ? 28.285 22.724 -43.579 1.00 83.75 487 ARG A CA 1
ATOM 3877 C C . ARG A 1 487 ? 28.887 21.330 -43.710 1.00 83.75 487 ARG A C 1
ATOM 3879 O O . ARG A 1 487 ? 28.411 20.544 -44.521 1.00 83.75 487 ARG A O 1
ATOM 3886 N N . CYS A 1 488 ? 29.882 20.998 -42.886 1.00 81.88 488 CYS A N 1
ATOM 3887 C CA . CYS A 1 488 ? 30.484 19.664 -42.875 1.00 81.88 488 CYS A CA 1
ATOM 3888 C C . CYS A 1 488 ? 29.460 18.577 -42.509 1.00 81.88 488 CYS A C 1
ATOM 3890 O O . CYS A 1 488 ? 29.405 17.546 -43.178 1.00 81.88 488 CYS A O 1
ATOM 3892 N N . ALA A 1 489 ? 28.617 18.825 -41.500 1.00 80.56 489 ALA A N 1
ATOM 3893 C CA . ALA A 1 489 ? 27.522 17.930 -41.125 1.00 80.56 489 ALA A CA 1
ATOM 3894 C C . ALA A 1 489 ? 26.501 17.758 -42.257 1.00 80.56 489 ALA A C 1
ATOM 3896 O O . ALA A 1 489 ? 26.157 16.629 -42.611 1.00 80.56 489 ALA A O 1
ATOM 3897 N N . ALA A 1 490 ? 26.080 18.862 -42.880 1.00 82.94 490 ALA A N 1
ATOM 3898 C CA . ALA A 1 490 ? 25.135 18.840 -43.989 1.00 82.94 490 ALA A CA 1
ATOM 3899 C C . ALA A 1 490 ? 25.663 18.050 -45.198 1.00 82.94 490 ALA A C 1
ATOM 3901 O O . ALA A 1 490 ? 24.957 17.195 -45.730 1.00 82.94 490 ALA A O 1
ATOM 3902 N N . VAL A 1 491 ? 26.917 18.286 -45.597 1.00 84.25 491 VAL A N 1
ATOM 3903 C CA . VAL A 1 491 ? 27.558 17.594 -46.726 1.00 84.25 491 VAL A CA 1
ATOM 3904 C C . VAL A 1 491 ? 27.701 16.099 -46.446 1.00 84.25 491 VAL A C 1
ATOM 3906 O O . VAL A 1 491 ? 27.330 15.290 -47.293 1.00 84.25 491 VAL A O 1
ATOM 3909 N N . ALA A 1 492 ? 28.166 15.710 -45.255 1.00 82.75 492 ALA A N 1
ATOM 3910 C CA . ALA A 1 492 ? 28.281 14.300 -44.885 1.00 82.75 492 ALA A CA 1
ATOM 3911 C C . ALA A 1 492 ? 26.920 13.585 -44.924 1.00 82.75 492 ALA A C 1
ATOM 3913 O O . ALA A 1 492 ? 26.802 12.498 -45.489 1.00 82.75 492 ALA A O 1
ATOM 3914 N N . CYS A 1 493 ? 25.875 14.220 -44.390 1.00 81.69 493 CYS A N 1
ATOM 3915 C CA . CYS A 1 493 ? 24.515 13.687 -44.411 1.00 81.69 493 CYS A CA 1
ATOM 3916 C C . CYS A 1 493 ? 23.944 13.578 -45.837 1.00 81.69 493 CYS A C 1
ATOM 3918 O O . CYS A 1 493 ? 23.326 12.570 -46.171 1.00 81.69 493 CYS A O 1
ATOM 3920 N N . LEU A 1 494 ? 24.178 14.570 -46.702 1.00 82.88 494 LEU A N 1
ATOM 3921 C CA . LEU A 1 494 ? 23.745 14.536 -48.105 1.00 82.88 494 LEU A CA 1
ATOM 3922 C C . LEU A 1 494 ? 24.468 13.446 -48.909 1.00 82.88 494 LEU A C 1
ATOM 3924 O O . LEU A 1 494 ? 23.829 12.730 -49.677 1.00 82.88 494 LEU A O 1
ATOM 3928 N N . ILE A 1 495 ? 25.775 13.262 -48.699 1.00 84.12 495 ILE A N 1
ATOM 3929 C CA . ILE A 1 495 ? 26.545 12.175 -49.324 1.00 84.12 495 ILE A CA 1
ATOM 3930 C C . ILE A 1 495 ? 25.996 10.807 -48.893 1.00 84.12 495 ILE A C 1
ATOM 3932 O O . ILE A 1 495 ? 25.829 9.918 -49.730 1.00 84.12 495 ILE A O 1
ATOM 3936 N N . LEU A 1 496 ? 25.667 10.641 -47.607 1.00 82.31 496 LEU A N 1
ATOM 3937 C CA . LEU A 1 496 ? 25.043 9.420 -47.091 1.00 82.31 496 LEU A CA 1
ATOM 3938 C C . LEU A 1 496 ? 23.686 9.141 -47.748 1.00 82.31 496 LEU A C 1
ATOM 3940 O O . LEU A 1 496 ? 23.427 8.008 -48.160 1.00 82.31 496 LEU A O 1
ATOM 3944 N N . LEU A 1 497 ? 22.844 10.166 -47.905 1.00 79.69 497 LEU A N 1
ATOM 3945 C CA . LEU A 1 497 ? 21.565 10.037 -48.605 1.00 79.69 497 LEU A CA 1
ATOM 3946 C C . LEU A 1 497 ? 21.766 9.621 -50.066 1.00 79.69 497 LEU A C 1
ATOM 3948 O O . LEU A 1 497 ? 21.136 8.667 -50.516 1.00 79.69 497 LEU A O 1
ATOM 3952 N N . LEU A 1 498 ? 22.689 10.258 -50.791 1.00 79.50 498 LEU A N 1
ATOM 3953 C CA . LEU A 1 498 ? 22.988 9.922 -52.189 1.00 79.50 498 LEU A CA 1
ATOM 3954 C C . LEU A 1 498 ? 23.494 8.482 -52.354 1.00 79.50 498 LEU A C 1
ATOM 3956 O O . LEU A 1 498 ? 23.104 7.797 -53.301 1.00 79.50 498 LEU A O 1
ATOM 3960 N N . LYS A 1 499 ? 24.318 7.994 -51.417 1.00 78.50 499 LYS A N 1
ATOM 3961 C CA . LYS A 1 499 ? 24.821 6.611 -51.420 1.00 78.50 499 LYS A CA 1
ATOM 3962 C C . LYS A 1 499 ? 23.695 5.584 -51.280 1.00 78.50 499 LYS A C 1
ATOM 3964 O O . LYS A 1 499 ? 23.766 4.515 -51.879 1.00 78.50 499 LYS A O 1
ATOM 3969 N N . HIS A 1 500 ? 22.665 5.892 -50.497 1.00 68.31 500 HIS A N 1
ATOM 3970 C CA . HIS A 1 500 ? 21.589 4.952 -50.190 1.00 68.31 500 HIS A CA 1
ATOM 3971 C C . HIS A 1 500 ? 20.330 5.112 -51.048 1.00 68.31 500 HIS A C 1
ATOM 3973 O O . HIS A 1 500 ? 19.573 4.150 -51.141 1.00 68.31 500 HIS A O 1
ATOM 3979 N N . LEU A 1 501 ? 20.119 6.269 -51.679 1.00 65.12 501 LEU A N 1
ATOM 3980 C CA . LEU A 1 501 ? 19.023 6.508 -52.626 1.00 65.12 501 LEU A CA 1
ATOM 3981 C C . LEU A 1 501 ? 19.329 5.946 -54.024 1.00 65.12 501 LEU A C 1
ATOM 3983 O O . LEU A 1 501 ? 18.413 5.511 -54.711 1.00 65.12 501 LEU A O 1
ATOM 3987 N N . LYS A 1 502 ? 20.610 5.859 -54.423 1.00 53.50 502 LYS A N 1
ATOM 3988 C CA . LYS A 1 502 ? 21.020 5.211 -55.686 1.00 53.50 502 LYS A CA 1
ATOM 3989 C C . LYS A 1 502 ? 20.631 3.729 -55.779 1.00 53.50 502 LYS A C 1
ATOM 3991 O O . LYS A 1 502 ? 20.477 3.222 -56.881 1.00 53.50 502 LYS A O 1
ATOM 3996 N N . VAL A 1 503 ? 20.463 3.045 -54.645 1.00 46.94 503 VAL A N 1
ATOM 3997 C CA . VAL A 1 503 ? 20.101 1.616 -54.601 1.00 46.94 503 VAL A CA 1
ATOM 3998 C C . VAL A 1 503 ? 18.636 1.382 -55.006 1.00 46.94 503 VAL A C 1
ATOM 4000 O O . VAL A 1 503 ? 18.307 0.288 -55.445 1.00 46.94 503 VAL A O 1
ATOM 4003 N N . SER A 1 504 ? 17.771 2.401 -54.945 1.00 37.97 504 SER A N 1
ATOM 4004 C CA . SER A 1 504 ? 16.359 2.289 -55.350 1.00 37.97 504 SER A CA 1
ATOM 4005 C C . SER A 1 504 ? 16.114 2.535 -56.848 1.00 37.97 504 SER A C 1
ATOM 4007 O O . SER A 1 504 ? 15.018 2.268 -57.322 1.00 37.97 504 SER A O 1
ATOM 4009 N N . CYS A 1 505 ? 17.103 3.047 -57.593 1.00 32.69 505 CYS A N 1
ATOM 4010 C CA . CYS A 1 505 ? 16.966 3.398 -59.018 1.00 32.69 505 CYS A CA 1
ATOM 4011 C C . CYS A 1 505 ? 17.545 2.345 -59.981 1.00 32.69 505 CYS A C 1
ATOM 4013 O O . CYS A 1 505 ? 17.660 2.621 -61.172 1.00 32.69 505 CYS A O 1
ATOM 4015 N N . CYS A 1 506 ? 17.940 1.166 -59.493 1.00 29.44 506 CYS A N 1
ATOM 4016 C CA . CYS A 1 506 ? 18.512 0.115 -60.333 1.00 29.44 506 CYS A CA 1
ATOM 4017 C C . CYS A 1 506 ? 17.770 -1.209 -60.154 1.00 29.44 506 CYS A C 1
ATOM 4019 O O . CYS A 1 506 ? 18.311 -2.111 -59.523 1.00 29.44 506 CYS A O 1
ATOM 4021 N N . ILE A 1 507 ? 16.580 -1.338 -60.743 1.00 25.09 507 ILE A N 1
ATOM 4022 C CA . ILE A 1 507 ? 16.134 -2.596 -61.359 1.00 25.09 507 ILE A CA 1
ATOM 4023 C C . ILE A 1 507 ? 15.352 -2.209 -62.634 1.00 25.09 507 ILE A C 1
ATOM 4025 O O . ILE A 1 507 ? 14.440 -1.390 -62.512 1.00 25.09 507 ILE A O 1
ATOM 4029 N N . PRO A 1 508 ? 15.749 -2.686 -63.831 1.00 34.22 508 PRO A N 1
ATOM 4030 C CA . PRO A 1 508 ? 14.978 -2.526 -65.065 1.00 34.22 508 PRO A CA 1
ATOM 4031 C C . PRO A 1 508 ? 13.685 -3.346 -65.078 1.00 34.22 508 PRO A C 1
ATOM 4033 O O . PRO A 1 508 ? 13.634 -4.388 -64.381 1.00 34.22 508 PRO A O 1
#

Radius of gyration: 35.98 Å; Cα contacts (8 Å, |Δi|>4): 427; chains: 1; bounding box: 88×52×109 Å

Mean predicted aligned error: 15.81 Å

Secondary structure (DSSP, 8-state):
-HHHHHHHTT-HHHHHHHHHTS-HHHHHHHHHHHHH---TTHHHHHHHHHHHHTT-TTHHHHHHHHHHHHHHS---HHHHHHHHHHHHHHHTTS-HHHHHHHHHHHHHHTTSPPSSHHHHHHHHHHHHHHHHT-SS--S-HHHHHHHSPPPHHHHHHHHHHHTTS---HHHHHHHHHHHHHHGGGS-TTTHHHHHHHHHHHHTTTTHHHHHHHHHHHHHH-TTS-HHHHHHHHHHHHHHHHHHHHH-HHHHHHHHHHH--HHHHHHHHHHHHHHHHHHHH-HHHHHHSPPPPPHHHHHHHHHHHTTSGGGHHHHHHHHHHHHHHHHHHHTT--------------------SSS-HHHHHHHHHHHHHHHHHHHHHHHGGGGGGHHHHGGG-TTHHHHHHHHHHH-HHHHHHTGGGTHHHHHTGGGS-HHHHHHHHHHHHHHHHHHHHHHHS--S-------HHHHHHHHHHHHHHHHHT-S-HHHHHHHHHHHHHHHHHHGGGG---

Solvent-accessible surface area (backbone atoms only — not comparable to full-atom values): 29137 Å² total; per-residue (Å²): 100,74,71,56,48,64,74,39,72,86,41,64,69,58,42,28,56,60,50,64,77,50,55,70,68,59,54,49,55,47,52,56,48,50,74,70,50,89,55,93,61,40,64,63,53,51,46,51,48,53,61,19,41,75,79,34,93,62,39,64,62,53,52,53,49,52,53,54,47,38,37,73,41,75,70,59,72,74,58,45,53,49,51,47,52,49,54,58,66,44,60,79,75,48,54,68,72,57,47,51,54,52,47,52,57,54,47,70,47,34,57,48,78,55,54,42,48,76,60,53,42,47,47,47,44,53,48,50,46,51,51,74,72,38,92,81,62,88,67,63,65,59,57,57,50,67,69,47,65,69,24,74,80,48,48,45,55,44,35,54,49,44,49,79,52,85,67,56,69,73,53,51,50,52,53,48,54,57,54,58,70,46,59,81,78,47,56,84,82,59,39,56,58,46,53,46,28,52,54,53,40,29,55,83,85,40,48,60,62,49,52,54,51,49,48,46,60,75,73,65,57,88,85,62,66,74,67,61,55,55,51,51,52,22,46,50,51,48,45,51,54,52,45,34,74,75,31,64,66,57,36,49,52,50,45,66,67,61,63,34,77,77,48,43,60,50,48,48,52,46,45,52,48,51,48,49,55,34,72,75,29,72,69,41,52,76,74,40,79,83,68,82,57,58,59,58,56,54,46,57,56,51,60,58,45,73,42,84,58,26,57,78,52,47,62,52,52,51,52,47,21,56,47,38,37,41,63,47,57,72,78,71,77,89,67,96,69,93,75,93,78,90,80,90,74,85,73,79,80,89,70,95,68,91,55,68,63,59,56,34,46,51,43,31,50,44,18,46,52,46,43,51,58,45,41,77,75,45,60,84,67,59,77,60,49,83,81,62,66,86,76,49,92,59,50,31,59,50,45,27,54,45,38,72,76,38,47,66,68,49,31,70,51,41,78,76,45,43,73,56,54,71,39,37,37,79,45,60,52,73,58,39,44,40,38,52,59,26,45,39,67,45,42,51,52,24,56,57,57,65,72,71,61,86,68,92,73,77,94,68,85,49,38,33,45,52,52,40,54,50,50,52,53,38,35,56,53,20,50,69,41,93,48,66,68,12,24,54,28,22,49,54,42,50,53,53,48,55,67,60,54,58,67,76,76,69,78,136

Sequence (508 aa):
MDTELENVLGNLNEVSKLLLNKSFQEVVNYFDKLLRSDKSNRLNSLEALLVGVSKHEQLLEIYEHVVDFLWSKEVDTSIRLIFFSFLNNNVYFLEDWKVERLCFRMIRKLIYVCSEPSLLFDVLARALVKLENSNTVLSSMVDSLCSVEWHNDNIIYLLDIFSNYSLQQKSMEKILEKALSKITSWESDKRPIFIQSILLFSFPRYMEFLFLQLTSLIYGSSSCPPESFKVIRGQLMMKIFSLVKANQQFGKTIFETVKATQLLTTSILTGFSDSHLVLESSFLRDLCRLPDDPKEIILKLSEHCTSKQWEFTVQGMILLGFTLLRAACSSSTGSTVNKSSGRLSKSLSTSPFQTHDTLKSRILCSGLDLLLHIFKFTFHYIKSFKKIVVSSSALPDLLSNLVAVFPLEVAIRANRLDSIIDSIGLIPLSISTALVHALLPLIRAGSLLEIGNDVDSEKSDNPFGQVRMRLISNLCKAAQSPRIPSRCAAVACLILLLKHLKVSCCIP